Protein AF-A0A7W1J7T0-F1 (afdb_monomer_lite)

Sequence (427 aa):
MSAPQIVGGTITDGASPTPTAADRTLPPPGATGSLSLNKNIAIDTTTTAVGPQVLSVTATTPDGVYGGGTLIPILVTFSKPVFVNLNGGTGPFLSLNATSLGDASATPIGGPVSAADAANRNSYDRPINTDATVIHQVFDSPPSQAQYTGGSGTNTLVFIYGVASETSQSITHTTITDTHITLGHRTPDLNYTSTSALSSNGAVITDASSNVFPFGASLPVTSGPGSLGFNKNLVIKSRPDTTAPLLATINSNKTNGTYGPGAVISLLAIFTEPVTVTGTPTLALNTGAIPTVVSYTSGSGTSTLLFTYTVGRGQNSLDLDYTSVGALSLNGGAIADVSNAANISLPAPGTAGSLAYNKDLQIDDNSVPAVVPPSTTTTTTTTGGTTTGSVKPLPSNGSSGGCGLGSGAAVLIGFAAIGFARRRRSA

Foldseek 3Di:
DDFDFDPDDFDFPPDDPDTDTDDRGQPPQPDPRHCVPPDVDDDDPPPDPDWKFFQFKAWPAFFFEDEAQDKIKIKTFIPAAKAKDQQPFQWKKFAKPWDWQADPDPPPPDPDDPPPVVPPPPDDDDPPPPPPPPPPPVPPQDGSMWGWDDRHRHRMTITMDHWHAWDFDFDDDPPDGDDTRTTGTWDQAMWTPALQRIGGRRMWMGHPVRRTDDRGNRAPGCCDPRTHRVRHRYTYDNHGDDDWKEQQAKEWPDAFDEDAAQDKTKIKGFIPIAKAKDDKKWFWKQFDPHTDIWIWDDRHSHRITITMDGAHAPTWDQAIWTPAQPRIGNRPMFITHSRHGHDSRADGDPDPRTHRVHHRYTYDNVPPPPPPPPPPPPPDDDDDDDDDDDDDDDDDDDDDDDDDDDDDDDDDDDDDDDDDDDDDDDD

Structure (mmCIF, N/CA/C/O backbone):
data_AF-A0A7W1J7T0-F1
#
_entry.id   AF-A0A7W1J7T0-F1
#
loop_
_atom_site.group_PDB
_atom_site.id
_atom_site.type_symbol
_atom_site.label_atom_id
_atom_site.label_alt_id
_atom_site.label_comp_id
_atom_site.label_asym_id
_atom_site.label_entity_id
_atom_site.label_seq_id
_atom_site.pdbx_PDB_ins_code
_atom_site.Cartn_x
_atom_site.Cartn_y
_atom_site.Cartn_z
_atom_site.occupancy
_atom_site.B_iso_or_equiv
_atom_site.auth_seq_id
_atom_site.auth_comp_id
_atom_site.auth_asym_id
_atom_site.auth_atom_id
_atom_site.pdbx_PDB_model_num
ATOM 1 N N . MET A 1 1 ? 20.337 -0.277 53.412 1.00 48.66 1 MET A N 1
ATOM 2 C CA . MET A 1 1 ? 19.144 -0.974 53.935 1.00 48.66 1 MET A CA 1
ATOM 3 C C . MET A 1 1 ? 19.617 -2.279 54.541 1.00 48.66 1 MET A C 1
ATOM 5 O O . MET A 1 1 ? 20.366 -2.986 53.880 1.00 48.66 1 MET A O 1
ATOM 9 N N . SER A 1 2 ? 19.286 -2.544 55.800 1.00 55.19 2 SER A N 1
ATOM 10 C CA . SER A 1 2 ? 19.659 -3.785 56.488 1.00 55.19 2 SER A CA 1
ATOM 11 C C . SER A 1 2 ? 19.051 -4.993 55.765 1.00 55.19 2 SER A C 1
ATOM 13 O O . SER A 1 2 ? 17.950 -4.879 55.226 1.00 55.19 2 SER A O 1
ATOM 15 N N . ALA A 1 3 ? 19.755 -6.128 55.720 1.00 52.81 3 ALA A N 1
ATOM 16 C CA . ALA A 1 3 ? 19.242 -7.327 55.059 1.00 52.81 3 ALA A CA 1
ATOM 17 C C . ALA A 1 3 ? 17.921 -7.777 55.719 1.00 52.81 3 ALA A C 1
ATOM 19 O O . ALA A 1 3 ? 17.870 -7.853 56.951 1.00 52.81 3 ALA A O 1
ATOM 20 N N . PRO A 1 4 ? 16.862 -8.074 54.944 1.00 57.81 4 PRO A N 1
ATOM 21 C CA . PRO A 1 4 ? 15.615 -8.572 55.506 1.00 57.81 4 PRO A CA 1
ATOM 22 C C . PRO A 1 4 ? 15.868 -9.895 56.240 1.00 57.81 4 PRO A C 1
ATOM 24 O O . PRO A 1 4 ? 16.565 -10.774 55.736 1.00 57.81 4 PRO A O 1
ATOM 27 N N . GLN A 1 5 ? 15.326 -10.005 57.451 1.00 61.12 5 GLN A N 1
ATOM 28 C CA . GLN A 1 5 ? 15.414 -11.195 58.296 1.00 61.12 5 GLN A CA 1
ATOM 29 C C . GLN A 1 5 ? 14.028 -11.828 58.394 1.00 61.12 5 GLN A C 1
ATOM 31 O O . GLN A 1 5 ? 13.026 -11.121 58.508 1.00 61.12 5 GLN A O 1
ATOM 36 N N . ILE A 1 6 ? 13.955 -13.157 58.386 1.00 59.62 6 ILE A N 1
ATOM 37 C CA . ILE A 1 6 ? 12.704 -13.860 58.690 1.00 59.62 6 ILE A CA 1
ATOM 38 C C . ILE A 1 6 ? 12.434 -13.700 60.195 1.00 59.62 6 ILE A C 1
ATOM 40 O O . ILE A 1 6 ? 13.224 -14.175 61.010 1.00 59.62 6 ILE A O 1
ATOM 44 N N . VAL A 1 7 ? 11.330 -13.049 60.573 1.00 57.19 7 VAL A N 1
ATOM 45 C CA . VAL A 1 7 ? 10.954 -12.821 61.981 1.00 57.19 7 VAL A CA 1
ATOM 46 C C . VAL A 1 7 ? 9.878 -13.830 62.405 1.00 57.19 7 VAL A C 1
ATOM 48 O O . VAL A 1 7 ? 8.801 -13.863 61.818 1.00 57.19 7 VAL A O 1
ATOM 51 N N . GLY A 1 8 ? 10.168 -14.642 63.431 1.00 55.62 8 GLY A N 1
ATOM 52 C CA . GLY A 1 8 ? 9.254 -15.646 64.011 1.00 55.62 8 GLY A CA 1
ATOM 53 C C . GLY A 1 8 ? 9.469 -17.088 63.511 1.00 55.62 8 GLY A C 1
ATOM 54 O O . GLY A 1 8 ? 9.792 -17.302 62.345 1.00 55.62 8 GLY A O 1
ATOM 55 N N . GLY A 1 9 ? 9.329 -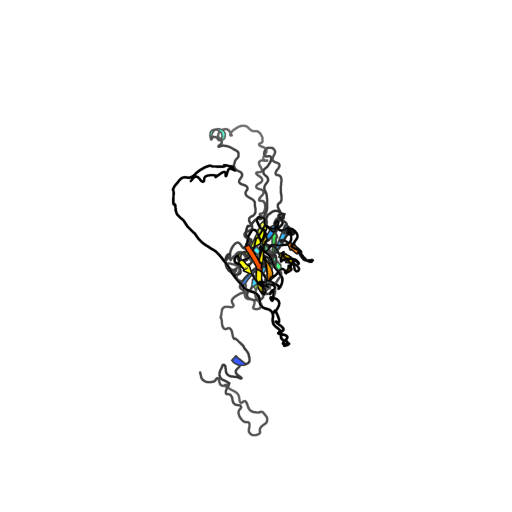18.080 64.406 1.00 60.88 9 GLY A N 1
ATOM 56 C CA . GLY A 1 9 ? 9.499 -19.527 64.145 1.00 60.88 9 GLY A CA 1
ATOM 57 C C . GLY A 1 9 ? 10.955 -20.029 64.158 1.00 60.88 9 GLY A C 1
ATOM 58 O O . GLY A 1 9 ? 11.866 -19.276 63.827 1.00 60.88 9 GLY A O 1
ATOM 59 N N . THR A 1 10 ? 11.197 -21.288 64.545 1.00 62.88 10 THR A N 1
ATOM 60 C CA . THR A 1 10 ? 12.508 -21.967 64.447 1.00 62.88 10 THR A CA 1
ATOM 61 C C . THR A 1 10 ? 12.562 -22.813 63.178 1.00 62.88 10 THR A C 1
ATOM 63 O O . THR A 1 10 ? 11.739 -23.709 63.012 1.00 62.88 10 THR A O 1
ATOM 66 N N . ILE A 1 11 ? 13.524 -22.538 62.294 1.00 65.88 11 ILE A N 1
ATOM 67 C CA . ILE A 1 11 ? 13.814 -23.370 61.118 1.00 65.88 11 ILE A CA 1
ATOM 68 C C . ILE A 1 11 ? 15.107 -24.117 61.422 1.00 65.88 11 ILE A C 1
ATOM 70 O O . ILE A 1 11 ? 16.150 -23.496 61.628 1.00 65.88 11 ILE A O 1
ATOM 74 N N . THR A 1 12 ? 15.023 -25.437 61.489 1.00 67.00 12 THR A N 1
ATOM 75 C CA . THR A 1 12 ? 16.144 -26.325 61.802 1.00 67.00 12 THR A CA 1
ATOM 76 C C . THR A 1 12 ? 16.192 -27.445 60.777 1.00 67.00 12 THR A C 1
ATOM 78 O O . THR A 1 12 ? 15.163 -27.793 60.192 1.00 67.00 12 THR A O 1
ATOM 81 N N . ASP A 1 13 ? 17.362 -28.037 60.564 1.00 62.97 13 ASP A N 1
ATOM 82 C CA . ASP A 1 13 ? 17.462 -29.280 59.810 1.00 62.97 13 ASP A CA 1
ATOM 83 C C . ASP A 1 13 ? 16.750 -30.391 60.600 1.00 62.97 13 ASP A C 1
ATOM 85 O O . ASP A 1 13 ? 17.166 -30.809 61.676 1.00 62.97 13 ASP A O 1
ATOM 89 N N . GLY A 1 14 ? 15.578 -30.807 60.122 1.00 59.88 14 GLY A N 1
ATOM 90 C CA . GLY A 1 14 ? 14.603 -31.602 60.878 1.00 59.88 14 GLY A CA 1
ATOM 91 C C . GLY A 1 14 ? 14.992 -33.049 61.215 1.00 59.88 14 GLY A C 1
ATOM 92 O O . GLY A 1 14 ? 14.104 -33.891 61.281 1.00 59.88 14 GLY A O 1
ATOM 93 N N . ALA A 1 15 ? 16.274 -33.369 61.410 1.00 60.47 15 ALA A N 1
ATOM 94 C CA . ALA A 1 15 ? 16.723 -34.717 61.766 1.00 60.47 15 ALA A CA 1
ATOM 95 C C . ALA A 1 15 ? 18.018 -34.795 62.609 1.00 60.47 15 ALA A C 1
ATOM 97 O O . ALA A 1 15 ? 18.516 -35.899 62.826 1.00 60.47 15 ALA A O 1
ATOM 98 N N . SER A 1 16 ? 18.576 -33.681 63.102 1.00 56.62 16 SER A N 1
ATOM 99 C CA . SER A 1 16 ? 19.787 -33.709 63.945 1.00 56.62 16 SER A CA 1
ATOM 100 C C . SER A 1 16 ? 19.450 -33.714 65.450 1.00 56.62 16 SER A C 1
ATOM 102 O O . SER A 1 16 ? 18.592 -32.937 65.873 1.00 56.62 16 SER A O 1
ATOM 104 N N . PRO A 1 17 ? 20.124 -34.526 66.298 1.00 59.78 17 PRO A N 1
ATOM 105 C CA . PRO A 1 17 ? 19.940 -34.503 67.757 1.00 59.78 17 PRO A CA 1
ATOM 106 C C . PRO A 1 17 ? 20.426 -33.195 68.411 1.00 59.78 17 PRO A C 1
ATOM 108 O O . PRO A 1 17 ? 20.055 -32.898 69.544 1.00 59.78 17 PRO A O 1
ATOM 111 N N . THR A 1 18 ? 21.211 -32.390 67.688 1.00 61.75 18 THR A N 1
ATOM 112 C CA . THR A 1 18 ? 21.502 -30.983 67.996 1.00 61.75 18 THR A CA 1
ATOM 113 C C . THR A 1 18 ? 21.154 -30.151 66.759 1.00 61.75 18 THR A C 1
ATOM 115 O O . THR A 1 18 ? 22.014 -29.969 65.890 1.00 61.75 18 THR A O 1
ATOM 118 N N . PRO A 1 19 ? 19.893 -29.711 66.612 1.00 59.38 19 PRO A N 1
ATOM 119 C CA . PRO A 1 19 ? 19.453 -29.002 65.419 1.00 59.38 19 PRO A CA 1
ATOM 120 C C . PRO A 1 19 ? 20.231 -27.697 65.258 1.00 59.38 19 PRO A C 1
ATOM 122 O O . PRO A 1 19 ? 20.287 -26.878 66.180 1.00 59.38 19 PRO A O 1
ATOM 125 N N . THR A 1 20 ? 20.828 -27.498 64.085 1.00 67.12 20 THR A N 1
ATOM 126 C CA . THR A 1 20 ? 21.511 -26.237 63.778 1.00 67.12 20 THR A CA 1
ATOM 127 C C . THR A 1 20 ? 20.479 -25.275 63.208 1.00 67.12 20 THR A C 1
ATOM 129 O O . THR A 1 20 ? 19.716 -25.626 62.306 1.00 67.12 20 THR A O 1
ATOM 132 N N . ALA A 1 21 ? 20.406 -24.064 63.765 1.00 64.44 21 ALA A N 1
ATOM 133 C CA . ALA A 1 21 ? 19.508 -23.041 63.247 1.00 64.44 21 ALA A CA 1
ATOM 134 C C . ALA A 1 21 ? 19.882 -22.729 61.792 1.00 64.44 21 ALA A C 1
ATOM 136 O O . ALA A 1 21 ? 21.051 -22.484 61.491 1.00 64.44 21 ALA A O 1
ATOM 137 N N . ALA A 1 22 ? 18.894 -22.741 60.897 1.00 63.88 22 ALA A N 1
ATOM 138 C CA . ALA A 1 22 ? 19.110 -22.355 59.512 1.00 63.88 22 ALA A CA 1
ATOM 139 C C . ALA A 1 22 ? 19.580 -20.897 59.445 1.00 63.88 22 ALA A C 1
ATOM 141 O O . ALA A 1 22 ? 19.091 -20.047 60.194 1.00 63.88 22 ALA A O 1
ATOM 142 N N . ASP A 1 23 ? 20.499 -20.604 58.526 1.00 71.81 23 ASP A N 1
ATOM 143 C CA . ASP A 1 23 ? 20.862 -19.227 58.217 1.00 71.81 23 ASP A CA 1
ATOM 144 C C . ASP A 1 23 ? 19.629 -18.501 57.655 1.00 71.81 23 ASP A C 1
ATOM 146 O O . ASP A 1 23 ? 19.047 -18.899 56.644 1.00 71.81 23 ASP A O 1
ATOM 150 N N . ARG A 1 24 ? 19.187 -17.460 58.368 1.00 67.12 24 ARG A N 1
ATOM 151 C CA . ARG A 1 24 ? 17.986 -16.674 58.042 1.00 67.12 24 ARG A CA 1
ATOM 152 C C . ARG A 1 24 ? 18.323 -15.403 57.275 1.00 67.12 24 ARG A C 1
ATOM 154 O O . ARG A 1 24 ? 17.442 -14.558 57.085 1.00 67.12 24 ARG A O 1
ATOM 161 N N . THR A 1 25 ? 19.580 -15.242 56.873 1.00 71.00 25 THR A N 1
ATOM 162 C CA . THR A 1 25 ? 20.008 -14.123 56.050 1.00 71.00 25 THR A CA 1
ATOM 163 C C . THR A 1 25 ? 19.578 -14.364 54.607 1.00 71.00 25 THR A C 1
ATOM 165 O O . THR A 1 25 ? 19.935 -15.346 53.961 1.00 71.00 25 THR A O 1
ATOM 168 N N . LEU A 1 26 ? 18.733 -13.468 54.098 1.00 68.56 26 LEU A N 1
ATOM 169 C CA . LEU A 1 26 ? 18.344 -13.485 52.695 1.00 68.56 26 LEU A CA 1
ATOM 170 C C . LEU A 1 26 ? 19.412 -12.767 51.857 1.00 68.56 26 LEU A C 1
ATOM 172 O O . LEU A 1 26 ? 19.943 -11.744 52.308 1.00 68.56 26 LEU A O 1
ATOM 176 N N . PRO A 1 27 ? 19.697 -13.235 50.625 1.00 77.56 27 PRO A N 1
ATOM 177 C CA . PRO A 1 27 ? 20.561 -12.509 49.707 1.00 77.56 27 PRO A CA 1
ATOM 178 C C . PRO A 1 27 ? 20.055 -11.071 49.503 1.00 77.56 27 PRO A C 1
ATOM 180 O O . PRO A 1 27 ? 18.841 -10.871 49.351 1.00 77.56 27 PRO A O 1
ATOM 183 N N . PRO A 1 28 ? 20.950 -10.066 49.460 1.00 76.12 28 PRO A N 1
ATOM 184 C CA . PRO A 1 28 ? 20.562 -8.691 49.170 1.00 76.12 28 PRO A CA 1
ATOM 185 C C . PRO A 1 28 ? 19.755 -8.599 47.863 1.00 76.12 28 PRO A C 1
ATOM 187 O O . PRO A 1 28 ? 20.012 -9.374 46.934 1.00 76.12 28 PRO A O 1
ATOM 190 N N . PRO A 1 29 ? 18.797 -7.660 47.746 1.00 68.81 29 PRO A N 1
ATOM 191 C CA . PRO A 1 29 ? 18.094 -7.422 46.488 1.00 68.81 29 PRO A CA 1
ATOM 192 C C . PRO A 1 29 ? 19.083 -7.218 45.329 1.00 68.81 29 PRO A C 1
ATOM 194 O O . PRO A 1 29 ? 19.987 -6.392 45.424 1.00 68.81 29 PRO A O 1
ATOM 197 N N . GLY A 1 30 ? 18.925 -7.992 44.253 1.00 68.38 30 GLY A N 1
ATOM 198 C CA . GLY A 1 30 ? 19.778 -7.945 43.057 1.00 68.38 30 GLY A CA 1
ATOM 199 C C . GLY A 1 30 ? 21.019 -8.847 43.080 1.00 68.38 30 GLY A C 1
ATOM 200 O O . GLY A 1 30 ? 21.752 -8.863 42.098 1.00 68.38 30 GLY A O 1
ATOM 201 N N . ALA A 1 31 ? 21.265 -9.611 44.148 1.00 79.44 31 ALA A N 1
ATOM 202 C CA . ALA A 1 31 ? 22.315 -10.633 44.173 1.00 79.44 31 ALA A CA 1
ATOM 203 C C . ALA A 1 31 ? 21.819 -11.983 43.614 1.00 79.44 31 ALA A C 1
ATOM 205 O O . ALA A 1 31 ? 20.626 -12.292 43.672 1.00 79.44 31 ALA A O 1
ATOM 206 N N . THR A 1 32 ? 22.733 -12.816 43.106 1.00 75.00 32 THR A N 1
ATOM 207 C CA . THR A 1 32 ? 22.444 -14.201 42.690 1.00 75.00 32 THR A CA 1
ATOM 208 C C . THR A 1 32 ? 21.750 -14.963 43.822 1.00 75.00 32 THR A C 1
ATOM 210 O O . THR A 1 32 ? 22.234 -14.959 44.951 1.00 75.00 32 THR A O 1
ATOM 213 N N . GLY A 1 33 ? 20.605 -15.595 43.548 1.00 72.44 33 GLY A N 1
ATOM 214 C CA . GLY A 1 33 ? 19.800 -16.258 44.584 1.00 72.44 33 GLY A CA 1
ATOM 215 C C . GLY A 1 33 ? 18.686 -15.392 45.189 1.00 72.44 33 GLY A C 1
ATOM 216 O O . GLY A 1 33 ? 17.788 -15.934 45.830 1.00 72.44 33 GLY A O 1
ATOM 217 N N . SER A 1 34 ? 18.691 -14.072 44.963 1.00 76.56 34 SER A N 1
ATOM 218 C CA . SER A 1 34 ? 17.603 -13.177 45.374 1.00 76.56 34 SER A CA 1
ATOM 219 C C . SER A 1 34 ? 16.371 -13.350 44.483 1.00 76.56 34 SER A C 1
ATOM 221 O O . SER A 1 34 ? 16.487 -13.591 43.277 1.00 76.56 34 SER A O 1
ATOM 223 N N . LEU A 1 35 ? 15.177 -13.165 45.053 1.00 68.94 35 LEU A N 1
ATOM 224 C CA . LEU A 1 35 ? 13.918 -13.191 44.301 1.00 68.94 35 LEU A CA 1
ATOM 225 C C . LEU A 1 35 ? 13.952 -12.235 43.106 1.00 68.94 35 LEU A C 1
ATOM 227 O O . LEU A 1 35 ? 13.562 -12.636 42.017 1.00 68.94 35 LEU A O 1
ATOM 231 N N . SER A 1 36 ? 14.503 -11.030 43.283 1.00 67.06 36 SER A N 1
ATOM 232 C CA . SER A 1 36 ? 14.558 -10.000 42.238 1.00 67.06 36 SER A CA 1
ATOM 233 C C . SER A 1 36 ? 15.450 -10.357 41.043 1.00 67.06 36 SER A C 1
ATOM 235 O O . SER A 1 36 ? 15.375 -9.681 40.023 1.00 67.06 36 SER A O 1
ATOM 237 N N . LEU A 1 37 ? 16.310 -11.376 41.162 1.00 67.75 37 LEU A N 1
ATOM 238 C CA . LEU A 1 37 ? 17.191 -11.839 40.084 1.00 67.75 37 LEU A CA 1
ATOM 239 C C . LEU A 1 37 ? 16.753 -13.206 39.530 1.00 67.75 37 LEU A C 1
ATOM 241 O O . LEU A 1 37 ? 16.910 -13.470 38.342 1.00 67.75 37 LEU A O 1
ATOM 245 N N . ASN A 1 38 ? 16.146 -14.055 40.366 1.00 71.06 38 ASN A N 1
ATOM 246 C CA . ASN A 1 38 ? 15.696 -15.397 39.980 1.00 71.06 38 ASN A CA 1
ATOM 247 C C . ASN A 1 38 ? 14.318 -15.419 39.297 1.00 71.06 38 ASN A C 1
ATOM 249 O O . ASN A 1 38 ? 14.056 -16.296 38.468 1.00 71.06 38 ASN A O 1
ATOM 253 N N . LYS A 1 39 ? 13.414 -14.494 39.646 1.00 62.28 39 LYS A N 1
ATOM 254 C CA . LYS A 1 39 ? 12.105 -14.325 39.000 1.00 62.28 39 LYS A CA 1
ATOM 255 C C . LYS A 1 39 ? 11.734 -12.848 38.960 1.00 62.28 39 LYS A C 1
ATOM 257 O O . LYS A 1 39 ? 11.683 -12.185 39.987 1.00 62.28 39 LYS A O 1
ATOM 262 N N . ASN A 1 40 ? 11.382 -12.350 37.780 1.00 60.31 40 ASN A N 1
ATOM 263 C CA . ASN A 1 40 ? 10.870 -10.992 37.632 1.00 60.31 40 ASN A CA 1
ATOM 264 C C . ASN A 1 40 ? 9.412 -10.904 38.128 1.00 60.31 40 ASN A C 1
ATOM 266 O O . ASN A 1 40 ? 8.481 -10.855 37.328 1.00 60.31 40 ASN A O 1
ATOM 270 N N . ILE A 1 41 ? 9.205 -10.954 39.446 1.00 61.72 41 ILE A N 1
ATOM 271 C CA . ILE A 1 41 ? 7.911 -10.673 40.075 1.00 61.72 41 ILE A CA 1
ATOM 272 C C . ILE A 1 41 ? 7.888 -9.179 40.395 1.00 61.72 41 ILE A C 1
ATOM 274 O O . ILE A 1 41 ? 8.461 -8.736 41.388 1.00 61.72 41 ILE A O 1
ATOM 278 N N . ALA A 1 42 ? 7.247 -8.403 39.527 1.00 60.09 42 ALA A N 1
ATOM 279 C CA . ALA A 1 42 ? 6.920 -7.012 39.798 1.00 60.09 42 ALA A CA 1
ATOM 280 C C . ALA A 1 42 ? 5.581 -6.958 40.548 1.00 60.09 42 ALA A C 1
ATOM 282 O O . ALA A 1 42 ? 4.585 -7.497 40.067 1.00 60.09 42 ALA A O 1
ATOM 283 N N . ILE A 1 43 ? 5.553 -6.324 41.722 1.00 54.06 43 ILE A N 1
ATOM 284 C CA . ILE A 1 43 ? 4.299 -5.937 42.377 1.00 54.06 43 ILE A CA 1
ATOM 285 C C . ILE A 1 43 ? 4.014 -4.507 41.925 1.00 54.06 43 ILE A C 1
ATOM 287 O O . ILE A 1 43 ? 4.640 -3.564 42.405 1.00 54.06 43 ILE A O 1
ATOM 291 N N . ASP A 1 44 ? 3.120 -4.371 40.949 1.00 53.69 44 ASP A N 1
ATOM 292 C CA . ASP A 1 44 ? 2.625 -3.080 40.480 1.00 53.69 44 ASP A CA 1
ATOM 293 C C . ASP A 1 44 ? 1.670 -2.501 41.535 1.00 53.69 44 ASP A C 1
ATOM 295 O O . ASP A 1 44 ? 0.587 -3.034 41.775 1.00 53.69 44 ASP A O 1
ATOM 299 N N . THR A 1 45 ? 2.113 -1.449 42.223 1.00 48.50 45 THR A N 1
ATOM 300 C CA . THR A 1 45 ? 1.347 -0.741 43.260 1.00 48.50 45 THR A CA 1
ATOM 301 C C . THR A 1 45 ? 0.723 0.555 42.745 1.00 48.50 45 THR A C 1
ATOM 303 O O . THR A 1 45 ? 0.350 1.418 43.545 1.00 48.50 45 THR A O 1
ATOM 306 N N . THR A 1 46 ? 0.577 0.723 41.426 1.00 54.94 46 THR A N 1
ATOM 307 C CA . THR A 1 46 ? -0.190 1.847 40.884 1.00 54.94 46 THR A CA 1
ATOM 308 C C . THR A 1 46 ? -1.670 1.699 41.267 1.00 54.94 46 THR A C 1
ATOM 310 O O . THR A 1 46 ? -2.381 0.793 40.848 1.00 54.94 46 THR A O 1
ATOM 313 N N . THR A 1 47 ? -2.161 2.603 42.117 1.00 45.66 47 THR A N 1
ATOM 314 C CA . THR A 1 47 ? -3.535 2.629 42.658 1.00 45.66 47 TH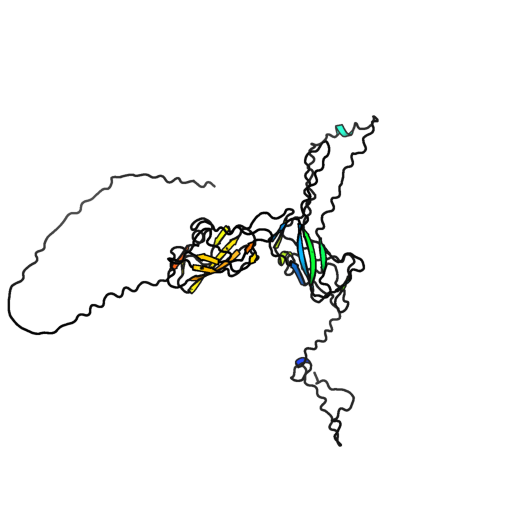R A CA 1
ATOM 315 C C . THR A 1 47 ? -4.586 3.140 41.669 1.00 45.66 47 THR A C 1
ATOM 317 O O . THR A 1 47 ? -5.688 3.520 42.058 1.00 45.66 47 THR A O 1
ATOM 320 N N . THR A 1 48 ? -4.293 3.117 40.374 1.00 49.34 48 THR A N 1
ATOM 321 C CA . THR A 1 48 ? -5.288 3.335 39.329 1.00 49.34 48 THR A CA 1
ATOM 322 C C . THR A 1 48 ? -5.255 2.118 38.444 1.00 49.34 48 THR A C 1
ATOM 324 O O . THR A 1 48 ? -4.316 1.943 37.672 1.00 49.34 48 THR A O 1
ATOM 327 N N . ALA A 1 49 ? -6.274 1.276 38.542 1.00 55.12 49 ALA A N 1
ATOM 328 C CA . ALA A 1 49 ? -6.508 0.272 37.530 1.00 55.12 49 ALA A CA 1
ATOM 329 C C . ALA A 1 49 ? -6.789 1.012 36.210 1.00 55.12 49 ALA A C 1
ATOM 331 O O . ALA A 1 49 ? -7.906 1.452 35.945 1.00 55.12 49 ALA A O 1
ATOM 332 N N . VAL A 1 50 ? -5.737 1.277 35.430 1.00 69.25 50 VAL A N 1
ATOM 333 C CA . VAL A 1 50 ? -5.862 1.994 34.163 1.00 69.25 50 VAL A CA 1
ATOM 334 C C . VAL A 1 50 ? -6.644 1.061 33.259 1.00 69.25 50 VAL A C 1
ATOM 336 O O . VAL A 1 50 ? -6.169 -0.036 32.965 1.00 69.25 50 VAL A O 1
ATOM 339 N N . GLY A 1 51 ? -7.858 1.447 32.867 1.00 78.12 51 GLY A N 1
ATOM 340 C CA . GLY A 1 51 ? -8.648 0.695 31.895 1.00 78.12 51 GLY A CA 1
ATOM 341 C C . GLY A 1 51 ? -7.846 0.419 30.614 1.00 78.12 51 GLY A C 1
ATOM 342 O O . GLY A 1 51 ? -6.777 0.999 30.399 1.00 78.12 51 GLY A O 1
ATOM 343 N N . PRO A 1 52 ? -8.299 -0.502 29.753 1.00 90.50 52 PRO A N 1
ATOM 344 C CA . PRO A 1 52 ? -7.649 -0.695 28.459 1.00 90.50 52 PRO A CA 1
ATOM 345 C C . PRO A 1 52 ? -7.556 0.640 27.696 1.00 90.50 52 PRO A C 1
ATOM 347 O O . PRO A 1 52 ? -8.404 1.513 27.852 1.00 90.50 52 PRO A O 1
ATOM 350 N N . GLN A 1 53 ? -6.507 0.820 26.896 1.00 90.19 53 GLN A N 1
ATOM 351 C CA . GLN A 1 53 ? -6.307 2.014 26.065 1.00 90.19 53 GLN A CA 1
ATOM 352 C C . GLN A 1 53 ? -6.138 1.596 24.612 1.00 90.19 53 GLN A C 1
ATOM 354 O O . GLN A 1 53 ? -5.556 0.541 24.361 1.00 90.19 53 GLN A O 1
ATOM 359 N N . VAL A 1 54 ? -6.611 2.407 23.665 1.00 92.00 54 VAL A N 1
ATOM 360 C CA . VAL A 1 54 ? -6.381 2.148 22.239 1.00 92.00 54 VAL A CA 1
ATOM 361 C C . VAL A 1 54 ? -4.983 2.627 21.869 1.00 92.00 54 VAL A C 1
ATOM 363 O O . VAL A 1 54 ? -4.644 3.790 22.057 1.00 92.00 54 VAL A O 1
ATOM 366 N N . LEU A 1 55 ? -4.175 1.716 21.336 1.00 89.31 55 LEU A N 1
ATOM 367 C CA . LEU A 1 55 ? -2.817 1.991 20.873 1.00 89.31 55 LEU A CA 1
ATOM 368 C C . LEU A 1 55 ? -2.781 2.310 19.381 1.00 89.31 55 LEU A C 1
ATOM 370 O O . LEU A 1 55 ? -2.014 3.168 18.951 1.00 89.31 55 LEU A O 1
ATOM 374 N N . SER A 1 56 ? -3.592 1.613 18.583 1.00 92.81 56 SER A N 1
ATOM 375 C CA . SER A 1 56 ? -3.635 1.835 17.142 1.00 92.81 56 SER A CA 1
ATOM 376 C C . SER A 1 56 ? -4.978 1.476 16.523 1.00 92.81 56 SER A C 1
ATOM 378 O O . SER A 1 56 ? -5.678 0.567 16.969 1.00 92.81 56 SER A O 1
ATOM 380 N N . VAL A 1 57 ? -5.311 2.185 15.453 1.00 95.62 57 VAL A N 1
ATOM 381 C CA . VAL A 1 57 ? -6.396 1.887 14.527 1.00 95.62 57 VAL A CA 1
ATOM 382 C C . VAL A 1 57 ? -5.776 1.707 13.145 1.00 95.62 57 VAL A C 1
ATOM 384 O O . VAL A 1 57 ? -4.990 2.539 12.699 1.00 95.62 57 VAL A O 1
ATOM 387 N N . THR A 1 58 ? -6.080 0.607 12.472 1.00 95.75 58 THR A N 1
ATOM 388 C CA . THR A 1 58 ? -5.567 0.295 11.127 1.00 95.75 58 THR A CA 1
ATOM 389 C C . THR A 1 58 ? -6.636 -0.438 10.320 1.00 95.75 58 THR A C 1
ATOM 391 O O . THR A 1 58 ? -7.703 -0.736 10.847 1.00 95.75 58 THR A O 1
ATOM 394 N N . ALA A 1 59 ? -6.367 -0.756 9.060 1.00 93.75 59 ALA A N 1
ATOM 395 C CA . ALA A 1 59 ? -7.183 -1.662 8.258 1.00 93.75 59 ALA A CA 1
ATOM 396 C C . ALA A 1 59 ? -6.360 -2.879 7.825 1.00 93.75 59 ALA A C 1
ATOM 398 O O . ALA A 1 59 ? -5.134 -2.811 7.711 1.00 93.75 59 ALA A O 1
ATOM 399 N N . THR A 1 60 ? -7.040 -4.002 7.596 1.00 91.12 60 THR A N 1
ATOM 400 C CA . THR A 1 60 ? -6.418 -5.187 6.969 1.00 91.12 60 THR A CA 1
ATOM 401 C C . THR A 1 60 ? -6.258 -5.024 5.464 1.00 91.12 60 THR A C 1
ATOM 403 O O . THR A 1 60 ? -5.415 -5.683 4.859 1.00 91.12 60 THR A O 1
ATOM 406 N N . THR A 1 61 ? -7.069 -4.155 4.866 1.00 88.88 61 THR A N 1
ATOM 407 C CA . THR A 1 61 ? -7.035 -3.889 3.437 1.00 88.88 61 THR A CA 1
ATOM 408 C C . THR A 1 61 ? -5.802 -3.043 3.076 1.00 88.88 61 THR A C 1
ATOM 410 O O . THR A 1 61 ? -5.366 -2.227 3.897 1.00 88.88 61 THR A O 1
ATOM 413 N N . PRO A 1 62 ? -5.217 -3.226 1.877 1.00 88.75 62 PRO A N 1
ATOM 414 C CA . PRO A 1 62 ? -4.099 -2.406 1.407 1.00 88.75 62 PRO A CA 1
ATOM 415 C C . PRO A 1 62 ? -4.443 -0.915 1.287 1.00 88.75 62 PRO A C 1
ATOM 417 O O . PRO A 1 62 ? -5.609 -0.527 1.278 1.00 88.75 62 PRO A O 1
ATOM 420 N N . ASP A 1 63 ? -3.433 -0.067 1.132 1.00 86.94 63 ASP A N 1
ATOM 421 C CA . ASP A 1 63 ? -3.668 1.316 0.710 1.00 86.94 63 ASP A CA 1
ATOM 422 C C . ASP A 1 63 ? -4.245 1.339 -0.710 1.00 86.94 63 ASP A C 1
ATOM 424 O O . ASP A 1 63 ? -3.888 0.501 -1.543 1.00 86.94 63 ASP A O 1
ATOM 428 N N . GLY A 1 64 ? -5.136 2.287 -0.995 1.00 85.56 64 GLY A N 1
ATOM 429 C CA . GLY A 1 64 ? -5.730 2.412 -2.323 1.00 85.56 64 GLY A CA 1
ATOM 430 C C . GLY A 1 64 ? -7.141 2.978 -2.331 1.00 85.56 64 GLY A C 1
ATOM 431 O O . GLY A 1 64 ? -7.627 3.539 -1.346 1.00 85.56 64 GLY A O 1
ATOM 432 N N . VAL A 1 65 ? -7.784 2.835 -3.485 1.00 84.94 65 VAL A N 1
ATOM 433 C CA . VAL A 1 65 ? -9.123 3.346 -3.758 1.00 84.94 65 VAL A CA 1
ATOM 434 C C . VAL A 1 65 ? -10.166 2.246 -3.566 1.00 84.94 65 VAL A C 1
ATOM 436 O O . VAL A 1 65 ? -10.065 1.159 -4.127 1.00 84.94 65 VAL A O 1
ATOM 439 N N . TYR A 1 66 ? -11.208 2.559 -2.800 1.00 84.56 66 TYR A N 1
ATOM 440 C CA . TYR A 1 66 ? -12.320 1.669 -2.493 1.00 84.56 66 TYR A CA 1
ATOM 441 C C . TYR A 1 66 ? -13.623 2.275 -2.995 1.00 84.56 66 TYR A C 1
ATOM 443 O O . TYR A 1 66 ? -13.999 3.387 -2.616 1.00 84.56 66 TYR A O 1
ATOM 451 N N . GLY A 1 67 ? -14.308 1.531 -3.859 1.00 79.75 67 GLY A N 1
ATOM 452 C CA . GLY A 1 67 ? -15.580 1.935 -4.440 1.00 79.75 67 GLY A CA 1
ATOM 453 C C . GLY A 1 67 ? -16.802 1.415 -3.682 1.00 79.75 67 GLY A C 1
ATOM 454 O O . GLY A 1 67 ? -16.697 0.556 -2.800 1.00 79.75 67 GLY A O 1
ATOM 455 N N . GLY A 1 68 ? -17.977 1.906 -4.080 1.00 77.44 68 GLY A N 1
ATOM 456 C CA . GLY A 1 68 ? -19.284 1.449 -3.600 1.00 77.44 68 GLY A CA 1
ATOM 457 C C . GLY A 1 68 ? -19.436 -0.076 -3.576 1.00 77.44 68 GLY A C 1
ATOM 458 O O . GLY A 1 68 ? -19.105 -0.754 -4.546 1.00 77.44 68 GLY A O 1
ATOM 459 N N . GLY A 1 69 ? -19.949 -0.612 -2.465 1.00 75.19 69 GLY A N 1
ATOM 460 C CA . GLY A 1 69 ? -20.149 -2.048 -2.238 1.00 75.19 69 GLY A CA 1
ATOM 461 C C . GLY A 1 69 ? -18.962 -2.777 -1.598 1.00 75.19 69 GLY A C 1
ATOM 462 O O . GLY A 1 69 ? -19.100 -3.942 -1.228 1.00 75.19 69 GLY A O 1
ATOM 463 N N . THR A 1 70 ? -17.815 -2.114 -1.424 1.00 82.69 70 THR A N 1
ATOM 464 C CA . THR A 1 70 ? -16.631 -2.732 -0.808 1.00 82.69 70 THR A CA 1
ATOM 465 C C . THR A 1 70 ? -16.732 -2.753 0.719 1.00 82.69 70 THR A C 1
ATOM 467 O O . THR A 1 70 ? -17.228 -1.806 1.331 1.00 82.69 70 THR A O 1
ATOM 470 N N . LEU A 1 71 ? -16.233 -3.821 1.350 1.00 87.56 71 LEU A N 1
ATOM 471 C CA . LEU A 1 71 ? -16.109 -3.936 2.806 1.00 87.56 71 LEU A CA 1
ATOM 472 C C . LEU A 1 71 ? -14.656 -3.712 3.235 1.00 87.56 71 LEU A C 1
ATOM 474 O O . LEU A 1 71 ? -13.750 -4.367 2.725 1.00 87.56 71 LEU A O 1
ATOM 478 N N . ILE A 1 72 ? -14.445 -2.829 4.208 1.00 90.00 72 ILE A N 1
ATOM 479 C CA . ILE A 1 72 ? -13.134 -2.491 4.770 1.00 90.00 72 ILE A CA 1
ATOM 480 C C . ILE A 1 72 ? -13.106 -2.928 6.242 1.00 90.00 72 ILE A C 1
ATOM 482 O O . ILE A 1 72 ? -13.752 -2.287 7.079 1.00 90.00 72 ILE A O 1
ATOM 486 N N . PRO A 1 73 ? -12.378 -4.006 6.598 1.00 94.06 73 PRO A N 1
ATOM 487 C CA . PRO A 1 73 ? -12.188 -4.389 7.991 1.00 94.06 73 PRO A CA 1
ATOM 488 C C . PRO A 1 73 ? -11.145 -3.491 8.667 1.00 94.06 73 PRO A C 1
ATOM 490 O O . PRO A 1 73 ? -9.953 -3.529 8.337 1.00 94.06 73 PRO A O 1
ATOM 493 N N . ILE A 1 74 ? -11.611 -2.715 9.639 1.00 95.44 74 ILE A N 1
ATOM 494 C CA . ILE A 1 74 ? -10.846 -1.829 10.512 1.00 95.44 74 ILE A CA 1
ATOM 495 C C . ILE A 1 74 ? -10.536 -2.567 11.819 1.00 95.44 74 ILE A C 1
ATOM 497 O O . ILE A 1 74 ? -11.407 -3.168 12.445 1.00 95.44 74 ILE A O 1
ATOM 501 N N . LEU A 1 75 ? -9.281 -2.510 12.244 1.00 96.88 75 LEU A N 1
ATOM 502 C CA . LEU A 1 75 ? -8.768 -3.124 13.460 1.00 96.88 75 LEU A CA 1
ATOM 503 C C . LEU A 1 75 ? -8.469 -2.046 14.498 1.00 96.88 75 LEU A C 1
ATOM 505 O O . LEU A 1 75 ? -7.704 -1.123 14.220 1.00 96.88 75 LEU A O 1
ATOM 509 N N . VAL A 1 76 ? -9.014 -2.196 15.702 1.00 96.56 76 VAL A N 1
ATOM 510 C CA . VAL A 1 76 ? -8.718 -1.339 16.859 1.00 96.56 76 VAL A CA 1
ATOM 511 C C . VAL A 1 76 ? -7.929 -2.159 17.871 1.00 96.56 76 VAL A C 1
ATOM 513 O O . VAL A 1 76 ? -8.465 -3.094 18.465 1.00 96.56 76 VAL A O 1
ATOM 516 N N . THR A 1 77 ? -6.654 -1.824 18.057 1.00 96.19 77 THR A N 1
ATOM 517 C CA . THR A 1 77 ? -5.728 -2.543 18.942 1.00 96.19 77 THR A CA 1
ATOM 518 C C . THR A 1 77 ? -5.611 -1.843 20.289 1.00 96.19 77 THR A C 1
ATOM 520 O O . THR A 1 77 ? -5.325 -0.648 20.363 1.00 96.19 77 THR A O 1
ATOM 523 N N . PHE A 1 78 ? -5.790 -2.609 21.357 1.00 94.69 78 PHE A N 1
ATOM 524 C CA . PHE A 1 78 ? -5.766 -2.182 22.745 1.00 94.69 78 PHE A CA 1
ATOM 525 C C . PHE A 1 78 ? -4.473 -2.609 23.451 1.00 94.69 78 PHE A C 1
ATOM 527 O O . PHE A 1 78 ? -3.822 -3.591 23.085 1.00 94.69 78 PHE A O 1
ATOM 534 N N . SER A 1 79 ? -4.137 -1.905 24.532 1.00 91.31 79 SER A N 1
ATOM 535 C CA . SER A 1 79 ? -2.971 -2.183 25.383 1.00 91.31 79 SER A CA 1
ATOM 536 C C . SER A 1 79 ? -3.005 -3.544 26.088 1.00 91.31 79 SER A C 1
ATOM 538 O O . SER A 1 79 ? -1.975 -4.017 26.561 1.00 91.31 79 SER A O 1
ATOM 540 N N . LYS A 1 80 ? -4.173 -4.188 26.150 1.00 89.94 80 LYS A N 1
ATOM 541 C CA . LYS A 1 80 ? -4.413 -5.497 26.769 1.00 89.94 80 LYS A CA 1
ATOM 542 C C . LYS A 1 80 ? -5.641 -6.168 26.144 1.00 89.94 80 LYS A C 1
ATOM 544 O O . LYS A 1 80 ? -6.411 -5.468 25.483 1.00 89.94 80 LYS A O 1
ATOM 549 N N . PRO A 1 81 ? -5.840 -7.485 26.338 1.00 93.00 81 PRO A N 1
ATOM 550 C CA . PRO A 1 81 ? -7.052 -8.153 25.890 1.00 93.00 81 PRO A CA 1
ATOM 551 C C . PRO A 1 81 ? -8.307 -7.499 26.464 1.00 93.00 81 PRO A C 1
ATOM 553 O O . PRO A 1 81 ? -8.352 -7.180 27.656 1.00 93.00 81 PRO A O 1
ATOM 556 N N . VAL A 1 82 ? -9.319 -7.320 25.617 1.00 95.50 82 VAL A N 1
ATOM 557 C CA . VAL A 1 82 ? -10.588 -6.694 25.991 1.00 95.50 82 VAL A CA 1
ATOM 558 C C . VAL A 1 82 ? -11.778 -7.588 25.675 1.00 95.50 82 VAL A C 1
ATOM 560 O O . VAL A 1 82 ? -11.808 -8.278 24.660 1.00 95.50 82 VAL A O 1
ATOM 563 N N . PHE A 1 83 ? -12.789 -7.546 26.531 1.00 94.31 83 PHE A N 1
ATOM 564 C CA . PHE A 1 83 ? -14.033 -8.292 26.427 1.00 94.31 83 PHE A CA 1
ATOM 565 C C . PHE A 1 83 ? -15.183 -7.322 26.196 1.00 94.31 83 PHE A C 1
ATOM 567 O O . PHE A 1 83 ? -15.363 -6.363 26.949 1.00 94.31 83 PHE A O 1
ATOM 574 N N . VAL A 1 84 ? -15.962 -7.580 25.150 1.00 95.00 84 VAL A N 1
ATOM 575 C CA . VAL A 1 84 ? -17.138 -6.789 24.787 1.00 95.00 84 VAL A CA 1
ATOM 576 C C . VAL A 1 84 ? -18.385 -7.473 25.336 1.00 95.00 84 VAL A C 1
ATOM 578 O O . VAL A 1 84 ? -18.686 -8.606 24.962 1.00 95.00 84 VAL A O 1
ATOM 581 N N . ASN A 1 85 ? -19.128 -6.779 26.193 1.00 93.50 85 ASN A N 1
ATOM 582 C CA . ASN A 1 85 ? -20.479 -7.153 26.597 1.00 93.50 85 ASN A CA 1
ATOM 583 C C . ASN A 1 85 ? -21.476 -6.207 25.919 1.00 93.50 85 ASN A C 1
ATOM 585 O O . ASN A 1 85 ? -21.438 -5.001 26.148 1.00 93.50 85 ASN A O 1
ATOM 589 N N . LEU A 1 86 ? -22.368 -6.750 25.091 1.00 89.75 86 LEU A N 1
ATOM 590 C CA . LEU A 1 86 ? -23.314 -5.960 24.301 1.00 89.75 86 LEU A CA 1
ATOM 591 C C . LEU A 1 86 ? -24.494 -5.412 25.119 1.00 89.75 86 LEU A C 1
ATOM 593 O O . LEU A 1 86 ? -25.131 -4.468 24.668 1.00 89.75 86 LEU A O 1
ATOM 597 N N . ASN A 1 87 ? -24.812 -5.993 26.285 1.00 86.50 87 ASN A N 1
ATOM 598 C CA . ASN A 1 87 ? -25.967 -5.627 27.126 1.00 86.50 87 ASN A CA 1
ATOM 599 C C . ASN A 1 87 ? -27.299 -5.449 26.357 1.00 86.50 87 ASN A C 1
ATOM 601 O O . ASN A 1 87 ? -28.116 -4.601 26.705 1.00 86.50 87 ASN A O 1
ATOM 605 N N . GLY A 1 88 ? -27.520 -6.232 25.295 1.00 77.81 88 GLY A N 1
ATOM 606 C CA . GLY A 1 88 ? -28.716 -6.136 24.447 1.00 77.81 88 GLY A CA 1
ATOM 607 C C . GLY A 1 88 ? -28.686 -5.042 23.367 1.00 77.81 88 GLY A C 1
ATOM 608 O O . GLY A 1 88 ? -29.661 -4.917 22.632 1.00 77.81 88 GLY A O 1
ATOM 609 N N . GLY A 1 89 ? -27.597 -4.274 23.240 1.00 77.44 89 GLY A N 1
ATOM 610 C CA . GLY A 1 89 ? -27.351 -3.339 22.132 1.00 77.44 89 GLY A CA 1
ATOM 611 C C . GLY A 1 89 ? -26.715 -4.000 20.899 1.00 77.44 89 GLY A C 1
ATOM 612 O O . GLY A 1 89 ? -26.411 -5.193 20.905 1.00 77.44 89 GLY A O 1
ATOM 613 N N . THR A 1 90 ? -26.471 -3.218 19.837 1.00 77.81 90 THR A N 1
ATOM 614 C CA . THR A 1 90 ? -25.851 -3.714 18.586 1.00 77.81 90 THR A CA 1
ATOM 615 C C . THR A 1 90 ? -24.317 -3.722 18.613 1.00 77.81 90 THR A C 1
ATOM 617 O O . THR A 1 90 ? -23.689 -4.156 17.652 1.00 77.81 90 THR A O 1
ATOM 620 N N . GLY A 1 91 ? -23.708 -3.307 19.729 1.00 84.88 91 GLY A N 1
ATOM 621 C CA . GLY A 1 91 ? -22.257 -3.266 19.901 1.00 84.88 91 GLY A CA 1
ATOM 622 C C . GLY A 1 91 ? -21.642 -1.914 19.558 1.00 84.88 91 GLY A C 1
ATOM 623 O O . GLY A 1 91 ? -22.324 -1.059 18.990 1.00 84.88 91 GLY A O 1
ATOM 624 N N . PRO A 1 92 ? -20.362 -1.705 19.917 1.00 91.88 92 PRO A N 1
ATOM 625 C CA . PRO A 1 92 ? -19.695 -0.433 19.691 1.00 91.88 92 PRO A CA 1
ATOM 626 C C . PRO A 1 92 ? -19.566 -0.136 18.192 1.00 91.88 92 PRO A C 1
ATOM 628 O O . PRO A 1 92 ? -19.501 -1.044 17.366 1.00 91.88 92 PRO A O 1
ATOM 631 N N . PHE A 1 93 ? -19.474 1.140 17.834 1.00 90.50 93 PHE A N 1
ATOM 632 C CA . PHE A 1 93 ? -19.221 1.565 16.455 1.00 90.50 93 PHE A CA 1
ATOM 633 C C . PHE A 1 93 ? -18.146 2.646 16.408 1.00 90.50 93 PHE A C 1
ATOM 635 O O . PHE A 1 93 ? -17.919 3.360 17.387 1.00 90.50 93 PHE A O 1
ATOM 642 N N . LEU A 1 94 ? -17.496 2.776 15.256 1.00 91.06 94 LEU A N 1
ATOM 643 C CA . LEU A 1 94 ? -16.478 3.790 15.004 1.00 91.06 94 LEU A CA 1
ATOM 644 C C . LEU A 1 94 ? -16.976 4.778 13.949 1.00 91.06 94 LEU A C 1
ATOM 646 O O . LEU A 1 94 ? -17.151 4.394 12.797 1.00 91.06 94 LEU A O 1
ATOM 650 N N . SER A 1 95 ? -17.169 6.042 14.319 1.00 89.19 95 SER A N 1
ATOM 651 C CA . SER A 1 95 ? -17.549 7.106 13.378 1.00 89.19 95 SER A CA 1
ATOM 652 C C . SER A 1 95 ? -16.378 7.530 12.488 1.00 89.19 95 SER A C 1
ATOM 654 O O . SER A 1 95 ? -15.298 7.859 12.977 1.00 89.19 95 SER A O 1
ATOM 656 N N . LEU A 1 96 ? -16.611 7.589 11.182 1.00 88.69 96 LEU A N 1
ATOM 657 C CA . LEU A 1 96 ? -15.636 7.863 10.129 1.00 88.69 96 LEU A CA 1
ATOM 658 C C . LEU A 1 96 ? -15.953 9.162 9.379 1.00 88.69 96 LEU A C 1
ATOM 660 O O . LEU A 1 96 ? -17.097 9.606 9.323 1.00 88.69 96 LEU A O 1
ATOM 664 N N . ASN A 1 97 ? -14.935 9.767 8.775 1.00 84.81 97 ASN A N 1
ATOM 665 C CA . ASN A 1 97 ? -15.008 11.021 8.016 1.00 84.81 97 ASN A CA 1
ATOM 666 C C . ASN A 1 97 ? -15.494 10.846 6.561 1.00 84.81 97 ASN A C 1
ATOM 668 O O . ASN A 1 97 ? -15.211 11.689 5.712 1.00 84.81 97 ASN A O 1
ATOM 672 N N . ALA A 1 98 ? -16.208 9.762 6.254 1.00 78.62 98 ALA A N 1
ATOM 673 C CA . ALA A 1 98 ? -16.784 9.557 4.932 1.00 78.62 98 ALA A CA 1
ATOM 674 C C . ALA A 1 98 ? -17.995 10.480 4.739 1.00 78.62 98 ALA A C 1
ATOM 676 O O . ALA A 1 98 ? -19.010 10.347 5.430 1.00 78.62 98 ALA A O 1
ATOM 677 N N . THR A 1 99 ? -17.896 11.420 3.801 1.00 67.12 99 THR A N 1
ATOM 678 C CA . THR A 1 99 ? -18.967 12.381 3.525 1.00 67.12 99 THR A CA 1
ATOM 679 C C . THR A 1 99 ? -20.065 11.709 2.712 1.00 67.12 99 THR A C 1
ATOM 681 O O . THR A 1 99 ? -19.785 11.164 1.645 1.00 67.12 99 THR A O 1
ATOM 684 N N . SER A 1 100 ? -21.309 11.772 3.191 1.00 60.84 100 SER A N 1
ATOM 685 C CA . SER A 1 100 ? -22.489 11.448 2.387 1.00 60.84 100 SER A CA 1
ATOM 686 C C . SER A 1 100 ? -22.778 12.601 1.432 1.00 60.84 100 SER A C 1
ATOM 688 O O . SER A 1 100 ? -22.984 13.733 1.868 1.00 60.84 100 SER A O 1
ATOM 690 N N . LEU A 1 101 ? -22.819 12.334 0.132 1.00 51.72 101 LEU A N 1
ATOM 691 C CA . LEU A 1 101 ? -23.377 13.274 -0.834 1.00 51.72 101 LEU A CA 1
ATOM 692 C C . LEU A 1 101 ? -24.897 13.336 -0.604 1.00 51.72 101 LEU A C 1
ATOM 694 O O . LEU A 1 101 ? -25.596 12.359 -0.835 1.00 51.72 101 LEU A O 1
ATOM 698 N N . GLY A 1 102 ? -25.391 14.448 -0.056 1.00 47.28 102 GLY A N 1
ATOM 699 C CA . GLY A 1 102 ? -26.820 14.678 0.212 1.00 47.28 102 GLY A CA 1
ATOM 700 C C . GLY A 1 102 ? -27.264 16.139 0.063 1.00 47.28 102 GLY A C 1
ATOM 701 O O . GLY A 1 102 ? -28.436 16.441 0.238 1.00 47.28 102 GLY A O 1
ATOM 702 N N . ASP A 1 103 ? -26.350 17.039 -0.297 1.00 37.81 103 ASP A N 1
ATOM 703 C CA . ASP A 1 103 ? -26.632 18.451 -0.555 1.00 37.81 103 ASP A CA 1
ATOM 704 C C . ASP A 1 103 ? -26.011 18.817 -1.905 1.00 37.81 103 ASP A C 1
ATOM 706 O O . ASP A 1 103 ? -24.863 19.253 -2.002 1.00 37.81 103 ASP A O 1
ATOM 710 N N . ALA A 1 104 ? -26.761 18.570 -2.978 1.00 35.59 104 ALA A N 1
ATOM 711 C CA . ALA A 1 104 ? -26.633 19.417 -4.146 1.00 35.59 104 ALA A CA 1
ATOM 712 C C . ALA A 1 104 ? -27.590 20.585 -3.921 1.00 35.59 104 ALA A C 1
ATOM 714 O O . ALA A 1 104 ? -28.794 20.454 -4.134 1.00 35.59 104 ALA A O 1
ATOM 715 N N . SER A 1 105 ? -27.026 21.696 -3.452 1.00 34.00 105 SER A N 1
ATOM 716 C CA . SER A 1 105 ? -27.605 23.031 -3.453 1.00 34.00 105 SER A CA 1
ATOM 717 C C . SER A 1 105 ? -28.589 23.187 -4.611 1.00 34.00 105 SER A C 1
ATOM 719 O O . SER A 1 105 ? -28.198 23.308 -5.776 1.00 34.00 105 SER A O 1
ATOM 721 N N . ALA A 1 106 ? -29.884 23.187 -4.294 1.00 34.94 106 ALA A N 1
ATOM 722 C CA . ALA A 1 106 ? -30.876 23.724 -5.201 1.00 34.94 106 ALA A CA 1
ATOM 723 C C . ALA A 1 106 ? -30.584 25.224 -5.293 1.00 34.94 106 ALA A C 1
ATOM 725 O O . ALA A 1 106 ? -31.031 26.008 -4.457 1.00 34.94 106 ALA A O 1
ATOM 726 N N . THR A 1 107 ? -29.785 25.634 -6.278 1.00 30.44 107 THR A N 1
ATOM 727 C CA . THR A 1 107 ? -29.802 27.034 -6.701 1.00 30.44 107 THR A CA 1
ATOM 728 C C . THR A 1 107 ? -31.252 27.337 -7.082 1.00 30.44 107 THR A C 1
ATOM 730 O O . THR A 1 107 ? -31.807 26.630 -7.928 1.00 30.44 107 THR A O 1
ATOM 733 N N . PRO A 1 108 ? -31.931 28.302 -6.434 1.00 36.62 108 PRO A N 1
ATOM 734 C CA . PRO A 1 108 ? -33.292 28.631 -6.814 1.00 36.62 108 PRO A CA 1
ATOM 735 C C . PRO A 1 108 ? -33.251 29.149 -8.249 1.00 36.62 108 PRO A C 1
ATOM 737 O O . PRO A 1 108 ? -32.775 30.254 -8.507 1.00 36.62 108 PRO A O 1
ATOM 740 N N . ILE A 1 109 ? -33.730 28.349 -9.202 1.00 37.06 109 ILE A N 1
ATOM 741 C CA . ILE A 1 109 ? -33.962 28.799 -10.575 1.00 37.06 109 ILE A CA 1
ATOM 742 C C . ILE A 1 109 ? -35.281 29.572 -10.567 1.00 37.06 109 ILE A C 1
ATOM 744 O O . ILE A 1 109 ? -36.320 29.133 -11.043 1.00 37.06 109 ILE A O 1
ATOM 748 N N . GLY A 1 110 ? -35.245 30.721 -9.915 1.00 38.22 110 GLY A N 1
ATOM 749 C CA . GLY A 1 110 ? -36.335 31.665 -9.821 1.00 38.22 110 GLY A CA 1
ATOM 750 C C . GLY A 1 110 ? -35.711 32.980 -9.416 1.00 38.22 110 GLY A C 1
ATOM 751 O O . GLY A 1 110 ? -35.299 33.138 -8.269 1.00 38.22 110 GLY A O 1
ATOM 752 N N . GLY A 1 111 ? -35.578 33.901 -10.375 1.00 32.25 111 GLY A N 1
ATOM 753 C CA . GLY A 1 111 ? -35.185 35.275 -10.072 1.00 32.25 111 GLY A CA 1
ATOM 754 C C . GLY A 1 111 ? -36.074 35.867 -8.967 1.00 32.25 111 GLY A C 1
ATOM 755 O O . GLY A 1 111 ? -37.151 35.329 -8.697 1.00 32.25 111 GLY A O 1
ATOM 756 N N . PRO A 1 112 ? -35.646 36.957 -8.307 1.00 40.78 112 PRO A N 1
ATOM 757 C CA . PRO A 1 112 ? -36.374 37.517 -7.175 1.00 40.78 112 PRO A CA 1
ATOM 758 C C . PRO A 1 112 ? -37.824 37.804 -7.577 1.00 40.78 112 PRO A C 1
ATOM 760 O O . PRO A 1 112 ? -38.083 38.670 -8.413 1.00 40.78 112 PRO A O 1
ATOM 763 N N . VAL A 1 113 ? -38.775 37.068 -6.996 1.00 41.38 113 VAL A N 1
ATOM 764 C CA . VAL A 1 113 ? -40.195 37.386 -7.154 1.00 41.38 113 VAL A CA 1
ATOM 765 C C . VAL A 1 113 ? -40.437 38.729 -6.479 1.00 41.38 113 VAL A C 1
ATOM 767 O O . VAL A 1 113 ? -40.152 38.914 -5.294 1.00 41.38 11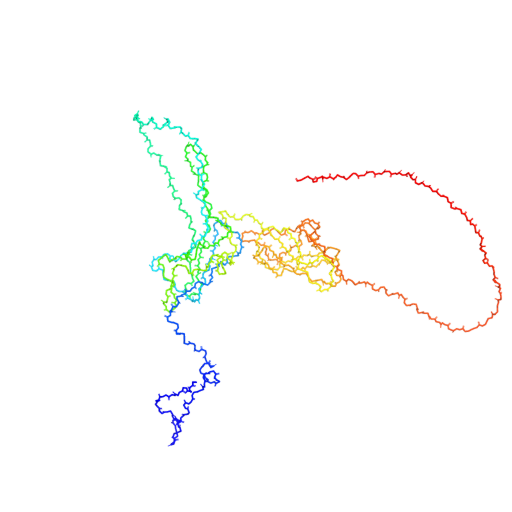3 VAL A O 1
ATOM 770 N N . SER A 1 114 ? -40.876 39.712 -7.262 1.00 41.12 114 SER A N 1
ATOM 771 C CA . SER A 1 114 ? -41.131 41.052 -6.745 1.00 41.12 114 SER A CA 1
ATOM 772 C C . SER A 1 114 ? -42.235 40.997 -5.685 1.00 41.12 114 SER A C 1
ATOM 774 O O . SER A 1 114 ? -43.215 40.266 -5.834 1.00 41.12 114 SER A O 1
ATOM 776 N N . ALA A 1 115 ? -42.095 41.788 -4.620 1.00 38.88 115 ALA A N 1
ATOM 777 C CA . ALA A 1 115 ? -43.011 41.809 -3.475 1.00 38.88 115 ALA A CA 1
ATOM 778 C C . ALA A 1 115 ? -44.485 42.129 -3.827 1.00 38.88 115 ALA A C 1
ATOM 780 O O . ALA A 1 115 ? -45.357 42.008 -2.969 1.00 38.88 115 ALA A O 1
ATOM 781 N N . ALA A 1 116 ? -44.777 42.508 -5.077 1.00 38.16 116 ALA A N 1
ATOM 782 C CA . ALA A 1 116 ? -46.123 42.775 -5.572 1.00 38.16 116 ALA A CA 1
ATOM 783 C C . ALA A 1 116 ? -46.982 41.504 -5.751 1.00 38.16 116 ALA A C 1
ATOM 785 O O . ALA A 1 116 ? -48.193 41.573 -5.549 1.00 38.16 116 ALA A O 1
ATOM 786 N N . ASP A 1 117 ? -46.387 40.338 -6.034 1.00 39.66 117 ASP A N 1
ATOM 787 C CA . ASP A 1 117 ? -47.142 39.083 -6.235 1.00 39.66 117 ASP A CA 1
ATOM 788 C C . ASP A 1 117 ? -47.534 38.376 -4.924 1.00 39.66 117 ASP A C 1
ATOM 790 O O . ASP A 1 117 ? -48.359 37.462 -4.913 1.00 39.66 117 ASP A O 1
ATOM 794 N N . ALA A 1 118 ? -46.992 38.811 -3.782 1.00 38.09 118 ALA A N 1
ATOM 795 C CA . ALA A 1 118 ? -47.331 38.243 -2.477 1.00 38.09 118 ALA A CA 1
ATOM 796 C C . ALA A 1 118 ? -48.692 38.729 -1.933 1.00 38.09 118 ALA A C 1
ATOM 798 O O . ALA A 1 118 ? -49.241 38.107 -1.023 1.00 38.09 118 ALA A O 1
ATOM 799 N N . ALA A 1 119 ? -49.247 39.819 -2.480 1.00 35.59 119 ALA A N 1
ATOM 800 C CA . ALA A 1 119 ? -50.420 40.497 -1.922 1.00 35.59 119 ALA A CA 1
ATOM 801 C C . ALA A 1 119 ? -51.779 40.031 -2.488 1.00 35.59 119 ALA A C 1
ATOM 803 O O . ALA A 1 119 ? -52.812 40.412 -1.944 1.00 35.59 119 ALA A O 1
ATOM 804 N N . ASN A 1 120 ? -51.817 39.189 -3.528 1.00 35.12 120 ASN A N 1
ATOM 805 C CA . ASN A 1 120 ? -53.068 38.745 -4.163 1.00 35.12 120 ASN A CA 1
ATOM 806 C C . ASN A 1 120 ? -53.394 37.261 -3.898 1.00 35.12 120 ASN A C 1
ATOM 808 O O . ASN A 1 120 ? -53.656 36.492 -4.820 1.00 35.12 120 ASN A O 1
ATOM 812 N N . ARG A 1 121 ? -53.334 36.826 -2.631 1.00 42.94 121 ARG A N 1
ATOM 813 C CA . ARG A 1 121 ? -53.743 35.466 -2.212 1.00 42.94 121 ARG A CA 1
ATOM 814 C C . ARG A 1 121 ? -54.928 35.415 -1.245 1.00 42.94 121 ARG A C 1
ATOM 816 O O . ARG A 1 121 ? -55.214 34.354 -0.702 1.00 42.94 121 ARG A O 1
ATOM 823 N N . ASN A 1 122 ? -55.665 36.513 -1.085 1.00 35.66 122 ASN A N 1
ATOM 824 C CA . ASN A 1 122 ? -56.944 36.486 -0.380 1.00 35.66 122 ASN A CA 1
ATOM 825 C C . ASN A 1 122 ? -58.102 36.586 -1.378 1.00 35.66 122 ASN A C 1
ATOM 827 O O . ASN A 1 122 ? -58.325 37.642 -1.960 1.00 35.66 122 ASN A O 1
ATOM 831 N N . SER A 1 123 ? -58.878 35.499 -1.461 1.00 39.34 123 SER A N 1
ATOM 832 C CA . SER A 1 123 ? -60.213 35.396 -2.071 1.00 39.34 123 SER A CA 1
ATOM 833 C C . SER A 1 123 ? -60.279 34.918 -3.532 1.00 39.34 123 SER A C 1
ATOM 835 O O . SER A 1 123 ? -60.454 35.708 -4.451 1.00 39.34 123 SER A O 1
ATOM 837 N N . TYR A 1 124 ? -60.221 33.599 -3.746 1.00 28.64 124 TYR A N 1
ATOM 838 C CA . TYR A 1 124 ? -61.396 32.841 -4.202 1.00 28.64 124 TYR A CA 1
ATOM 839 C C . TYR A 1 124 ? -61.148 31.335 -4.055 1.00 28.64 124 TYR A C 1
ATOM 841 O O . TYR A 1 124 ? -60.086 30.814 -4.386 1.00 28.64 124 TYR A O 1
ATOM 849 N N . ASP A 1 125 ? -62.160 30.666 -3.529 1.00 37.03 125 ASP A N 1
ATOM 850 C CA . ASP A 1 125 ? -62.231 29.249 -3.221 1.00 37.03 125 ASP A CA 1
ATOM 851 C C . ASP A 1 125 ? -62.077 28.381 -4.485 1.00 37.03 125 ASP A C 1
ATOM 853 O O . ASP A 1 125 ? -62.907 28.389 -5.398 1.00 37.03 125 ASP A O 1
ATOM 857 N N . ARG A 1 126 ? -60.984 27.626 -4.548 1.00 29.16 126 ARG A N 1
ATOM 858 C CA . ARG A 1 126 ? -60.852 26.400 -5.338 1.00 29.16 126 ARG A CA 1
ATOM 859 C C . ARG A 1 126 ? -59.953 25.485 -4.515 1.00 29.16 126 ARG A C 1
ATOM 861 O O . ARG A 1 126 ? -58.945 25.985 -4.013 1.00 29.16 126 ARG A O 1
ATOM 868 N N . PRO A 1 127 ? -60.283 24.192 -4.348 1.00 28.66 127 PRO A N 1
ATOM 869 C CA . PRO A 1 127 ? -59.510 23.320 -3.482 1.00 28.66 127 PRO A CA 1
ATOM 870 C C . PRO A 1 127 ? -58.087 23.279 -4.029 1.00 28.66 127 PRO A C 1
ATOM 872 O O . PRO A 1 127 ? -57.834 22.733 -5.103 1.00 28.66 127 PRO A O 1
ATOM 875 N N . ILE A 1 128 ? -57.166 23.927 -3.317 1.00 34.75 128 ILE A N 1
ATOM 876 C CA . ILE A 1 128 ? -55.745 23.728 -3.537 1.00 34.75 128 ILE A CA 1
ATOM 877 C C . ILE A 1 128 ? -55.545 22.264 -3.194 1.00 34.75 128 ILE A C 1
ATOM 879 O O . ILE A 1 128 ? -55.756 21.861 -2.050 1.00 34.75 128 ILE A O 1
ATOM 883 N N . ASN A 1 129 ? -55.220 21.470 -4.212 1.00 27.89 129 ASN A N 1
ATOM 884 C CA . ASN A 1 129 ? -54.716 20.134 -3.997 1.00 27.89 129 ASN A CA 1
ATOM 885 C C . ASN A 1 129 ? -53.594 20.239 -2.950 1.00 27.89 129 ASN A C 1
ATOM 887 O O . ASN A 1 129 ? -52.579 20.897 -3.176 1.00 27.89 129 ASN A O 1
ATOM 891 N N . THR A 1 130 ? -53.818 19.613 -1.801 1.00 34.62 130 THR A N 1
ATOM 892 C CA . THR A 1 130 ? -52.897 19.473 -0.673 1.00 34.62 130 THR A CA 1
ATOM 893 C C . THR A 1 130 ? -51.636 18.659 -1.001 1.00 34.62 130 THR A C 1
ATOM 895 O O . THR A 1 130 ? -50.839 18.402 -0.107 1.00 34.62 130 THR A O 1
ATOM 898 N N . ASP A 1 131 ? -51.389 18.314 -2.265 1.00 34.34 131 ASP A N 1
ATOM 899 C CA . ASP A 1 131 ? -50.206 17.576 -2.719 1.00 34.34 131 ASP A CA 1
ATOM 900 C C . ASP A 1 131 ? -48.983 18.458 -3.026 1.00 34.34 131 ASP A C 1
ATOM 902 O O . ASP A 1 131 ? -48.109 18.077 -3.801 1.00 34.34 131 ASP A O 1
ATOM 906 N N . ALA A 1 132 ? -48.839 19.614 -2.376 1.00 35.72 132 ALA A N 1
ATOM 907 C CA . ALA A 1 132 ? -47.506 20.179 -2.160 1.00 35.72 132 ALA A CA 1
ATOM 908 C C . ALA A 1 132 ? -46.874 19.513 -0.927 1.00 35.72 132 ALA A C 1
ATOM 910 O O . ALA A 1 132 ? -46.434 20.178 0.012 1.00 35.72 132 ALA A O 1
ATOM 911 N N . THR A 1 133 ? -46.841 18.178 -0.916 1.00 33.38 133 THR A N 1
ATOM 912 C CA . THR A 1 133 ? -45.889 17.447 -0.089 1.00 33.38 133 THR A CA 1
ATOM 913 C C . THR A 1 133 ? -44.517 17.764 -0.665 1.00 33.38 133 THR A C 1
ATOM 915 O O . THR A 1 133 ? -44.033 17.117 -1.590 1.00 33.38 133 THR A O 1
ATOM 918 N N . VAL A 1 134 ? -43.886 18.818 -0.142 1.00 35.66 134 VAL A N 1
ATOM 919 C CA . VAL A 1 134 ? -42.430 18.930 -0.189 1.00 35.66 134 VAL A CA 1
ATOM 920 C C . VAL A 1 134 ? -41.943 17.655 0.471 1.00 35.66 134 VAL A C 1
ATOM 922 O O . VAL A 1 134 ? -42.006 17.514 1.693 1.00 35.66 134 VAL A O 1
ATOM 925 N N . ILE A 1 135 ? -41.560 16.680 -0.344 1.00 34.12 135 ILE A N 1
ATOM 926 C CA . ILE A 1 135 ? -40.950 15.465 0.149 1.00 34.12 135 ILE A CA 1
ATOM 927 C C . ILE A 1 135 ? -39.570 15.907 0.643 1.00 34.12 135 ILE A C 1
ATOM 929 O O . ILE A 1 135 ? -38.583 15.842 -0.081 1.00 34.12 135 ILE A O 1
ATOM 933 N N . HIS A 1 136 ? -39.486 16.383 1.889 1.00 37.38 136 HIS A N 1
ATOM 934 C CA . HIS A 1 136 ? -38.287 16.192 2.692 1.00 37.38 136 HIS A CA 1
ATOM 935 C C . HIS A 1 136 ? -38.194 14.684 2.922 1.00 37.38 136 HIS A C 1
ATOM 937 O O . HIS A 1 136 ? -38.513 14.170 3.993 1.00 37.38 136 HIS A O 1
ATOM 943 N N . GLN A 1 137 ? -37.820 13.947 1.877 1.00 35.53 137 GLN A N 1
ATOM 944 C CA . GLN A 1 137 ? -37.238 12.642 2.076 1.00 35.53 137 GLN A CA 1
ATOM 945 C C . GLN A 1 137 ? -35.916 12.933 2.769 1.00 35.53 137 GLN A C 1
ATOM 947 O O . GLN A 1 137 ? -34.940 13.358 2.157 1.00 35.53 137 GLN A O 1
ATOM 952 N N . VAL A 1 138 ? -35.945 12.809 4.094 1.00 34.41 138 VAL A N 1
ATOM 953 C CA . VAL A 1 138 ? -34.754 12.614 4.904 1.00 34.41 138 VAL A CA 1
ATOM 954 C C . VAL A 1 138 ? -34.156 11.322 4.372 1.00 34.41 138 VAL A C 1
ATOM 956 O O . VAL A 1 138 ? -34.562 10.230 4.759 1.00 34.41 138 VAL A O 1
ATOM 959 N N . PHE A 1 139 ? -33.290 11.437 3.370 1.00 38.72 139 PHE A N 1
ATOM 960 C CA . PHE A 1 139 ? -32.468 10.320 2.960 1.00 38.72 139 PHE A CA 1
ATOM 961 C C . PHE A 1 139 ? -31.558 10.052 4.150 1.00 38.72 139 PHE A C 1
ATOM 963 O O . PHE A 1 139 ? -30.746 10.909 4.505 1.00 38.72 139 PHE A O 1
ATOM 970 N N . ASP A 1 140 ? -31.769 8.914 4.812 1.00 36.09 140 ASP A N 1
ATOM 971 C CA . ASP A 1 140 ? -30.884 8.451 5.873 1.00 36.09 140 ASP A CA 1
ATOM 972 C C . ASP A 1 140 ? -29.465 8.508 5.313 1.00 36.09 140 ASP A C 1
ATOM 974 O O . ASP A 1 140 ? -29.149 7.830 4.330 1.00 36.09 140 ASP A O 1
ATOM 978 N N . SER A 1 141 ? -28.623 9.377 5.877 1.00 44.03 141 SER A N 1
ATOM 979 C CA . SER A 1 141 ? -27.217 9.416 5.500 1.00 44.03 141 SER A CA 1
ATOM 980 C C . SER A 1 141 ? -26.677 8.004 5.733 1.00 44.03 141 SER A C 1
ATOM 982 O O . SER A 1 141 ? -26.744 7.550 6.883 1.00 44.03 141 SER A O 1
ATOM 984 N N . PRO A 1 142 ? -26.184 7.277 4.709 1.00 48.47 142 PRO A N 1
ATOM 985 C CA . PRO A 1 142 ? -25.616 5.960 4.936 1.00 48.47 142 PRO A CA 1
ATOM 986 C C . PRO A 1 142 ? -24.567 6.086 6.043 1.00 48.47 142 PRO A C 1
ATOM 988 O O . PRO A 1 142 ? -23.835 7.083 6.064 1.00 48.47 142 PRO A O 1
ATOM 991 N N . PRO A 1 143 ? -24.518 5.147 6.999 1.00 53.94 143 PRO A N 1
ATOM 992 C CA . PRO A 1 143 ? -23.767 5.354 8.220 1.00 53.94 143 PRO A CA 1
ATOM 993 C C . PRO A 1 143 ? -22.300 5.562 7.865 1.00 53.94 143 PRO A C 1
ATOM 995 O O . PRO A 1 143 ? -21.631 4.654 7.375 1.00 53.94 143 PRO A O 1
ATOM 998 N N . SER A 1 144 ? -21.771 6.750 8.146 1.00 74.94 144 SER A N 1
ATOM 999 C CA . SER A 1 144 ? -20.331 7.002 8.190 1.00 74.94 144 SER A CA 1
ATOM 1000 C C . SER A 1 144 ? -19.748 6.315 9.433 1.00 74.94 144 SER A C 1
ATOM 1002 O O . SER A 1 144 ? -19.096 6.952 10.249 1.00 74.94 144 SER A O 1
ATOM 1004 N N . GLN A 1 145 ? -20.075 5.038 9.661 1.00 84.44 145 GLN A N 1
ATOM 1005 C CA . GLN A 1 145 ? -19.734 4.279 10.859 1.00 84.44 145 GLN A CA 1
ATOM 1006 C C . GLN A 1 145 ? -19.300 2.862 10.484 1.00 84.44 145 GLN A C 1
ATOM 1008 O O . GLN A 1 145 ? -20.004 2.159 9.758 1.00 84.44 145 GLN A O 1
ATOM 1013 N N . ALA A 1 146 ? -18.174 2.418 11.034 1.00 88.56 146 ALA A N 1
ATOM 1014 C CA . ALA A 1 146 ? -17.787 1.014 11.025 1.00 88.56 146 ALA A CA 1
ATOM 1015 C C . ALA A 1 146 ? -18.455 0.285 12.196 1.00 88.56 146 ALA A C 1
ATOM 1017 O O . ALA A 1 146 ? -18.406 0.762 13.333 1.00 88.56 146 ALA A O 1
ATOM 1018 N N . GLN A 1 147 ? -19.051 -0.872 11.927 1.00 90.25 147 GLN A N 1
ATOM 1019 C CA . GLN A 1 147 ? -19.789 -1.655 12.920 1.00 90.25 147 GLN A CA 1
ATOM 1020 C C . GLN A 1 147 ? -18.903 -2.734 13.524 1.00 90.25 147 GLN A C 1
ATOM 1022 O O . GLN A 1 147 ? -18.151 -3.381 12.800 1.00 90.25 147 GLN A O 1
ATOM 1027 N N . TYR A 1 148 ? -18.995 -2.947 14.834 1.00 92.38 148 TYR A N 1
ATOM 1028 C CA . TYR A 1 148 ? -18.292 -4.034 15.508 1.00 92.38 148 TYR A CA 1
ATOM 1029 C C . TYR A 1 148 ? -18.724 -5.408 14.982 1.00 92.38 148 TYR A C 1
ATOM 1031 O O . TYR A 1 148 ? -19.915 -5.697 14.890 1.00 92.38 148 TYR A O 1
ATOM 1039 N N . THR A 1 149 ? -17.756 -6.278 14.688 1.00 91.38 149 THR A N 1
ATOM 1040 C CA . THR A 1 149 ? -18.021 -7.637 14.188 1.00 91.38 149 THR A CA 1
ATOM 1041 C C . THR A 1 149 ? -17.291 -8.742 14.945 1.00 91.38 149 THR A C 1
ATOM 1043 O O . THR A 1 149 ? -17.632 -9.910 14.766 1.00 91.38 149 THR A O 1
ATOM 1046 N N . GLY A 1 150 ? -16.307 -8.429 15.798 1.00 90.88 150 GLY A N 1
ATOM 1047 C CA . GLY A 1 150 ? -15.627 -9.460 16.587 1.00 90.88 150 GLY A CA 1
ATOM 1048 C C . GLY A 1 150 ? -14.320 -9.037 17.255 1.00 90.88 150 GLY A C 1
ATOM 1049 O O . GLY A 1 150 ? -13.999 -7.857 17.361 1.00 90.88 150 GLY A O 1
ATOM 1050 N N . GLY A 1 151 ? -13.560 -10.024 17.738 1.00 92.31 151 GLY A N 1
ATOM 1051 C CA . GLY A 1 151 ? -12.267 -9.814 18.409 1.00 92.31 151 GLY A CA 1
ATOM 1052 C C . GLY A 1 151 ? -12.329 -9.703 19.939 1.00 92.31 151 GLY A C 1
ATOM 1053 O O . GLY A 1 151 ? -11.305 -9.460 20.577 1.00 92.31 151 GLY A O 1
ATOM 1054 N N . SER A 1 152 ? -13.507 -9.911 20.543 1.00 93.88 152 SER A N 1
ATOM 1055 C CA . SER A 1 152 ? -13.655 -10.002 22.006 1.00 93.88 152 SER A CA 1
ATOM 1056 C C . SER A 1 152 ? -12.760 -11.109 22.582 1.00 93.88 152 SER A C 1
ATOM 1058 O O . SER A 1 152 ? -12.650 -12.187 22.002 1.00 93.88 152 SER A O 1
ATOM 1060 N N . GLY A 1 153 ? -12.118 -10.841 23.717 1.00 90.94 153 GLY A N 1
ATOM 1061 C CA . GLY A 1 153 ? -11.132 -11.712 24.361 1.00 90.94 153 GLY A CA 1
ATOM 1062 C C . GLY A 1 153 ? -9.712 -11.586 23.804 1.00 90.94 153 GLY A C 1
ATOM 1063 O O . GLY A 1 153 ? -8.816 -12.288 24.266 1.00 90.94 153 GLY A O 1
ATOM 1064 N N . THR A 1 154 ? -9.480 -10.690 22.842 1.00 94.81 154 THR A N 1
ATOM 1065 C CA . THR A 1 154 ? -8.157 -10.429 22.259 1.00 94.81 154 THR A CA 1
ATOM 1066 C C . THR A 1 154 ? -7.755 -8.968 22.444 1.00 94.81 154 THR A C 1
ATOM 1068 O O . THR A 1 154 ? -8.548 -8.140 22.892 1.00 94.81 154 THR A O 1
ATOM 1071 N N . ASN A 1 155 ? -6.512 -8.631 22.098 1.00 93.38 155 ASN A N 1
ATOM 1072 C CA . ASN A 1 155 ? -6.046 -7.246 22.067 1.00 93.38 155 ASN A CA 1
ATOM 1073 C C . ASN A 1 155 ? -6.633 -6.433 20.907 1.00 93.38 155 ASN A C 1
ATOM 1075 O O . ASN A 1 155 ? -6.402 -5.232 20.865 1.00 93.38 155 ASN A O 1
ATOM 1079 N N . THR A 1 156 ? -7.348 -7.040 19.959 1.00 96.25 156 THR A N 1
ATOM 1080 C CA . THR A 1 156 ? -7.785 -6.352 18.742 1.00 96.25 156 THR A CA 1
ATOM 1081 C C . THR A 1 156 ? -9.263 -6.594 18.490 1.00 96.25 156 THR A C 1
ATOM 1083 O O . THR A 1 156 ? -9.695 -7.721 18.270 1.00 96.25 156 THR A O 1
ATOM 1086 N N . LEU A 1 157 ? -10.042 -5.517 18.468 1.00 95.81 157 LEU A N 1
ATOM 1087 C CA . LEU A 1 157 ? -11.429 -5.561 18.021 1.00 95.81 157 LEU A CA 1
ATOM 1088 C C . LEU A 1 157 ? -11.506 -5.303 16.516 1.00 95.81 157 LEU A C 1
ATOM 1090 O O . LEU A 1 157 ? -10.749 -4.494 15.976 1.00 95.81 157 LEU A O 1
ATOM 1094 N N . VAL A 1 158 ? -12.435 -5.984 15.853 1.00 94.88 158 VAL A N 1
ATOM 1095 C CA . VAL A 1 158 ? -12.675 -5.879 14.413 1.00 94.88 158 VAL A CA 1
ATOM 1096 C C . VAL A 1 158 ? -13.971 -5.117 14.180 1.00 94.88 158 VAL A C 1
ATOM 1098 O O . VAL A 1 158 ? -15.006 -5.438 14.769 1.00 94.88 158 VAL A O 1
ATOM 1101 N N . PHE A 1 159 ? -13.897 -4.119 13.310 1.00 93.25 159 PHE A N 1
ATOM 1102 C CA . PHE A 1 159 ? -15.020 -3.335 12.825 1.00 93.25 159 PHE A CA 1
ATOM 1103 C C . PHE A 1 159 ? -15.078 -3.448 11.305 1.00 93.25 159 PHE A C 1
ATOM 1105 O O . PHE A 1 159 ? -14.040 -3.444 10.652 1.00 93.25 159 PHE A O 1
ATOM 1112 N N . ILE A 1 160 ? -16.265 -3.521 10.717 1.00 89.00 160 ILE A N 1
ATOM 1113 C CA . ILE A 1 160 ? -16.433 -3.515 9.262 1.00 89.00 160 ILE A CA 1
ATOM 1114 C C . ILE A 1 160 ? -17.106 -2.213 8.851 1.00 89.00 160 ILE A C 1
ATOM 1116 O O . ILE A 1 160 ? -18.199 -1.890 9.317 1.00 89.00 160 ILE A O 1
ATOM 1120 N N . TYR A 1 161 ? -16.446 -1.473 7.964 1.00 88.88 161 TYR A N 1
ATOM 1121 C CA . TYR A 1 161 ? -17.034 -0.345 7.256 1.00 88.88 161 TYR A CA 1
ATOM 1122 C C . TYR A 1 161 ? -17.455 -0.788 5.854 1.00 88.88 161 TYR A C 1
ATOM 1124 O O . TYR A 1 161 ? -16.631 -1.274 5.080 1.00 88.88 161 TYR A O 1
ATOM 1132 N N . GLY A 1 162 ? -18.742 -0.648 5.536 1.00 82.62 162 GLY A N 1
ATOM 1133 C CA . GLY A 1 162 ? -19.261 -0.875 4.191 1.00 82.62 162 GLY A CA 1
ATOM 1134 C C . GLY A 1 162 ? -19.337 0.435 3.419 1.00 82.62 162 GLY A C 1
ATOM 1135 O O . GLY A 1 162 ? -20.014 1.364 3.857 1.00 82.62 162 GLY A O 1
ATOM 1136 N N . VAL A 1 163 ? -18.667 0.510 2.270 1.00 79.62 163 VAL A N 1
ATOM 1137 C CA . VAL A 1 163 ? -18.726 1.687 1.399 1.00 79.62 163 VAL A CA 1
ATOM 1138 C C . VAL A 1 163 ? -20.092 1.731 0.723 1.00 79.62 163 VAL A C 1
ATOM 1140 O O . VAL A 1 163 ? -20.433 0.846 -0.067 1.00 79.62 163 VAL A O 1
ATOM 1143 N N . ALA A 1 164 ? -20.883 2.763 1.015 1.00 69.25 164 ALA A N 1
ATOM 1144 C CA . ALA A 1 164 ? -22.184 2.936 0.382 1.00 69.25 164 ALA A CA 1
ATOM 1145 C C . ALA A 1 164 ? -22.030 3.150 -1.134 1.00 69.25 164 ALA A C 1
ATOM 1147 O O . ALA A 1 164 ? -21.265 4.013 -1.572 1.00 69.25 164 ALA A O 1
ATOM 1148 N N . SER A 1 165 ? -22.762 2.358 -1.922 1.00 61.59 165 SER A N 1
ATOM 1149 C CA . SER A 1 165 ? -22.841 2.522 -3.377 1.00 61.59 165 SER A CA 1
ATOM 1150 C C . SER A 1 165 ? -23.787 3.659 -3.748 1.00 61.59 165 SER A C 1
ATOM 1152 O O . SER A 1 165 ? -24.749 3.930 -3.024 1.00 61.59 165 SER A O 1
ATOM 1154 N N . GLU A 1 166 ? -23.536 4.285 -4.898 1.00 61.03 166 GLU A N 1
ATOM 1155 C CA . GLU A 1 166 ? -24.485 5.217 -5.495 1.00 61.03 166 GLU A CA 1
ATOM 1156 C C . GLU A 1 166 ? -25.848 4.547 -5.702 1.00 61.03 166 GLU A C 1
ATOM 1158 O O . GLU A 1 166 ? -25.975 3.566 -6.436 1.00 61.03 166 GLU A O 1
ATOM 1163 N N . THR A 1 167 ? -26.885 5.100 -5.075 1.00 51.84 167 THR A N 1
ATOM 1164 C CA . THR A 1 167 ? -28.273 4.832 -5.461 1.00 51.84 167 THR A CA 1
ATOM 1165 C C . THR A 1 167 ? -28.794 6.041 -6.222 1.00 51.84 167 THR A C 1
ATOM 1167 O O . THR A 1 167 ? -29.047 7.096 -5.648 1.00 51.84 167 THR A O 1
ATOM 1170 N N . SER A 1 168 ? -28.933 5.898 -7.540 1.00 45.53 168 SER A N 1
ATOM 1171 C CA . SER A 1 168 ? -29.653 6.866 -8.365 1.00 45.53 168 SER A CA 1
ATOM 1172 C C . SER A 1 168 ? -31.152 6.668 -8.156 1.00 45.53 168 SER A C 1
ATOM 1174 O O . SER A 1 168 ? -31.695 5.633 -8.541 1.00 45.53 168 SER A O 1
ATOM 1176 N N . GLN A 1 169 ? -31.836 7.647 -7.567 1.00 43.78 169 GLN A N 1
ATOM 1177 C CA . GLN A 1 169 ? -33.299 7.708 -7.586 1.00 43.78 169 GLN A CA 1
ATOM 1178 C C . GLN A 1 169 ? -33.737 8.869 -8.481 1.00 43.78 169 GLN A C 1
ATOM 1180 O O . GLN A 1 169 ? -33.299 10.004 -8.303 1.00 43.78 169 GLN A O 1
ATOM 1185 N N . SER A 1 170 ? -34.584 8.580 -9.470 1.00 39.69 170 SER A N 1
ATOM 1186 C CA . SER A 1 170 ? -35.207 9.606 -10.307 1.00 39.69 170 SER A CA 1
ATOM 1187 C C . SER A 1 170 ? -36.430 10.158 -9.580 1.00 39.69 170 SER A C 1
ATOM 1189 O O . SER A 1 170 ? -37.392 9.431 -9.339 1.00 39.69 170 SER A O 1
ATOM 1191 N N . ILE A 1 171 ? -36.407 11.443 -9.227 1.00 39.62 171 ILE A N 1
ATOM 1192 C CA . ILE A 1 171 ? -37.602 12.145 -8.759 1.00 39.62 171 ILE A CA 1
ATOM 1193 C C . ILE A 1 171 ? -38.350 12.614 -10.006 1.00 39.62 171 ILE A C 1
ATOM 1195 O O . ILE A 1 171 ? -37.896 13.513 -10.708 1.00 39.62 171 ILE A O 1
ATOM 1199 N N . THR A 1 172 ? -39.495 12.001 -10.305 1.00 33.41 172 THR A N 1
ATOM 1200 C CA . THR A 1 172 ? -40.399 12.515 -11.341 1.00 33.41 172 THR A CA 1
ATOM 1201 C C . THR A 1 172 ? -41.397 13.459 -10.674 1.00 33.41 172 THR A C 1
ATOM 1203 O O . THR A 1 172 ? -42.380 13.006 -10.094 1.00 33.41 172 THR A O 1
ATOM 1206 N N . HIS A 1 173 ? -41.151 14.769 -10.723 1.00 38.06 173 HIS A N 1
ATOM 1207 C CA . HIS A 1 173 ? -42.175 15.777 -10.431 1.00 38.06 173 HIS A CA 1
ATOM 1208 C C . HIS A 1 173 ? -42.570 16.445 -11.751 1.00 38.06 173 HIS A C 1
ATOM 1210 O O . HIS A 1 173 ? -41.695 16.844 -12.515 1.00 38.06 173 HIS A O 1
ATOM 1216 N N . THR A 1 174 ? -43.873 16.562 -12.025 1.00 38.75 174 THR A N 1
ATOM 1217 C CA . THR A 1 174 ? -44.487 16.931 -13.325 1.00 38.75 174 THR A CA 1
ATOM 1218 C C . THR A 1 174 ? -44.041 18.279 -13.933 1.00 38.75 174 THR A C 1
ATOM 1220 O O . THR A 1 174 ? -44.465 18.630 -15.030 1.00 38.75 174 THR A O 1
ATOM 1223 N N . THR A 1 175 ? -43.138 19.026 -13.301 1.00 39.81 175 THR A N 1
ATOM 1224 C CA . THR A 1 175 ? -42.558 20.271 -13.837 1.00 39.81 175 THR A CA 1
ATOM 1225 C C . THR A 1 175 ? -41.052 20.437 -13.609 1.00 39.81 175 THR A C 1
ATOM 1227 O O . THR A 1 175 ? -40.502 21.464 -13.999 1.00 39.81 175 THR A O 1
ATOM 1230 N N . ILE A 1 176 ? -40.355 19.447 -13.041 1.00 41.66 176 ILE A N 1
ATOM 1231 C CA . ILE A 1 176 ? -38.893 19.475 -12.884 1.00 41.66 176 ILE A CA 1
ATOM 1232 C C . ILE A 1 176 ? -38.341 18.140 -13.374 1.00 41.66 176 ILE A C 1
ATOM 1234 O O . ILE A 1 176 ? -38.269 17.160 -12.637 1.00 41.66 176 ILE A O 1
ATOM 1238 N N . THR A 1 177 ? -37.966 18.093 -14.646 1.00 37.16 177 THR A N 1
ATOM 1239 C CA . THR A 1 177 ? -37.077 17.046 -15.142 1.00 37.16 177 THR A CA 1
ATOM 1240 C C . THR A 1 177 ? -35.646 17.408 -14.769 1.00 37.16 177 THR A C 1
ATOM 1242 O O . THR A 1 177 ? -35.135 18.430 -15.218 1.00 37.16 177 THR A O 1
ATOM 1245 N N . ASP A 1 178 ? -35.029 16.510 -14.000 1.00 37.56 178 ASP A N 1
ATOM 1246 C CA . ASP A 1 178 ? -33.585 16.350 -13.800 1.00 37.56 178 ASP A CA 1
ATOM 1247 C C . ASP A 1 178 ? -32.945 17.041 -12.580 1.00 37.56 178 ASP A C 1
ATOM 1249 O O . ASP A 1 178 ? -31.980 17.796 -12.676 1.00 37.56 178 ASP A O 1
ATOM 1253 N N . THR A 1 179 ? -33.433 16.710 -11.380 1.00 40.56 179 THR A N 1
ATOM 1254 C CA . THR A 1 179 ? -32.591 16.740 -10.171 1.00 40.56 179 THR A CA 1
ATOM 1255 C C . THR A 1 179 ? -32.131 15.320 -9.844 1.00 40.56 179 THR A C 1
ATOM 1257 O O . THR A 1 179 ? -32.830 14.574 -9.157 1.00 40.56 179 THR A O 1
ATOM 1260 N N . HIS A 1 180 ? -30.963 14.927 -10.356 1.00 40.12 180 HIS A N 1
ATOM 1261 C CA . HIS A 1 180 ? -30.299 13.678 -9.981 1.00 40.12 180 HIS A CA 1
ATOM 1262 C C . HIS A 1 180 ? -29.578 13.870 -8.637 1.00 40.12 180 HIS A C 1
ATOM 1264 O O . HIS A 1 180 ? -28.488 14.441 -8.586 1.00 40.12 180 HIS A O 1
ATOM 1270 N N . ILE A 1 181 ? -30.175 13.410 -7.533 1.00 47.31 181 ILE A N 1
ATOM 1271 C CA . ILE A 1 181 ? -29.497 13.381 -6.229 1.00 47.31 181 ILE A CA 1
ATOM 1272 C C . ILE A 1 181 ? -28.613 12.132 -6.198 1.00 47.31 181 ILE A C 1
ATOM 1274 O O . ILE A 1 181 ? -29.106 11.007 -6.220 1.00 47.31 181 ILE A O 1
ATOM 1278 N N . THR A 1 182 ? -27.297 12.328 -6.172 1.00 45.03 182 THR A N 1
ATOM 1279 C CA . THR A 1 182 ? -26.332 11.235 -6.024 1.00 45.03 182 THR A CA 1
ATOM 1280 C C . THR A 1 182 ? -26.090 10.991 -4.539 1.00 45.03 182 THR A C 1
ATOM 1282 O O . THR A 1 182 ? -25.433 11.803 -3.897 1.00 45.03 182 THR A O 1
ATOM 1285 N N . LEU A 1 183 ? -26.602 9.884 -3.999 1.00 52.31 183 LEU A N 1
ATOM 1286 C CA . LEU A 1 183 ? -26.349 9.453 -2.620 1.00 52.31 183 LEU A CA 1
ATOM 1287 C C . LEU A 1 183 ? -25.139 8.513 -2.595 1.00 52.31 183 LEU A C 1
ATOM 1289 O O . LEU A 1 183 ? -25.201 7.450 -3.198 1.00 52.31 183 LEU A O 1
ATOM 1293 N N . GLY A 1 184 ? -24.045 8.871 -1.918 1.00 58.03 184 GLY A N 1
ATOM 1294 C CA . GLY A 1 184 ? -22.858 8.010 -1.816 1.00 58.03 184 GLY A CA 1
ATOM 1295 C C . GLY A 1 184 ? -21.767 8.561 -0.894 1.00 58.03 184 GLY A C 1
ATOM 1296 O O . GLY A 1 184 ? -21.776 9.747 -0.565 1.00 58.03 184 GLY A O 1
ATOM 1297 N N . HIS A 1 185 ? -20.830 7.705 -0.464 1.00 66.06 185 HIS A N 1
ATOM 1298 C CA . HIS A 1 185 ? -19.710 8.087 0.413 1.00 66.06 185 HIS A CA 1
ATOM 1299 C C . HIS A 1 185 ? -18.460 8.480 -0.378 1.00 66.06 185 HIS A C 1
ATOM 1301 O O . HIS A 1 185 ? -18.122 7.817 -1.361 1.00 66.06 185 HIS A O 1
ATOM 1307 N N . ARG A 1 186 ? -17.752 9.538 0.043 1.00 72.88 186 ARG A N 1
ATOM 1308 C CA . ARG A 1 186 ? -16.421 9.902 -0.483 1.00 72.88 186 ARG A CA 1
ATOM 1309 C C . ARG A 1 186 ? -15.508 10.428 0.616 1.00 72.88 186 ARG A C 1
ATOM 1311 O O . ARG A 1 186 ? -15.954 11.179 1.479 1.00 72.88 186 ARG A O 1
ATOM 1318 N N . THR A 1 187 ? -14.224 10.101 0.535 1.00 78.50 187 THR A N 1
ATOM 1319 C CA . THR A 1 187 ? -13.169 10.800 1.280 1.00 78.50 187 THR A CA 1
ATOM 1320 C C . THR A 1 187 ? -11.817 10.597 0.588 1.00 78.50 187 THR A C 1
ATOM 1322 O O . THR A 1 187 ? -11.559 9.498 0.095 1.00 78.50 187 THR A O 1
ATOM 1325 N N . PRO A 1 188 ? -10.964 11.635 0.501 1.00 76.50 188 PRO A N 1
ATOM 1326 C CA . PRO A 1 188 ? -9.596 11.484 0.013 1.00 76.50 188 PRO A CA 1
ATOM 1327 C C . PRO A 1 188 ? -8.698 10.703 0.982 1.00 76.50 188 PRO A C 1
ATOM 1329 O O . PRO A 1 188 ? -7.652 10.240 0.555 1.00 76.50 188 PRO A O 1
ATOM 1332 N N . ASP A 1 189 ? -9.090 10.573 2.252 1.00 83.50 189 ASP A N 1
ATOM 1333 C CA . ASP A 1 189 ? -8.407 9.744 3.248 1.00 83.50 189 ASP A CA 1
ATOM 1334 C C . ASP A 1 189 ? -9.393 9.343 4.358 1.00 83.50 189 ASP A C 1
ATOM 1336 O O . ASP A 1 189 ? -9.955 10.197 5.059 1.00 83.50 189 ASP A O 1
ATOM 1340 N N . LEU A 1 190 ? -9.675 8.046 4.481 1.00 89.00 190 LEU A N 1
ATOM 1341 C CA . LEU A 1 190 ? -10.597 7.512 5.475 1.00 89.00 190 LEU A CA 1
ATOM 1342 C C . LEU A 1 190 ? -9.949 7.502 6.854 1.00 89.00 190 LEU A C 1
ATOM 1344 O O . LEU A 1 190 ? -8.979 6.799 7.124 1.00 89.00 190 LEU A O 1
ATOM 1348 N N . ASN A 1 191 ? -10.575 8.217 7.774 1.00 89.62 191 ASN A N 1
ATOM 1349 C CA . ASN A 1 191 ? -10.156 8.302 9.157 1.00 89.62 191 ASN A CA 1
ATOM 1350 C C . ASN A 1 191 ? -11.377 8.382 10.075 1.00 89.62 191 ASN A C 1
ATOM 1352 O O . ASN A 1 191 ? -12.500 8.613 9.625 1.00 89.62 191 ASN A O 1
ATOM 1356 N N . TYR A 1 192 ? -11.174 8.209 11.377 1.00 89.38 192 TYR A N 1
ATOM 1357 C CA . TYR A 1 192 ? -12.225 8.476 12.350 1.00 89.38 192 TYR A CA 1
ATOM 1358 C C . TYR A 1 192 ? -12.388 9.981 12.598 1.00 89.38 192 TYR A C 1
ATOM 1360 O O . TYR A 1 192 ? -11.442 10.758 12.477 1.00 89.38 192 TYR A O 1
ATOM 1368 N N . THR A 1 193 ? -13.604 10.415 12.935 1.00 87.88 193 THR A N 1
ATOM 1369 C CA . THR A 1 193 ? -13.951 11.851 12.980 1.00 87.88 193 THR A CA 1
ATOM 1370 C C . THR A 1 193 ? -13.291 12.620 14.125 1.00 87.88 193 THR A C 1
ATOM 1372 O O . THR A 1 193 ? -13.113 13.832 14.031 1.00 87.88 193 THR A O 1
ATOM 1375 N N . SER A 1 194 ? -12.948 11.943 15.225 1.00 85.75 194 SER A N 1
ATOM 1376 C CA . SER A 1 194 ? -12.299 12.537 16.400 1.00 85.75 194 SER A CA 1
ATOM 1377 C C . SER A 1 194 ? -11.744 11.465 17.341 1.00 85.75 194 SER A C 1
ATOM 1379 O O . SER A 1 194 ? -12.072 10.287 17.213 1.00 85.75 194 SER A O 1
ATOM 1381 N N . THR A 1 195 ? -10.983 11.869 18.361 1.00 84.44 195 THR A N 1
ATOM 1382 C CA . THR A 1 195 ? -10.513 10.956 19.420 1.00 84.44 195 THR A CA 1
ATOM 1383 C C . THR A 1 195 ? -11.651 10.275 20.196 1.00 84.44 195 THR A C 1
ATOM 1385 O O . THR A 1 195 ? -11.409 9.265 20.852 1.00 84.44 195 THR A O 1
ATOM 1388 N N . SER A 1 196 ? -12.881 10.796 20.088 1.00 86.25 196 SER A N 1
ATOM 1389 C CA . SER A 1 196 ? -14.108 10.270 20.704 1.00 86.25 196 SER A CA 1
ATOM 1390 C C . SER A 1 196 ? -15.004 9.486 19.747 1.00 86.25 196 SER A C 1
ATOM 1392 O O . SER A 1 196 ? -16.146 9.180 20.079 1.00 86.25 196 SER A O 1
ATOM 1394 N N . ALA A 1 197 ? -14.521 9.171 18.545 1.00 88.38 197 ALA A N 1
ATOM 1395 C CA . ALA A 1 197 ? -15.327 8.538 17.506 1.00 88.38 197 ALA A CA 1
ATOM 1396 C C . ALA A 1 197 ? -15.726 7.083 17.801 1.00 88.38 197 ALA A C 1
ATOM 1398 O O . ALA A 1 197 ? -16.645 6.578 17.158 1.00 88.38 197 ALA A O 1
ATOM 1399 N N . LEU A 1 198 ? -15.050 6.405 18.736 1.00 91.19 198 LEU A N 1
ATOM 1400 C CA . LEU A 1 198 ? -15.448 5.077 19.201 1.00 91.19 198 LEU A CA 1
ATOM 1401 C C . LEU A 1 198 ? -16.560 5.224 20.242 1.00 91.19 198 LEU A C 1
ATOM 1403 O O . LEU A 1 198 ? -16.320 5.663 21.367 1.00 91.19 198 LEU A O 1
ATOM 1407 N N . SER A 1 199 ? -17.770 4.838 19.855 1.00 90.56 199 SER A N 1
ATOM 1408 C CA . SER A 1 199 ? -18.967 4.901 20.688 1.00 90.56 199 SER A CA 1
ATOM 1409 C C . SER A 1 199 ? -19.338 3.523 21.221 1.00 90.56 199 SER A C 1
ATOM 1411 O O . SER A 1 199 ? -19.145 2.511 20.548 1.00 90.56 199 SER A O 1
ATOM 1413 N N . SER A 1 200 ? -19.894 3.488 22.431 1.00 87.88 200 SER A N 1
ATOM 1414 C CA . SER A 1 200 ? -20.318 2.256 23.099 1.00 87.88 200 SER A CA 1
ATOM 1415 C C . SER A 1 200 ? -21.551 1.634 22.473 1.00 87.88 200 SER A C 1
ATOM 1417 O O . SER A 1 200 ? -21.622 0.414 22.346 1.00 87.88 200 SER A O 1
ATOM 1419 N N . ASN A 1 201 ? -22.528 2.472 22.119 1.00 84.50 201 ASN A N 1
ATOM 1420 C CA . ASN A 1 201 ? -23.822 2.050 21.599 1.00 84.50 201 ASN A CA 1
ATOM 1421 C C . ASN A 1 201 ? -24.458 0.912 22.433 1.00 84.50 201 ASN A C 1
ATOM 1423 O O . ASN A 1 201 ? -24.873 -0.134 21.933 1.00 84.50 201 ASN A O 1
ATOM 1427 N N . GLY A 1 202 ? -24.452 1.108 23.756 1.00 83.81 202 GLY A N 1
ATOM 1428 C CA . GLY A 1 202 ? -24.964 0.156 24.748 1.00 83.81 202 GLY A CA 1
ATOM 1429 C C . GLY A 1 202 ? -23.960 -0.908 25.208 1.00 83.81 202 GLY A C 1
ATOM 1430 O O . GLY A 1 202 ? -24.171 -1.528 26.252 1.00 83.81 202 GLY A O 1
ATOM 1431 N N . ALA A 1 203 ? -22.841 -1.090 24.504 1.00 89.25 203 ALA A N 1
ATOM 1432 C CA . ALA A 1 203 ? -21.822 -2.049 24.902 1.00 89.25 203 ALA A CA 1
ATOM 1433 C C . ALA A 1 203 ? -20.924 -1.535 26.035 1.00 89.25 203 ALA A C 1
ATOM 1435 O O . ALA A 1 203 ? -20.637 -0.347 26.164 1.00 89.25 203 ALA A O 1
ATOM 1436 N N . VAL A 1 204 ? -20.407 -2.465 26.827 1.00 92.19 204 VAL A N 1
ATOM 1437 C CA . VAL A 1 204 ? -19.356 -2.220 27.814 1.00 92.19 204 VAL A CA 1
ATOM 1438 C C . VAL A 1 204 ? -18.133 -3.028 27.400 1.00 92.19 204 VAL A C 1
ATOM 1440 O O . VAL A 1 204 ? -18.236 -4.225 27.134 1.00 92.19 204 VAL A O 1
ATOM 1443 N N . ILE A 1 205 ? -16.974 -2.374 27.338 1.00 93.56 205 ILE A N 1
ATOM 1444 C CA . ILE A 1 205 ? -15.690 -3.025 27.067 1.00 93.56 205 ILE A CA 1
ATOM 1445 C C . ILE A 1 205 ? -14.920 -3.091 28.384 1.00 93.56 205 ILE A C 1
ATOM 1447 O O . ILE A 1 205 ? -14.792 -2.079 29.070 1.00 93.56 205 ILE A O 1
ATOM 1451 N N . THR A 1 206 ? -14.420 -4.268 28.745 1.00 93.56 206 THR A N 1
ATOM 1452 C CA . THR A 1 206 ? -13.650 -4.499 29.981 1.00 93.56 206 THR A CA 1
ATOM 1453 C C . THR A 1 206 ? -12.363 -5.256 29.698 1.00 93.56 206 THR A C 1
ATOM 1455 O O . THR A 1 206 ? -12.257 -5.920 28.674 1.00 93.56 206 THR A O 1
ATOM 1458 N N . ASP A 1 207 ? -11.374 -5.173 30.582 1.00 91.38 207 ASP A N 1
ATOM 1459 C CA . ASP A 1 207 ? -10.248 -6.112 30.580 1.00 91.38 207 ASP A CA 1
ATOM 1460 C C . ASP A 1 207 ? -10.537 -7.362 31.436 1.00 91.38 207 ASP A C 1
ATOM 1462 O O . ASP A 1 207 ? -11.589 -7.481 32.065 1.00 91.38 207 ASP A O 1
ATOM 1466 N N . ALA A 1 208 ? -9.586 -8.301 31.484 1.00 88.31 208 ALA A N 1
ATOM 1467 C CA . ALA A 1 208 ? -9.695 -9.512 32.309 1.00 88.31 208 ALA A CA 1
ATOM 1468 C C . ALA A 1 208 ? -9.833 -9.226 33.820 1.00 88.31 208 ALA A C 1
ATOM 1470 O O . ALA A 1 208 ? -10.332 -10.067 34.565 1.00 88.31 208 ALA A O 1
ATOM 1471 N N . SER A 1 209 ? -9.415 -8.041 34.268 1.00 89.62 209 SER A N 1
ATOM 1472 C CA . SER A 1 209 ? -9.523 -7.573 35.651 1.00 89.62 209 SER A CA 1
ATOM 1473 C C . SER A 1 209 ? -10.807 -6.769 35.899 1.00 89.62 209 SER A C 1
ATOM 1475 O O . SER A 1 209 ? -10.944 -6.157 36.954 1.00 89.62 209 SER A O 1
ATOM 1477 N N . SER A 1 210 ? -11.760 -6.777 34.956 1.00 88.19 210 SER A N 1
ATOM 1478 C CA . SER A 1 210 ? -13.027 -6.030 34.999 1.00 88.19 210 SER A CA 1
ATOM 1479 C C . SER A 1 210 ? -12.891 -4.501 34.989 1.00 88.19 210 SER A C 1
ATOM 1481 O O . SER A 1 210 ? -13.855 -3.795 35.289 1.00 88.19 210 SER A O 1
ATOM 1483 N N . ASN A 1 211 ? -11.738 -3.955 34.596 1.00 88.44 211 ASN A N 1
ATOM 1484 C CA . ASN A 1 211 ? -11.596 -2.512 34.411 1.00 88.44 211 ASN A CA 1
ATOM 1485 C C . ASN A 1 211 ? -12.292 -2.088 33.123 1.00 88.44 211 ASN A C 1
ATOM 1487 O O . ASN A 1 211 ? -12.023 -2.640 32.055 1.00 88.44 211 ASN A O 1
ATOM 1491 N N . VAL A 1 212 ? -13.158 -1.084 33.219 1.00 90.19 212 VAL A N 1
ATOM 1492 C CA . VAL A 1 212 ? -13.960 -0.601 32.092 1.00 90.19 212 VAL A CA 1
ATOM 1493 C C . VAL A 1 212 ? -13.124 0.304 31.185 1.00 90.19 212 VAL A C 1
ATOM 1495 O O . VAL A 1 212 ? -12.390 1.175 31.652 1.00 90.19 212 VAL A O 1
ATOM 1498 N N . PHE A 1 213 ? -13.246 0.109 29.873 1.00 90.50 213 PHE A N 1
ATOM 1499 C CA . PHE A 1 213 ? -12.736 1.030 28.864 1.00 90.50 213 PHE A CA 1
ATOM 1500 C C . PHE A 1 213 ? -13.496 2.362 28.945 1.00 90.50 213 PHE A C 1
ATOM 1502 O O . PHE A 1 213 ? -14.724 2.367 28.798 1.00 90.50 213 PHE A O 1
ATOM 1509 N N . PRO A 1 214 ? -12.811 3.499 29.131 1.00 86.44 214 PRO A N 1
ATOM 1510 C CA . PRO A 1 214 ? -13.475 4.789 29.098 1.00 86.44 214 PRO A CA 1
ATOM 1511 C C . PRO A 1 214 ? -13.811 5.147 27.645 1.00 86.44 214 PRO A C 1
ATOM 1513 O O . PRO A 1 214 ? -12.934 5.536 26.878 1.00 86.44 214 PRO A O 1
ATOM 1516 N N . PHE A 1 215 ? -15.077 5.027 27.242 1.00 81.50 215 PHE A N 1
ATOM 1517 C CA . PHE A 1 215 ? -15.535 5.625 25.983 1.00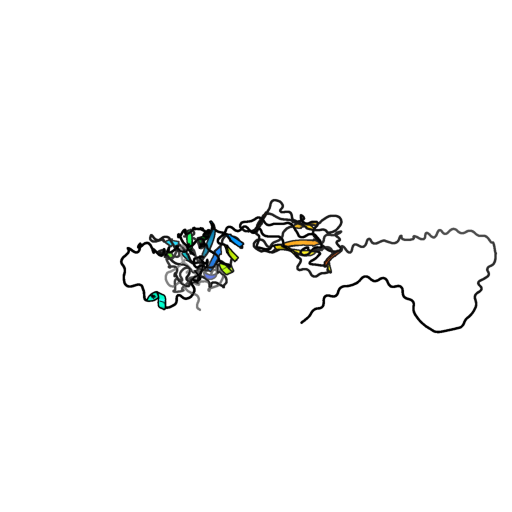 81.50 215 PHE A CA 1
ATOM 1518 C C . PHE A 1 215 ? -15.396 7.160 26.045 1.00 81.50 215 PHE A C 1
ATOM 1520 O O . PHE A 1 215 ? -15.602 7.757 27.102 1.00 81.50 215 PHE A O 1
ATOM 1527 N N . GLY A 1 216 ? -15.022 7.801 24.931 1.00 74.62 216 GLY A N 1
ATOM 1528 C CA . GLY A 1 216 ? -14.622 9.216 24.882 1.00 74.62 216 GLY A CA 1
ATOM 1529 C C . GLY A 1 216 ? -13.288 9.397 24.154 1.00 74.62 216 GLY A C 1
ATOM 1530 O O . GLY A 1 216 ? -12.978 8.573 23.298 1.00 74.62 216 GLY A O 1
ATOM 1531 N N . ALA A 1 217 ? -12.520 10.446 24.498 1.00 67.81 217 ALA A N 1
ATOM 1532 C CA . ALA A 1 217 ? -11.237 10.832 23.884 1.00 67.81 217 ALA A CA 1
ATOM 1533 C C . ALA A 1 217 ? -10.103 9.817 24.146 1.00 67.81 217 ALA A C 1
ATOM 1535 O O . ALA A 1 217 ? -9.082 10.129 24.757 1.00 67.81 217 ALA A O 1
ATOM 1536 N N . SER A 1 218 ? -10.314 8.590 23.692 1.00 77.25 218 SER A N 1
ATOM 1537 C CA . SER A 1 218 ? -9.550 7.393 24.034 1.00 77.25 218 SER A CA 1
ATOM 1538 C C . SER A 1 218 ? -8.906 6.753 22.807 1.00 77.25 218 SER A C 1
ATOM 1540 O O . SER A 1 218 ? -8.160 5.786 22.950 1.00 77.25 218 SER A O 1
ATOM 1542 N N . LEU A 1 219 ? -9.190 7.276 21.607 1.00 86.56 219 LEU A N 1
ATOM 1543 C CA . LEU A 1 219 ? -8.457 6.963 20.382 1.00 86.56 219 LEU A CA 1
ATOM 1544 C C . LEU A 1 219 ? -7.226 7.876 20.236 1.00 86.56 219 LEU A C 1
ATOM 1546 O O . LEU A 1 219 ? -7.243 9.006 20.738 1.00 86.56 219 LEU A O 1
ATOM 1550 N N . PRO A 1 220 ? -6.192 7.445 19.488 1.00 85.81 220 PRO A N 1
ATOM 1551 C CA . PRO A 1 220 ? -5.077 8.309 19.107 1.00 85.81 220 PRO A CA 1
ATOM 1552 C C . PRO A 1 220 ? -5.545 9.603 18.422 1.00 85.81 220 PRO A C 1
ATOM 1554 O O . PRO A 1 220 ? -6.629 9.665 17.836 1.00 85.81 220 PRO A O 1
ATOM 1557 N N . VAL A 1 221 ? -4.731 10.658 18.452 1.00 82.81 221 VAL A N 1
ATOM 1558 C CA . VAL A 1 221 ? -5.035 11.886 17.694 1.00 82.81 221 VAL A CA 1
ATOM 1559 C C . VAL A 1 221 ? -5.077 11.579 16.194 1.00 82.81 221 VAL A C 1
ATOM 1561 O O . VAL A 1 221 ? -4.245 10.825 15.701 1.00 82.81 221 VAL A O 1
ATOM 1564 N N . THR A 1 222 ? -6.040 12.148 15.466 1.00 77.38 222 THR A N 1
ATOM 1565 C CA . THR A 1 222 ? -6.381 11.759 14.081 1.00 77.38 222 THR A CA 1
ATOM 1566 C C . THR A 1 222 ? -5.244 11.918 13.067 1.00 77.38 222 THR A C 1
ATOM 1568 O O . THR A 1 222 ? -5.287 11.280 12.025 1.00 77.38 222 THR A O 1
ATOM 1571 N N . SER A 1 223 ? -4.228 12.733 13.349 1.00 77.38 223 SER A N 1
ATOM 1572 C CA . SER A 1 223 ? -3.041 12.918 12.499 1.00 77.38 223 SER A CA 1
ATOM 1573 C C . SER A 1 223 ? -1.762 12.296 13.071 1.00 77.38 223 SER A C 1
ATOM 1575 O O . SER A 1 223 ? -0.690 12.431 12.483 1.00 77.38 223 SER A O 1
ATOM 1577 N N . GLY A 1 224 ? -1.841 11.661 14.242 1.00 77.31 224 GLY A N 1
ATOM 1578 C CA . GLY A 1 224 ? -0.684 11.121 14.949 1.00 77.31 224 GLY A CA 1
ATOM 1579 C C . GLY A 1 224 ? -0.437 9.641 14.657 1.00 77.31 224 GLY A C 1
ATOM 1580 O O . GLY A 1 224 ? -1.332 8.949 14.155 1.00 77.31 224 GLY A O 1
ATOM 1581 N N . PRO A 1 225 ? 0.753 9.131 15.028 1.00 79.62 225 PRO A N 1
ATOM 1582 C CA . PRO A 1 225 ? 1.050 7.706 14.974 1.00 79.62 225 PRO A CA 1
ATOM 1583 C C . PRO A 1 225 ? -0.038 6.884 15.667 1.00 79.62 225 PRO A C 1
ATOM 1585 O O . PRO A 1 225 ? -0.499 7.240 16.752 1.00 79.62 225 PRO A O 1
ATOM 1588 N N . GLY A 1 226 ? -0.457 5.788 15.036 1.00 81.06 226 GLY A N 1
ATOM 1589 C CA . GLY A 1 226 ? -1.522 4.934 15.560 1.00 81.06 226 GLY A CA 1
ATOM 1590 C C . GLY A 1 226 ? -2.931 5.308 15.090 1.00 81.06 226 GLY A C 1
ATOM 1591 O O . GLY A 1 226 ? -3.833 4.502 15.284 1.00 81.06 226 GLY A O 1
ATOM 1592 N N . SER A 1 227 ? -3.151 6.452 14.441 1.00 88.94 227 SER A N 1
ATOM 1593 C CA . SER A 1 227 ? -4.446 6.761 13.811 1.00 88.94 227 SER A CA 1
ATOM 1594 C C . SER A 1 227 ? -4.639 6.037 12.474 1.00 88.94 227 SER A C 1
ATOM 1596 O O . SER A 1 227 ? -3.668 5.612 11.847 1.00 88.94 227 SER A O 1
ATOM 1598 N N . LEU A 1 228 ? -5.893 5.909 12.018 1.00 90.44 228 LEU A N 1
ATOM 1599 C CA . LEU A 1 228 ? -6.204 5.191 10.778 1.00 90.44 228 LEU A CA 1
ATOM 1600 C C . LEU A 1 228 ? -5.568 5.873 9.558 1.00 90.44 228 LEU A C 1
ATOM 1602 O O . LEU A 1 228 ? -4.826 5.207 8.846 1.00 90.44 228 LEU A O 1
ATOM 1606 N N . GLY A 1 229 ? -5.777 7.185 9.391 1.00 84.56 229 GLY A N 1
ATOM 1607 C CA . GLY A 1 229 ? -5.212 7.960 8.271 1.00 84.56 229 GLY A CA 1
ATOM 1608 C C . GLY A 1 229 ? -3.687 8.138 8.325 1.00 84.56 229 GLY A C 1
ATOM 1609 O O . GLY A 1 229 ? -3.053 8.479 7.334 1.00 84.56 229 GLY A O 1
ATOM 1610 N N . PHE A 1 230 ? -3.051 7.880 9.477 1.00 84.50 230 PHE A N 1
ATOM 1611 C CA . PHE A 1 230 ? -1.588 7.783 9.547 1.00 84.50 230 PHE A CA 1
ATOM 1612 C C . PHE A 1 230 ? -1.087 6.395 9.122 1.00 84.50 230 PHE A C 1
ATOM 1614 O O . PHE A 1 230 ? -0.042 6.267 8.489 1.00 84.50 230 PHE A O 1
ATOM 1621 N N . ASN A 1 231 ? -1.806 5.339 9.508 1.00 86.38 231 ASN A N 1
ATOM 1622 C CA . ASN A 1 231 ? -1.391 3.952 9.290 1.00 86.38 231 ASN A CA 1
ATOM 1623 C C . ASN A 1 231 ? -1.778 3.398 7.913 1.00 86.38 231 ASN A C 1
ATOM 1625 O O . ASN A 1 231 ? -1.263 2.342 7.521 1.00 86.38 231 ASN A O 1
ATOM 1629 N N . LYS A 1 232 ? -2.742 4.030 7.244 1.00 88.69 232 LYS A N 1
ATOM 1630 C CA . LYS A 1 232 ? -3.295 3.634 5.952 1.00 88.69 232 LYS A CA 1
ATOM 1631 C C . LYS A 1 232 ? -3.669 4.870 5.145 1.00 88.69 232 LYS A C 1
ATOM 1633 O O . LYS A 1 232 ? -4.070 5.874 5.716 1.00 88.69 232 LYS A O 1
ATOM 1638 N N . ASN A 1 233 ? -3.601 4.744 3.828 1.00 87.00 233 ASN A N 1
ATOM 1639 C CA . ASN A 1 233 ? -4.122 5.712 2.872 1.00 87.00 233 ASN A CA 1
ATOM 1640 C C . ASN A 1 233 ? -5.300 5.075 2.124 1.00 87.00 233 ASN A C 1
ATOM 1642 O O . ASN A 1 233 ? -5.113 4.379 1.121 1.00 87.00 233 ASN A O 1
ATOM 1646 N N . LEU A 1 234 ? -6.510 5.256 2.655 1.00 88.06 234 LEU A N 1
ATOM 1647 C CA . LEU A 1 234 ? -7.730 4.646 2.119 1.00 88.06 234 LEU A CA 1
ATOM 1648 C C . LEU A 1 234 ? -8.606 5.724 1.487 1.00 88.06 234 LEU A C 1
ATOM 1650 O O . LEU A 1 234 ? -9.247 6.512 2.180 1.00 88.06 234 LEU A O 1
ATOM 1654 N N . VAL A 1 235 ? -8.677 5.737 0.164 1.00 86.06 235 VAL A N 1
ATOM 1655 C CA . VAL A 1 235 ? -9.504 6.682 -0.589 1.00 86.06 235 VAL A CA 1
ATOM 1656 C C . VAL A 1 235 ? -10.869 6.050 -0.835 1.00 86.06 235 VAL A C 1
ATOM 1658 O O . VAL A 1 235 ? -10.950 4.962 -1.397 1.00 86.06 235 VAL A O 1
ATOM 1661 N N . ILE A 1 236 ? -11.956 6.732 -0.477 1.00 84.81 236 ILE A N 1
ATOM 1662 C CA . ILE A 1 236 ? -13.319 6.237 -0.714 1.00 84.81 236 ILE A CA 1
ATOM 1663 C C . ILE A 1 236 ? -13.955 6.972 -1.892 1.00 84.81 236 ILE A C 1
ATOM 1665 O O . ILE A 1 236 ? -14.022 8.207 -1.912 1.00 84.81 236 ILE A O 1
ATOM 1669 N N . LYS A 1 237 ? -14.467 6.206 -2.857 1.00 78.75 237 LYS A N 1
ATOM 1670 C CA . LYS A 1 237 ? -15.285 6.676 -3.981 1.00 78.75 237 LYS A CA 1
ATOM 1671 C C . LYS A 1 237 ? -16.687 6.062 -3.881 1.00 78.75 237 LYS A C 1
ATOM 1673 O O . LYS A 1 237 ? -16.857 4.915 -3.488 1.00 78.75 237 LYS A O 1
ATOM 1678 N N . SER A 1 238 ? -17.701 6.818 -4.298 1.00 71.31 238 SER A N 1
ATOM 1679 C CA . SER A 1 238 ? -19.099 6.354 -4.275 1.00 71.31 238 SER A CA 1
ATOM 1680 C C . SER A 1 238 ? -19.401 5.311 -5.357 1.00 71.31 238 SER A C 1
ATOM 1682 O O . SER A 1 238 ? -20.323 4.511 -5.216 1.00 71.31 238 SER A O 1
ATOM 1684 N N . ARG A 1 239 ? -18.600 5.295 -6.429 1.00 73.31 239 ARG A N 1
ATOM 1685 C CA . ARG A 1 239 ? -18.672 4.317 -7.522 1.00 73.31 239 ARG A CA 1
ATOM 1686 C C . ARG A 1 239 ? -17.592 3.254 -7.375 1.00 73.31 239 ARG A C 1
ATOM 1688 O O . ARG A 1 239 ? -16.549 3.568 -6.799 1.00 73.31 239 ARG A O 1
ATOM 1695 N N . PRO A 1 240 ? -17.806 2.048 -7.932 1.00 70.50 240 PRO A N 1
ATOM 1696 C CA . PRO A 1 240 ? -16.732 1.091 -8.161 1.00 70.50 240 PRO A CA 1
ATOM 1697 C C . PRO A 1 240 ? -15.550 1.769 -8.850 1.00 70.50 240 PRO A C 1
ATOM 1699 O O . PRO A 1 240 ? -15.738 2.615 -9.729 1.00 70.50 240 PRO A O 1
ATOM 1702 N N . ASP A 1 241 ? -14.343 1.420 -8.428 1.00 78.94 241 ASP A N 1
ATOM 1703 C CA . ASP A 1 241 ? -13.144 1.985 -9.019 1.00 78.94 241 ASP A CA 1
ATOM 1704 C C . ASP A 1 241 ? -12.845 1.307 -10.358 1.00 78.94 241 ASP A C 1
ATOM 1706 O O . ASP A 1 241 ? -12.651 0.097 -10.408 1.00 78.94 241 ASP A O 1
ATOM 1710 N N . THR A 1 242 ? -12.835 2.079 -11.445 1.00 81.19 242 THR A N 1
ATOM 1711 C CA . THR A 1 242 ? -12.646 1.565 -12.815 1.00 81.19 242 THR A CA 1
ATOM 1712 C C . THR A 1 242 ? -11.354 2.058 -13.465 1.00 81.19 242 THR A C 1
ATOM 1714 O O . THR A 1 242 ? -11.157 1.873 -14.667 1.00 81.19 242 THR A O 1
ATOM 1717 N N . THR A 1 243 ? -10.507 2.770 -12.723 1.00 85.50 243 THR A N 1
ATOM 1718 C CA . THR A 1 243 ? -9.251 3.326 -13.229 1.00 85.50 243 THR A CA 1
ATOM 1719 C C . THR A 1 243 ? -8.100 2.400 -12.875 1.00 85.50 243 THR A C 1
ATOM 1721 O O . THR A 1 243 ? -7.627 2.413 -11.753 1.00 85.50 243 THR A O 1
ATOM 1724 N N . ALA A 1 244 ? -7.642 1.605 -13.844 1.00 90.38 244 ALA A N 1
ATOM 1725 C CA . ALA A 1 244 ? -6.497 0.723 -13.642 1.00 90.38 244 ALA A CA 1
ATOM 1726 C C . ALA A 1 244 ? -5.185 1.513 -13.426 1.00 90.38 244 ALA A C 1
ATOM 1728 O O . ALA A 1 244 ? -4.959 2.506 -14.131 1.00 90.38 244 ALA A O 1
ATOM 1729 N N . PRO A 1 245 ? -4.268 1.047 -12.554 1.00 94.56 245 PRO A N 1
ATOM 1730 C CA . PRO A 1 245 ? -2.974 1.687 -12.354 1.00 94.56 245 PRO A CA 1
ATOM 1731 C C . PRO A 1 245 ? -2.142 1.598 -13.627 1.00 94.56 245 PRO A C 1
ATOM 1733 O O . PRO A 1 245 ? -2.012 0.527 -14.219 1.00 94.56 245 PRO A O 1
ATOM 1736 N N . LEU A 1 246 ? -1.541 2.706 -14.045 1.00 96.25 246 LEU A N 1
ATOM 1737 C CA . LEU A 1 246 ? -0.692 2.759 -15.230 1.00 96.25 246 LEU A CA 1
ATOM 1738 C C . LEU A 1 246 ? 0.776 2.843 -14.823 1.00 96.25 246 LEU A C 1
ATOM 1740 O O . LEU A 1 246 ? 1.138 3.711 -14.028 1.00 96.25 246 LEU A O 1
ATOM 1744 N N . LEU A 1 247 ? 1.625 1.995 -15.408 1.00 97.69 247 LEU A N 1
ATOM 1745 C CA . LEU A 1 247 ? 3.076 2.129 -15.309 1.00 97.69 247 LEU A CA 1
ATOM 1746 C C . LEU A 1 247 ? 3.544 3.354 -16.106 1.00 97.69 247 LEU A C 1
ATOM 1748 O O . LEU A 1 247 ? 3.701 3.305 -17.323 1.00 97.69 247 LEU A O 1
ATOM 1752 N N . ALA A 1 248 ? 3.736 4.473 -15.414 1.00 96.25 248 ALA A N 1
ATOM 1753 C CA . ALA A 1 248 ? 3.959 5.768 -16.045 1.00 96.25 248 ALA A CA 1
ATOM 1754 C C . ALA A 1 248 ? 5.427 6.004 -16.419 1.00 96.25 248 ALA A C 1
ATOM 1756 O O . ALA A 1 248 ? 5.715 6.615 -17.447 1.00 96.25 248 ALA A O 1
ATOM 1757 N N . THR A 1 249 ? 6.364 5.577 -15.569 1.00 97.81 249 THR A N 1
ATOM 1758 C CA . THR A 1 249 ? 7.784 5.889 -15.768 1.00 97.81 249 THR A CA 1
ATOM 1759 C C . THR A 1 249 ? 8.711 4.912 -15.049 1.00 97.81 249 THR A C 1
ATOM 1761 O O . THR A 1 249 ? 8.381 4.401 -13.977 1.00 97.81 249 THR A O 1
ATOM 1764 N N . ILE A 1 250 ? 9.891 4.679 -15.629 1.00 98.31 250 ILE A N 1
ATOM 1765 C CA . ILE A 1 250 ? 11.010 3.979 -14.990 1.00 98.31 250 ILE A CA 1
ATOM 1766 C C . ILE A 1 250 ? 12.133 4.979 -14.718 1.00 98.31 250 ILE A C 1
ATOM 1768 O O . ILE A 1 250 ? 12.577 5.691 -15.616 1.00 98.31 250 ILE A O 1
ATOM 1772 N N . ASN A 1 251 ? 12.624 5.022 -13.483 1.00 97.94 251 ASN A N 1
ATOM 1773 C CA . ASN A 1 251 ? 13.687 5.935 -13.066 1.00 97.94 251 ASN A CA 1
ATOM 1774 C C . ASN A 1 251 ? 14.765 5.210 -12.240 1.00 97.94 251 ASN A C 1
ATOM 1776 O O . ASN A 1 251 ? 14.654 4.024 -11.946 1.00 97.94 251 ASN A O 1
ATOM 1780 N N . SER A 1 252 ? 15.812 5.921 -11.831 1.00 97.69 252 SER A N 1
ATOM 1781 C CA . SER A 1 252 ? 16.816 5.450 -10.881 1.00 97.69 252 SER A CA 1
ATOM 1782 C C . SER A 1 252 ? 17.227 6.566 -9.925 1.00 97.69 252 SER A C 1
ATOM 1784 O O . SER A 1 252 ? 17.324 7.733 -10.310 1.00 97.69 252 SER A O 1
ATOM 1786 N N . ASN A 1 253 ? 17.539 6.212 -8.678 1.00 95.62 253 ASN A N 1
ATOM 1787 C CA . ASN A 1 253 ? 18.148 7.139 -7.719 1.00 95.62 253 ASN A CA 1
ATOM 1788 C C . ASN A 1 253 ? 19.660 7.335 -7.944 1.00 95.62 253 ASN A C 1
ATOM 1790 O O . ASN A 1 253 ? 20.262 8.203 -7.315 1.00 95.62 253 ASN A O 1
ATOM 1794 N N . LYS A 1 254 ? 20.287 6.549 -8.830 1.00 96.69 254 LYS A N 1
ATOM 1795 C CA . LYS A 1 254 ? 21.709 6.679 -9.156 1.00 96.69 254 LYS A CA 1
ATOM 1796 C C . LYS A 1 254 ? 21.985 7.929 -9.973 1.00 96.69 254 LYS A C 1
ATOM 1798 O O . LYS A 1 254 ? 21.166 8.320 -10.793 1.00 96.69 254 LYS A O 1
ATOM 1803 N N . THR A 1 255 ? 23.121 8.579 -9.756 1.00 97.62 255 THR A N 1
ATOM 1804 C CA . THR A 1 255 ? 23.547 9.716 -10.583 1.00 97.62 255 THR A CA 1
ATOM 1805 C C . THR A 1 255 ? 23.839 9.259 -12.012 1.00 97.62 255 THR A C 1
ATOM 1807 O O . THR A 1 255 ? 24.161 8.094 -12.230 1.00 97.62 255 THR A O 1
ATOM 1810 N N . ASN A 1 256 ? 23.748 10.161 -12.986 1.00 97.56 256 ASN A N 1
ATOM 1811 C CA . ASN A 1 256 ? 24.185 9.841 -14.346 1.00 97.56 256 ASN A CA 1
ATOM 1812 C C . ASN A 1 256 ? 25.688 9.518 -14.356 1.00 97.56 256 ASN A C 1
ATOM 1814 O O . ASN A 1 256 ? 26.441 10.066 -13.542 1.00 97.56 256 ASN A O 1
ATOM 1818 N N . GLY A 1 257 ? 26.108 8.630 -15.252 1.00 96.62 257 GLY A N 1
ATOM 1819 C CA . GLY A 1 257 ? 27.504 8.224 -15.401 1.00 96.62 257 GLY A CA 1
ATOM 1820 C C . GLY A 1 257 ? 27.689 6.741 -15.704 1.00 96.62 257 GLY A C 1
ATOM 1821 O O . GLY A 1 257 ? 26.729 6.006 -15.933 1.00 96.62 257 GLY A O 1
ATOM 1822 N N . THR A 1 258 ? 28.952 6.320 -15.693 1.00 96.50 258 THR A N 1
ATOM 1823 C CA . THR A 1 258 ? 29.379 4.965 -16.052 1.00 96.50 258 THR A CA 1
ATOM 1824 C C . THR A 1 258 ? 29.485 4.059 -14.828 1.00 96.50 258 THR A C 1
ATOM 1826 O O . THR A 1 258 ? 30.055 4.435 -13.801 1.00 96.50 258 THR A O 1
ATOM 1829 N N . TYR A 1 259 ? 28.964 2.842 -14.949 1.00 96.69 259 TYR A N 1
ATOM 1830 C CA . TYR A 1 259 ? 28.932 1.831 -13.901 1.00 96.69 259 TYR A CA 1
ATOM 1831 C C . TYR A 1 259 ? 29.560 0.527 -14.390 1.00 96.69 259 TYR A C 1
ATOM 1833 O O . TYR A 1 259 ? 29.111 -0.053 -15.377 1.00 96.69 259 TYR A O 1
ATOM 1841 N N . GLY A 1 260 ? 30.571 0.062 -13.654 1.00 95.44 260 GLY A N 1
ATOM 1842 C CA . GLY A 1 260 ? 31.254 -1.201 -13.922 1.00 95.44 260 GLY A CA 1
ATOM 1843 C C . GLY A 1 260 ? 30.755 -2.381 -13.082 1.00 95.44 260 GLY A C 1
ATOM 1844 O O . GLY A 1 260 ? 29.855 -2.223 -12.248 1.00 95.44 260 GLY A O 1
ATOM 1845 N N . PRO A 1 261 ? 31.346 -3.575 -13.266 1.00 94.94 261 PRO A N 1
ATOM 1846 C CA . PRO A 1 261 ? 30.911 -4.807 -12.618 1.00 94.94 261 PRO A CA 1
ATOM 1847 C C . PRO A 1 261 ? 30.857 -4.704 -11.094 1.00 94.94 261 PRO A C 1
ATOM 1849 O O . PRO A 1 261 ? 31.751 -4.156 -10.452 1.00 94.94 261 PRO A O 1
ATOM 1852 N N . GLY A 1 262 ? 29.806 -5.269 -10.505 1.00 94.75 262 GLY A N 1
ATOM 1853 C CA . GLY A 1 262 ? 29.530 -5.207 -9.069 1.00 94.75 262 GLY A CA 1
ATOM 1854 C C . GLY A 1 262 ? 28.813 -3.931 -8.622 1.00 94.75 262 GLY A C 1
ATOM 1855 O O . GLY A 1 262 ? 28.322 -3.882 -7.493 1.00 94.75 262 GLY A O 1
ATOM 1856 N N . ALA A 1 263 ? 28.679 -2.917 -9.483 1.00 96.12 263 ALA A N 1
ATOM 1857 C CA . ALA A 1 263 ? 27.847 -1.762 -9.180 1.00 96.12 263 ALA A CA 1
ATOM 1858 C C . ALA A 1 263 ? 26.371 -2.172 -9.072 1.00 96.12 263 ALA A C 1
ATOM 1860 O O . ALA A 1 263 ? 25.835 -2.868 -9.932 1.00 96.12 263 ALA A O 1
ATOM 1861 N N . VAL A 1 264 ? 25.703 -1.705 -8.017 1.00 96.94 264 VAL A N 1
ATOM 1862 C CA . VAL A 1 264 ? 24.267 -1.921 -7.802 1.00 96.94 264 VAL A CA 1
ATOM 1863 C C . VAL A 1 264 ? 23.501 -0.678 -8.231 1.00 96.94 264 VAL A C 1
ATOM 1865 O O . VAL A 1 264 ? 23.790 0.410 -7.736 1.00 96.94 264 VAL A O 1
ATOM 1868 N N . ILE A 1 265 ? 22.528 -0.821 -9.121 1.00 97.62 265 ILE A N 1
ATOM 1869 C CA . ILE A 1 265 ? 21.658 0.235 -9.638 1.00 97.62 265 ILE A CA 1
ATOM 1870 C C . ILE A 1 265 ? 20.220 -0.087 -9.225 1.00 97.62 265 ILE A C 1
ATOM 1872 O O . ILE A 1 265 ? 19.686 -1.150 -9.537 1.00 97.62 265 ILE A O 1
ATOM 1876 N N . SER A 1 266 ? 19.592 0.839 -8.505 1.00 97.50 266 SER A N 1
ATOM 1877 C CA . SER A 1 266 ? 18.183 0.744 -8.123 1.00 97.50 266 SER A CA 1
ATOM 1878 C C . SER A 1 266 ? 17.311 1.297 -9.241 1.00 97.50 266 SER A C 1
ATOM 1880 O O . SER A 1 266 ? 17.501 2.443 -9.652 1.00 97.50 266 SER A O 1
ATOM 1882 N N . LEU A 1 267 ? 16.352 0.508 -9.707 1.00 98.50 267 LEU A N 1
ATOM 1883 C CA . LEU A 1 267 ? 15.391 0.878 -10.738 1.00 98.50 267 LEU A CA 1
ATOM 1884 C C . LEU A 1 267 ? 14.011 1.039 -10.098 1.00 98.50 267 LEU A C 1
ATOM 1886 O O . LEU A 1 267 ? 13.538 0.151 -9.392 1.00 98.50 267 LEU A O 1
ATOM 1890 N N . LEU A 1 268 ? 13.388 2.188 -10.321 1.00 98.44 268 LEU A N 1
ATOM 1891 C CA . LEU A 1 268 ? 12.132 2.613 -9.717 1.00 98.44 268 LEU A CA 1
ATOM 1892 C C . LEU A 1 268 ? 11.044 2.592 -10.789 1.00 98.44 268 LEU A C 1
ATOM 1894 O O . LEU A 1 268 ? 11.043 3.448 -11.671 1.00 98.44 268 LEU A O 1
ATOM 1898 N N . ALA A 1 269 ? 10.136 1.627 -10.714 1.00 98.38 269 ALA A N 1
ATOM 1899 C CA . ALA A 1 269 ? 8.950 1.555 -11.555 1.00 98.38 269 ALA A CA 1
ATOM 1900 C C . ALA A 1 269 ? 7.794 2.294 -10.877 1.00 98.38 269 ALA A C 1
ATOM 1902 O O . ALA A 1 269 ? 7.325 1.866 -9.824 1.00 98.38 269 ALA A O 1
ATOM 1903 N N . ILE A 1 270 ? 7.362 3.414 -11.457 1.00 97.94 270 ILE A N 1
ATOM 1904 C CA . ILE A 1 270 ? 6.400 4.333 -10.842 1.00 97.94 270 ILE A CA 1
ATOM 1905 C C . ILE A 1 270 ? 5.047 4.218 -11.549 1.00 97.94 270 ILE A C 1
ATOM 1907 O O . ILE A 1 270 ? 4.935 4.462 -12.754 1.00 97.94 270 ILE A O 1
ATOM 1911 N N . PHE A 1 271 ? 4.025 3.876 -10.773 1.00 97.00 271 PHE A N 1
ATOM 1912 C CA . PHE A 1 271 ? 2.629 3.767 -11.171 1.00 97.00 271 PHE A CA 1
ATOM 1913 C C . PHE A 1 271 ? 1.842 5.034 -10.818 1.00 97.00 271 PHE A C 1
ATOM 1915 O O . PHE A 1 271 ? 2.246 5.826 -9.965 1.00 97.00 271 PHE A O 1
ATOM 1922 N N . THR A 1 272 ? 0.694 5.226 -11.467 1.00 93.25 272 THR A N 1
ATOM 1923 C CA . THR A 1 272 ? -0.221 6.346 -11.184 1.00 93.25 272 THR A CA 1
ATOM 1924 C C . THR A 1 272 ? -0.918 6.239 -9.830 1.00 93.25 272 THR A C 1
ATOM 1926 O O . THR A 1 272 ? -1.302 7.260 -9.268 1.00 93.25 272 THR A O 1
ATOM 1929 N N . GLU A 1 273 ? -1.065 5.023 -9.305 1.00 88.25 273 GLU A N 1
ATOM 1930 C CA . GLU A 1 273 ? -1.720 4.719 -8.031 1.00 88.25 273 GLU A CA 1
ATOM 1931 C C . GLU A 1 273 ? -0.920 3.642 -7.273 1.00 88.25 273 GLU A C 1
ATOM 1933 O O . GLU A 1 273 ? -0.075 2.973 -7.880 1.00 88.25 273 GLU A O 1
ATOM 1938 N N . PRO A 1 274 ? -1.113 3.484 -5.949 1.00 88.56 274 PRO A N 1
ATOM 1939 C CA . PRO A 1 274 ? -0.499 2.398 -5.196 1.00 88.56 274 PRO A CA 1
ATOM 1940 C C . PRO A 1 274 ? -0.866 1.020 -5.752 1.00 88.56 274 PRO A C 1
ATOM 1942 O O . PRO A 1 274 ? -2.023 0.761 -6.071 1.00 88.56 274 PRO A O 1
ATOM 1945 N N . VAL A 1 275 ? 0.117 0.121 -5.832 1.00 94.81 275 VAL A N 1
ATOM 1946 C CA . VAL A 1 275 ? -0.079 -1.243 -6.340 1.00 94.81 275 VAL A CA 1
ATOM 1947 C C . VAL A 1 275 ? 0.418 -2.287 -5.348 1.00 94.81 275 VAL A C 1
ATOM 1949 O O . VAL A 1 275 ? 1.437 -2.117 -4.676 1.00 94.81 275 VAL A O 1
ATOM 1952 N N . THR A 1 276 ? -0.286 -3.408 -5.278 1.00 94.31 276 THR A N 1
ATOM 1953 C CA . THR A 1 276 ? 0.129 -4.615 -4.566 1.00 94.31 276 THR A CA 1
ATOM 1954 C C . THR A 1 276 ? 0.756 -5.596 -5.545 1.00 94.31 276 THR A C 1
ATOM 1956 O O . THR A 1 276 ? 0.251 -5.809 -6.648 1.00 94.31 276 THR A O 1
ATOM 1959 N N . VAL A 1 277 ? 1.865 -6.203 -5.127 1.00 96.25 277 VAL A N 1
ATOM 1960 C CA . VAL A 1 277 ? 2.601 -7.189 -5.917 1.00 96.25 277 VAL A CA 1
ATOM 1961 C C . VAL A 1 277 ? 2.435 -8.568 -5.297 1.00 96.25 277 VAL A C 1
ATOM 1963 O O . VAL A 1 277 ? 2.689 -8.759 -4.109 1.00 96.25 277 VAL A O 1
ATOM 1966 N N . THR A 1 278 ? 2.068 -9.545 -6.117 1.00 95.75 278 THR A N 1
ATOM 1967 C CA . THR A 1 278 ? 2.178 -10.971 -5.786 1.00 95.75 278 THR A CA 1
ATOM 1968 C C . THR A 1 278 ? 3.196 -11.636 -6.708 1.00 95.75 278 THR A C 1
ATOM 1970 O O . THR A 1 278 ? 3.447 -11.154 -7.813 1.00 95.75 278 THR A O 1
ATOM 1973 N N . GLY A 1 279 ? 3.802 -12.737 -6.259 1.00 94.69 279 GLY A N 1
ATOM 1974 C CA . GLY A 1 279 ? 4.879 -13.405 -6.992 1.00 94.69 279 GLY A CA 1
ATOM 1975 C C . GLY A 1 279 ? 6.159 -12.565 -7.078 1.00 94.69 279 GLY A C 1
ATOM 1976 O O . GLY A 1 279 ? 6.403 -11.683 -6.255 1.00 94.69 279 GLY A O 1
ATOM 1977 N N . THR A 1 280 ? 6.991 -12.858 -8.078 1.00 95.50 280 THR A N 1
ATOM 1978 C CA . THR A 1 280 ? 8.263 -12.158 -8.320 1.00 95.50 280 THR A CA 1
ATOM 1979 C C . THR A 1 280 ? 8.326 -11.651 -9.761 1.00 95.50 280 THR A C 1
ATOM 1981 O O . THR A 1 280 ? 8.923 -12.316 -10.620 1.00 95.50 280 THR A O 1
ATOM 1984 N N . PRO A 1 281 ? 7.709 -10.492 -10.059 1.00 98.00 281 PRO A N 1
ATOM 1985 C CA . PRO A 1 281 ? 7.844 -9.866 -11.364 1.00 98.00 281 PRO A CA 1
ATOM 1986 C C . PRO A 1 281 ? 9.311 -9.617 -11.719 1.00 98.00 281 PRO A C 1
ATOM 1988 O O . PRO A 1 281 ? 10.148 -9.391 -10.842 1.00 98.00 281 PRO A O 1
ATOM 1991 N N . THR A 1 282 ? 9.627 -9.633 -13.007 1.00 98.31 282 THR A N 1
ATOM 1992 C CA . THR A 1 282 ? 10.978 -9.389 -13.517 1.00 98.31 282 THR A CA 1
ATOM 1993 C C . THR A 1 282 ? 10.977 -8.375 -14.644 1.00 98.31 282 THR A C 1
ATOM 1995 O O . THR A 1 282 ? 10.057 -8.359 -15.457 1.00 98.31 282 THR A O 1
ATOM 1998 N N . LEU A 1 283 ? 12.048 -7.596 -14.743 1.00 98.50 283 LEU A N 1
ATOM 1999 C CA . LEU A 1 283 ? 12.281 -6.614 -15.793 1.00 98.50 283 LEU A CA 1
ATOM 2000 C C . LEU A 1 283 ? 13.499 -7.027 -16.631 1.00 98.50 283 LEU A C 1
ATOM 2002 O O . LEU A 1 283 ? 14.575 -7.267 -16.085 1.00 98.50 283 LEU A O 1
ATOM 2006 N N . ALA A 1 284 ? 13.344 -7.114 -17.951 1.00 98.44 284 ALA A N 1
ATOM 2007 C CA . ALA A 1 284 ? 14.440 -7.426 -18.870 1.00 98.44 284 ALA A CA 1
ATOM 2008 C C . ALA A 1 284 ? 15.157 -6.152 -19.348 1.00 98.44 284 ALA A C 1
ATOM 2010 O O . ALA A 1 284 ? 14.588 -5.351 -20.096 1.00 98.44 284 ALA A O 1
ATOM 2011 N N . LEU A 1 285 ? 16.416 -5.991 -18.946 1.00 98.38 285 LEU A N 1
ATOM 2012 C CA . LEU A 1 285 ? 17.287 -4.863 -19.273 1.00 98.38 285 LEU A CA 1
ATOM 2013 C C . LEU A 1 285 ? 18.133 -5.134 -20.514 1.00 98.38 285 LEU A C 1
ATOM 2015 O O . LEU A 1 285 ? 18.623 -6.245 -20.714 1.00 98.38 285 LEU A O 1
ATOM 2019 N N . ASN A 1 286 ? 18.343 -4.098 -21.318 1.00 96.69 286 ASN A N 1
ATOM 2020 C CA . ASN A 1 286 ? 19.266 -4.117 -22.439 1.00 96.69 286 ASN A CA 1
ATOM 2021 C C . ASN A 1 286 ? 20.686 -3.792 -21.948 1.00 96.69 286 ASN A C 1
ATOM 2023 O O . ASN A 1 286 ? 21.047 -2.636 -21.743 1.00 96.69 286 ASN A O 1
ATOM 2027 N N . THR A 1 287 ? 21.473 -4.838 -21.715 1.00 95.31 287 THR A N 1
ATOM 2028 C CA . THR A 1 287 ? 22.821 -4.788 -21.121 1.00 9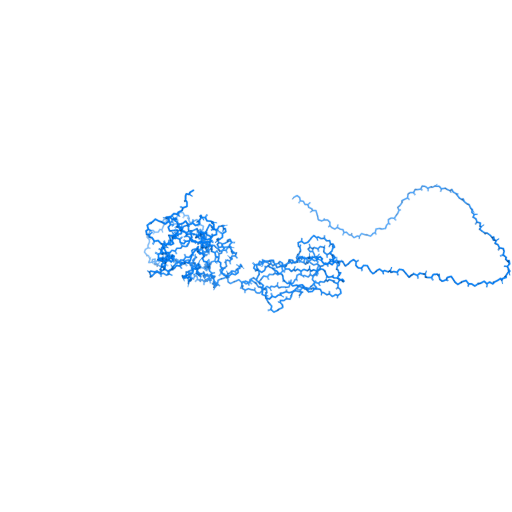5.31 287 THR A CA 1
ATOM 2029 C C . THR A 1 287 ? 23.895 -5.300 -22.086 1.00 95.31 287 THR A C 1
ATOM 2031 O O . THR A 1 287 ? 24.974 -5.718 -21.661 1.00 95.31 287 THR A O 1
ATOM 2034 N N . GLY A 1 288 ? 23.601 -5.286 -23.389 1.00 89.94 288 GLY A N 1
ATOM 2035 C CA . GLY A 1 288 ? 24.503 -5.712 -24.456 1.00 89.94 288 GLY A CA 1
ATOM 2036 C C . GLY A 1 288 ? 23.919 -6.860 -25.275 1.00 89.94 288 GLY A C 1
ATOM 2037 O O . GLY A 1 288 ? 22.732 -6.877 -25.584 1.00 89.94 288 GLY A O 1
ATOM 2038 N N . ALA A 1 289 ? 24.759 -7.832 -25.643 1.00 85.62 289 ALA A N 1
ATOM 2039 C CA . ALA A 1 289 ? 24.357 -8.937 -26.521 1.00 85.62 289 ALA A CA 1
ATOM 2040 C C . ALA A 1 289 ? 23.289 -9.860 -25.906 1.00 85.62 289 ALA A C 1
ATOM 2042 O O . ALA A 1 289 ? 22.486 -10.442 -26.633 1.00 85.62 289 ALA A O 1
ATOM 2043 N N . ILE A 1 290 ? 23.289 -10.008 -24.579 1.00 89.88 290 ILE A N 1
ATOM 2044 C CA . ILE A 1 290 ? 22.334 -10.838 -23.844 1.00 89.88 290 ILE A CA 1
ATOM 2045 C C . ILE A 1 290 ? 21.627 -9.942 -22.825 1.00 89.88 290 ILE A C 1
ATOM 2047 O O . ILE A 1 290 ? 22.306 -9.397 -21.954 1.00 89.88 290 ILE A O 1
ATOM 2051 N N . PRO A 1 291 ? 20.292 -9.801 -22.899 1.00 95.12 291 PRO A N 1
ATOM 2052 C CA . PRO A 1 291 ? 19.535 -9.062 -21.902 1.00 95.12 291 PRO A CA 1
ATOM 2053 C C . PRO A 1 291 ? 19.698 -9.635 -20.496 1.00 95.12 291 PRO A C 1
ATOM 2055 O O . PRO A 1 291 ? 19.655 -10.851 -20.293 1.00 95.12 291 PRO A O 1
ATOM 2058 N N . THR A 1 292 ? 19.799 -8.753 -19.508 1.00 97.75 292 THR A N 1
ATOM 2059 C CA . THR A 1 292 ? 19.807 -9.140 -18.094 1.00 97.75 292 THR A CA 1
ATOM 2060 C C . THR A 1 292 ? 18.397 -9.055 -17.533 1.00 97.75 292 THR A C 1
ATOM 2062 O O . THR A 1 292 ? 17.775 -7.997 -17.567 1.00 97.75 292 THR A O 1
ATOM 2065 N N . VAL A 1 293 ? 17.897 -10.147 -16.962 1.00 97.88 293 VAL A N 1
ATOM 2066 C CA . VAL A 1 293 ? 16.612 -10.160 -16.254 1.00 97.88 293 VAL A CA 1
ATOM 2067 C C . VAL A 1 293 ? 16.851 -9.851 -14.779 1.00 97.88 293 VAL A C 1
ATOM 2069 O O . VAL A 1 293 ? 17.624 -10.544 -14.120 1.00 97.88 293 VAL A O 1
ATOM 2072 N N . VAL A 1 294 ? 16.193 -8.815 -14.262 1.00 97.81 294 VAL A N 1
ATOM 2073 C CA . VAL A 1 294 ? 16.273 -8.411 -12.851 1.00 97.81 294 VAL A CA 1
ATOM 2074 C C . VAL A 1 294 ? 14.932 -8.606 -12.159 1.00 97.81 294 VAL A C 1
ATOM 2076 O O . VAL A 1 294 ? 13.882 -8.403 -12.765 1.00 97.81 294 VAL A O 1
ATOM 2079 N N . SER A 1 295 ? 14.959 -8.996 -10.889 1.00 96.12 295 SER A N 1
ATOM 2080 C CA . SER A 1 295 ? 13.748 -9.294 -10.121 1.00 96.12 295 SER A CA 1
ATOM 2081 C C . SER A 1 295 ? 13.269 -8.095 -9.310 1.00 96.12 295 SER A C 1
ATOM 2083 O O . SER A 1 295 ? 14.057 -7.242 -8.894 1.00 96.12 295 SER A O 1
ATOM 2085 N N . TYR A 1 296 ? 11.961 -8.058 -9.073 1.00 97.75 296 TYR A N 1
ATOM 2086 C CA . TYR A 1 296 ? 11.324 -7.182 -8.099 1.00 97.75 296 TYR A CA 1
ATOM 2087 C C . TYR A 1 296 ? 11.927 -7.397 -6.701 1.00 97.75 296 TYR A C 1
ATOM 2089 O O . TYR A 1 296 ? 12.096 -8.533 -6.256 1.00 97.75 296 TYR A O 1
ATOM 2097 N N . THR A 1 297 ? 12.230 -6.296 -6.017 1.00 96.75 297 THR A N 1
ATOM 2098 C CA . THR A 1 297 ? 12.891 -6.276 -4.706 1.00 96.75 297 THR A CA 1
ATOM 2099 C C . THR A 1 297 ? 11.923 -5.877 -3.591 1.00 96.75 297 THR A C 1
ATOM 2101 O O . THR A 1 297 ? 11.852 -6.555 -2.569 1.00 96.75 297 THR A O 1
ATOM 2104 N N . SER A 1 298 ? 11.199 -4.761 -3.747 1.00 96.75 298 SER A N 1
ATOM 2105 C CA . SER A 1 298 ? 10.312 -4.200 -2.710 1.00 96.75 298 SER A CA 1
ATOM 2106 C C . SER A 1 298 ? 9.414 -3.083 -3.257 1.00 96.75 29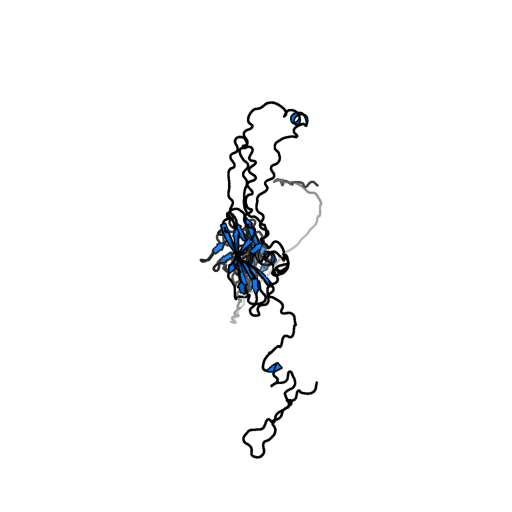8 SER A C 1
ATOM 2108 O O . SER A 1 298 ? 9.632 -2.617 -4.367 1.00 96.75 298 SER A O 1
ATOM 2110 N N . GLY A 1 299 ? 8.461 -2.583 -2.463 1.00 94.62 299 GLY A N 1
ATOM 2111 C CA . GLY A 1 299 ? 7.621 -1.425 -2.823 1.00 94.62 299 GLY A CA 1
ATOM 2112 C C . GLY A 1 299 ? 6.125 -1.719 -2.977 1.00 94.62 299 GLY A C 1
ATOM 2113 O O . GLY A 1 299 ? 5.350 -0.801 -3.228 1.00 94.62 299 GLY A O 1
ATOM 2114 N N . SER A 1 300 ? 5.705 -2.973 -2.796 1.00 93.56 300 SER A N 1
ATOM 2115 C CA . SER A 1 300 ? 4.292 -3.367 -2.738 1.00 93.56 300 SER A CA 1
ATOM 2116 C C . SER A 1 300 ? 3.532 -2.556 -1.686 1.00 93.56 300 SER A C 1
ATOM 2118 O O . SER A 1 300 ? 4.037 -2.335 -0.586 1.00 93.56 300 SER A O 1
ATOM 2120 N N . GLY A 1 301 ? 2.312 -2.146 -2.022 1.00 86.19 301 GLY A N 1
ATOM 2121 C CA . GLY A 1 301 ? 1.493 -1.223 -1.236 1.00 86.19 301 GLY A CA 1
ATOM 2122 C C . GLY A 1 301 ? 1.802 0.253 -1.504 1.00 86.19 301 GLY A C 1
ATOM 2123 O O . GLY A 1 301 ? 1.155 1.117 -0.930 1.00 86.19 301 GLY A O 1
ATOM 2124 N N . THR A 1 302 ? 2.764 0.563 -2.379 1.00 90.50 302 THR A N 1
ATOM 2125 C CA . THR A 1 302 ? 3.094 1.937 -2.785 1.00 90.50 302 THR A CA 1
ATOM 2126 C C . THR A 1 302 ? 2.952 2.099 -4.296 1.00 90.50 302 THR A C 1
ATOM 2128 O O . THR A 1 302 ? 2.802 1.121 -5.026 1.00 90.50 302 THR A O 1
ATOM 2131 N N . SER A 1 303 ? 3.015 3.336 -4.793 1.00 93.25 303 SER A N 1
ATOM 2132 C CA . SER A 1 303 ? 3.034 3.604 -6.236 1.00 93.25 303 SER A CA 1
ATOM 2133 C C . SER A 1 303 ? 4.405 3.366 -6.874 1.00 93.25 303 SER A C 1
ATOM 2135 O O . SER A 1 303 ? 4.543 3.515 -8.081 1.00 93.25 303 SER A O 1
ATOM 2137 N N . THR A 1 304 ? 5.445 3.026 -6.103 1.00 96.88 304 THR A N 1
ATOM 2138 C CA . THR A 1 304 ? 6.806 2.837 -6.622 1.00 96.88 304 THR A CA 1
ATOM 2139 C C . THR A 1 304 ? 7.339 1.456 -6.270 1.00 96.88 304 THR A C 1
ATOM 2141 O O . THR A 1 304 ? 7.604 1.149 -5.110 1.00 96.88 304 THR A O 1
ATOM 2144 N N . LEU A 1 305 ? 7.567 0.634 -7.290 1.00 98.12 305 LEU A N 1
ATOM 2145 C CA . LEU A 1 305 ? 8.206 -0.669 -7.148 1.00 98.12 305 LEU A CA 1
ATOM 2146 C C . LEU A 1 305 ? 9.708 -0.554 -7.411 1.00 98.12 305 LEU A C 1
ATOM 2148 O O . LEU A 1 305 ? 10.145 0.083 -8.367 1.00 98.12 305 LEU A O 1
ATOM 2152 N N . LEU A 1 306 ? 10.503 -1.195 -6.566 1.00 98.19 306 LEU A N 1
ATOM 2153 C CA . LEU A 1 306 ? 11.952 -1.255 -6.665 1.00 98.19 306 LEU A CA 1
ATOM 2154 C C . LEU A 1 306 ? 12.377 -2.568 -7.320 1.00 98.19 306 LEU A C 1
ATOM 2156 O O . LEU A 1 306 ? 12.004 -3.646 -6.859 1.00 98.19 306 LEU A O 1
ATOM 2160 N N . PHE A 1 307 ? 13.233 -2.462 -8.326 1.00 98.50 307 PHE A N 1
ATOM 2161 C CA . PHE A 1 307 ? 14.006 -3.554 -8.906 1.00 98.50 307 PHE A CA 1
ATOM 2162 C C . PHE A 1 307 ? 15.490 -3.266 -8.683 1.00 98.50 307 PHE A C 1
ATOM 2164 O O . PHE A 1 307 ? 15.930 -2.115 -8.756 1.00 98.50 307 PHE A O 1
ATOM 2171 N N . THR A 1 308 ? 16.278 -4.304 -8.415 1.00 96.94 308 THR A N 1
ATOM 2172 C CA . THR A 1 308 ? 17.717 -4.153 -8.170 1.00 96.94 308 THR A CA 1
ATOM 2173 C C . THR A 1 308 ? 18.510 -4.805 -9.290 1.00 96.94 308 THR A C 1
ATOM 2175 O O . THR A 1 308 ? 18.422 -6.011 -9.505 1.00 96.94 308 THR A O 1
ATOM 2178 N N . TYR A 1 309 ? 19.321 -4.008 -9.977 1.00 97.94 309 TYR A N 1
ATOM 2179 C CA . TYR A 1 309 ? 20.246 -4.469 -11.001 1.00 97.94 309 TYR A CA 1
ATOM 2180 C C . TYR A 1 309 ? 21.677 -4.438 -10.464 1.00 97.94 309 TYR A C 1
ATOM 2182 O O . TYR A 1 309 ? 22.136 -3.408 -9.978 1.00 97.94 309 TYR A O 1
ATOM 2190 N N . THR A 1 310 ? 22.398 -5.553 -10.555 1.00 96.94 310 THR A N 1
ATOM 2191 C CA . THR A 1 310 ? 23.843 -5.594 -10.308 1.00 96.94 310 THR A CA 1
ATOM 2192 C C . THR A 1 310 ? 24.553 -5.817 -11.629 1.00 96.94 310 THR A C 1
ATOM 2194 O O . THR A 1 310 ? 24.276 -6.801 -12.315 1.00 96.94 310 THR A O 1
ATOM 2197 N N . VAL A 1 311 ? 25.471 -4.917 -11.971 1.00 96.00 311 VAL A N 1
ATOM 2198 C CA . VAL A 1 311 ? 26.247 -5.007 -13.208 1.00 96.00 311 VAL A CA 1
ATOM 2199 C C . VAL A 1 311 ? 27.106 -6.269 -13.174 1.00 96.00 311 VAL A C 1
ATOM 2201 O O . VAL A 1 311 ? 27.934 -6.458 -12.278 1.00 96.00 311 VAL A O 1
ATOM 2204 N N . GLY A 1 312 ? 26.886 -7.149 -14.142 1.00 92.81 312 GLY A N 1
ATOM 2205 C CA . GLY A 1 312 ? 27.684 -8.344 -14.377 1.00 92.81 312 GLY A CA 1
ATOM 2206 C C . GLY A 1 312 ? 28.883 -8.059 -15.279 1.00 92.81 312 GLY A C 1
ATOM 2207 O O . GLY A 1 312 ? 28.935 -7.054 -15.981 1.00 92.81 312 GLY A O 1
ATOM 2208 N N . ARG A 1 313 ? 29.853 -8.975 -15.285 1.00 91.44 313 ARG A N 1
ATOM 2209 C CA . ARG A 1 313 ? 30.974 -8.928 -16.238 1.00 91.44 313 ARG A CA 1
ATOM 2210 C C . ARG A 1 313 ? 30.486 -9.154 -17.670 1.00 91.44 313 ARG A C 1
ATOM 2212 O O . ARG A 1 313 ? 29.547 -9.922 -17.880 1.00 91.44 313 ARG A O 1
ATOM 2219 N N . GLY A 1 314 ? 31.139 -8.524 -18.643 1.00 89.31 314 GLY A N 1
ATOM 2220 C CA . GLY A 1 314 ? 30.807 -8.606 -20.068 1.00 89.31 314 GLY A CA 1
ATOM 2221 C C . GLY A 1 314 ? 29.548 -7.841 -20.496 1.00 89.31 314 GLY A C 1
ATOM 2222 O O . GLY A 1 314 ? 29.201 -7.868 -21.677 1.00 89.31 314 GLY A O 1
ATOM 2223 N N . GLN A 1 315 ? 28.862 -7.165 -19.571 1.00 93.88 315 GLN A N 1
ATOM 2224 C CA . GLN A 1 315 ? 27.689 -6.344 -19.870 1.00 93.88 315 GLN A CA 1
ATOM 2225 C C . GLN A 1 315 ? 28.122 -4.948 -20.296 1.00 93.88 315 GLN A C 1
ATOM 2227 O O . GLN A 1 315 ? 29.000 -4.356 -19.677 1.00 93.88 315 GLN A O 1
ATOM 2232 N N . ASN A 1 316 ? 27.500 -4.431 -21.352 1.00 93.50 316 ASN A N 1
ATOM 2233 C CA . ASN A 1 316 ? 27.815 -3.128 -21.920 1.00 93.50 316 ASN A CA 1
ATOM 2234 C C . ASN A 1 316 ? 26.539 -2.473 -22.455 1.00 93.50 316 ASN A C 1
ATOM 2236 O O . ASN A 1 316 ? 25.801 -3.088 -23.224 1.00 93.50 316 ASN A O 1
ATOM 2240 N N . SER A 1 317 ? 26.290 -1.223 -22.079 1.00 95.44 317 SER A N 1
ATOM 2241 C CA . SER A 1 317 ? 25.230 -0.396 -22.654 1.00 95.44 317 SER A CA 1
ATOM 2242 C C . SER A 1 317 ? 25.661 1.062 -22.664 1.00 95.44 317 SER A C 1
ATOM 2244 O O . SER A 1 317 ? 26.089 1.586 -21.638 1.00 95.44 317 SER A O 1
ATOM 2246 N N . LEU A 1 318 ? 25.523 1.722 -23.814 1.00 93.88 318 LEU A N 1
ATOM 2247 C CA . LEU A 1 318 ? 25.799 3.156 -23.934 1.00 93.88 318 LEU A CA 1
ATOM 2248 C C . LEU A 1 318 ? 24.774 4.004 -23.184 1.00 93.88 318 LEU A C 1
ATOM 2250 O O . LEU A 1 318 ? 25.094 5.118 -22.796 1.00 93.88 318 LEU A O 1
ATOM 2254 N N . ASP A 1 319 ? 23.568 3.472 -23.002 1.00 95.88 319 ASP A N 1
ATOM 2255 C CA . ASP A 1 319 ? 22.528 4.051 -22.167 1.00 95.88 319 ASP A CA 1
ATOM 2256 C C . ASP A 1 319 ? 21.579 2.926 -21.734 1.00 95.88 319 ASP A C 1
ATOM 2258 O O . ASP A 1 319 ? 21.013 2.205 -22.564 1.00 95.88 319 ASP A O 1
ATOM 2262 N N . LEU A 1 320 ? 21.504 2.657 -20.436 1.00 98.00 320 LEU A N 1
ATOM 2263 C CA . LEU A 1 320 ? 20.757 1.532 -19.892 1.00 98.00 320 LEU A CA 1
ATOM 2264 C C . LEU A 1 320 ? 19.253 1.782 -20.035 1.00 98.00 320 LEU A C 1
ATOM 2266 O O . LEU A 1 320 ? 18.697 2.681 -19.412 1.00 98.00 320 LEU A O 1
ATOM 2270 N N . ASP A 1 321 ? 18.576 0.901 -20.765 1.00 98.19 321 ASP A N 1
ATOM 2271 C CA . ASP A 1 321 ? 17.114 0.850 -20.817 1.00 98.19 321 ASP A CA 1
ATOM 2272 C C . ASP A 1 321 ? 16.625 -0.601 -20.709 1.00 98.19 321 ASP A C 1
ATOM 2274 O O . ASP A 1 321 ? 17.408 -1.551 -20.615 1.00 98.19 321 ASP A O 1
ATOM 2278 N N . TYR A 1 322 ? 15.313 -0.791 -20.714 1.00 98.31 322 TYR A N 1
ATOM 2279 C CA . TYR A 1 322 ? 14.693 -2.101 -20.878 1.00 98.31 322 TYR A CA 1
ATOM 2280 C C . TYR A 1 322 ? 14.564 -2.497 -22.355 1.00 98.31 322 TYR A C 1
ATOM 2282 O O . TYR A 1 322 ? 14.647 -1.682 -23.270 1.00 98.31 322 TYR A O 1
ATOM 2290 N N . THR A 1 323 ? 14.372 -3.793 -22.597 1.00 97.69 323 THR A N 1
ATOM 2291 C CA . THR A 1 323 ? 14.400 -4.369 -23.955 1.00 97.69 323 THR A CA 1
ATOM 2292 C C . THR A 1 323 ? 13.227 -3.955 -24.848 1.00 97.69 323 THR A C 1
ATOM 2294 O O . THR A 1 323 ? 13.383 -3.904 -26.065 1.00 97.69 323 THR A O 1
ATOM 2297 N N . SER A 1 324 ? 12.042 -3.699 -24.283 1.00 97.81 324 SER A N 1
ATOM 2298 C CA . SER A 1 324 ? 10.834 -3.315 -25.028 1.00 97.81 324 SER A CA 1
ATOM 2299 C C . SER A 1 324 ? 9.710 -2.833 -24.102 1.00 97.81 324 SER A C 1
ATOM 2301 O O . SER A 1 324 ? 9.794 -2.988 -22.884 1.00 97.81 324 SER A O 1
ATOM 2303 N N . VAL A 1 325 ? 8.604 -2.356 -24.686 1.00 97.75 325 VAL A N 1
ATOM 2304 C CA . VAL A 1 325 ? 7.361 -2.020 -23.959 1.00 97.75 325 VAL A CA 1
ATOM 2305 C C . VAL A 1 325 ? 6.785 -3.194 -23.144 1.00 97.75 325 VAL A C 1
ATOM 2307 O O . VAL A 1 325 ? 6.050 -2.978 -22.187 1.00 97.75 325 VAL A O 1
ATOM 2310 N N . GLY A 1 326 ? 7.128 -4.439 -23.496 1.00 97.50 326 GLY A N 1
ATOM 2311 C CA . GLY A 1 326 ? 6.688 -5.664 -22.816 1.00 97.50 326 GLY A CA 1
ATOM 2312 C C . GLY A 1 326 ? 7.756 -6.308 -21.928 1.00 97.50 326 GLY A C 1
ATOM 2313 O O . GLY A 1 326 ? 7.641 -7.483 -21.597 1.00 97.50 326 GLY A O 1
ATOM 2314 N N . ALA A 1 327 ? 8.824 -5.587 -21.574 1.00 97.81 327 ALA A N 1
ATOM 2315 C CA . ALA A 1 327 ? 9.952 -6.147 -20.825 1.00 97.81 327 ALA A CA 1
ATOM 2316 C C . ALA A 1 327 ? 9.645 -6.491 -19.354 1.00 97.81 327 ALA A C 1
ATOM 2318 O O . ALA A 1 327 ? 10.463 -7.155 -18.712 1.00 97.81 327 ALA A O 1
ATOM 2319 N N . LEU A 1 328 ? 8.509 -6.037 -18.814 1.00 98.12 328 LEU A N 1
ATOM 2320 C CA . LEU A 1 328 ? 8.039 -6.383 -17.475 1.00 98.12 328 LEU A CA 1
ATOM 2321 C C . LEU A 1 328 ? 7.168 -7.648 -17.535 1.00 98.12 328 LEU A C 1
ATOM 2323 O O . LEU A 1 328 ? 6.083 -7.643 -18.111 1.00 98.12 328 LEU A O 1
ATOM 2327 N N . SER A 1 329 ? 7.638 -8.727 -16.910 1.00 97.75 329 SER A N 1
ATOM 2328 C CA . SER A 1 329 ? 6.926 -10.004 -16.778 1.00 97.75 329 SER A CA 1
ATOM 2329 C C . SER A 1 329 ? 6.449 -10.207 -15.345 1.00 97.75 329 SER A C 1
ATOM 2331 O O . SER A 1 329 ? 7.192 -9.945 -14.403 1.00 97.75 329 SER A O 1
ATOM 2333 N N . LEU A 1 330 ? 5.232 -10.727 -15.168 1.00 96.94 330 LEU A N 1
ATOM 2334 C CA . LEU A 1 330 ? 4.651 -11.005 -13.850 1.00 96.94 330 LEU A CA 1
ATOM 2335 C C . LEU A 1 330 ? 5.097 -12.349 -13.246 1.00 96.94 330 LEU A C 1
ATOM 2337 O O . LEU A 1 330 ? 4.976 -12.535 -12.039 1.00 96.94 330 LEU A O 1
ATOM 2341 N N . ASN A 1 331 ? 5.595 -13.288 -14.062 1.00 94.12 331 ASN A N 1
ATOM 2342 C CA . ASN A 1 331 ? 6.038 -14.631 -13.643 1.00 94.12 331 ASN A CA 1
ATOM 2343 C C . ASN A 1 331 ? 5.032 -15.387 -12.751 1.00 94.12 331 ASN A C 1
ATOM 2345 O O . ASN A 1 331 ? 5.384 -15.900 -11.691 1.00 94.12 331 ASN A O 1
ATOM 2349 N N . GLY A 1 332 ? 3.763 -15.432 -13.164 1.00 91.31 332 GLY A N 1
ATOM 2350 C CA . GLY A 1 332 ? 2.686 -16.076 -12.397 1.00 91.31 332 GLY A CA 1
ATOM 2351 C C . GLY A 1 332 ? 2.177 -15.261 -11.201 1.00 91.31 332 GLY A C 1
ATOM 2352 O O . GLY A 1 332 ? 1.273 -15.712 -10.504 1.00 91.31 332 GLY A O 1
ATOM 2353 N N . GLY A 1 333 ? 2.741 -14.074 -10.972 1.00 95.19 333 GLY A N 1
ATOM 2354 C CA . GLY A 1 333 ? 2.251 -13.081 -10.028 1.00 95.19 333 GLY A CA 1
ATOM 2355 C C . GLY A 1 333 ? 1.249 -12.099 -10.637 1.00 95.19 333 GLY A C 1
ATOM 2356 O O . GLY A 1 333 ? 0.750 -12.282 -11.748 1.00 95.19 333 GLY A O 1
ATOM 2357 N N . ALA A 1 334 ? 0.995 -11.017 -9.909 1.00 96.12 334 ALA A N 1
ATOM 2358 C CA . ALA A 1 334 ? 0.133 -9.919 -10.324 1.00 96.12 334 ALA A CA 1
ATOM 2359 C C . ALA A 1 334 ? 0.667 -8.587 -9.794 1.00 96.12 334 ALA A C 1
ATOM 2361 O O . ALA A 1 334 ? 1.249 -8.533 -8.710 1.00 96.12 334 ALA A O 1
ATOM 2362 N N . ILE A 1 335 ? 0.428 -7.523 -10.555 1.00 97.38 335 ILE A N 1
ATOM 2363 C CA . ILE A 1 335 ? 0.545 -6.138 -10.103 1.00 97.38 335 ILE A CA 1
ATOM 2364 C C . ILE A 1 335 ? -0.836 -5.528 -10.315 1.00 97.38 335 ILE A C 1
ATOM 2366 O O . ILE A 1 335 ? -1.340 -5.516 -11.438 1.00 97.38 335 ILE A O 1
ATOM 2370 N N . ALA A 1 336 ? -1.470 -5.094 -9.238 1.00 95.12 336 ALA A N 1
ATOM 2371 C CA . ALA A 1 336 ? -2.840 -4.596 -9.247 1.00 95.12 336 ALA A CA 1
ATOM 2372 C C . ALA A 1 336 ? -3.023 -3.574 -8.126 1.00 95.12 336 ALA A C 1
ATOM 2374 O O . ALA A 1 336 ? -2.296 -3.627 -7.133 1.00 95.12 336 ALA A O 1
ATOM 2375 N N . ASP A 1 337 ? -3.987 -2.671 -8.259 1.00 91.69 337 ASP A N 1
ATOM 2376 C CA . ASP A 1 337 ? -4.540 -2.007 -7.078 1.00 91.69 337 ASP A CA 1
ATOM 2377 C C . ASP A 1 337 ? -5.530 -2.956 -6.367 1.00 91.69 337 ASP A C 1
ATOM 2379 O O . ASP A 1 337 ? -5.512 -4.176 -6.557 1.00 91.69 337 ASP A O 1
ATOM 2383 N N . VAL A 1 338 ? -6.374 -2.403 -5.502 1.00 86.12 338 VAL A N 1
ATOM 2384 C CA . VAL A 1 338 ? -7.399 -3.146 -4.760 1.00 86.12 338 VAL A CA 1
ATOM 2385 C C . VAL A 1 338 ? -8.436 -3.812 -5.681 1.00 86.12 338 VAL A C 1
ATOM 2387 O O . VAL A 1 338 ? -8.897 -4.912 -5.378 1.00 86.12 338 VAL A O 1
ATOM 2390 N N . SER A 1 339 ? -8.821 -3.158 -6.776 1.00 84.94 339 SER A N 1
ATOM 2391 C CA . SER A 1 339 ? -9.954 -3.517 -7.642 1.00 84.94 339 SER A CA 1
ATOM 2392 C C . SER A 1 339 ? -9.562 -3.849 -9.091 1.00 84.94 339 SER A C 1
ATOM 2394 O O . SER A 1 339 ? -10.309 -4.546 -9.778 1.00 84.94 339 SER A O 1
ATOM 2396 N N . ASN A 1 340 ? -8.410 -3.382 -9.572 1.00 89.38 340 ASN A N 1
ATOM 2397 C CA . ASN A 1 340 ? -8.020 -3.356 -10.978 1.00 89.38 340 ASN A CA 1
ATOM 2398 C C . ASN A 1 340 ? -6.592 -3.876 -11.189 1.00 89.38 340 ASN A C 1
ATOM 2400 O O . ASN A 1 340 ? -5.640 -3.477 -10.514 1.00 89.38 340 ASN A O 1
ATOM 2404 N N . ALA A 1 341 ? -6.414 -4.726 -12.204 1.00 95.62 341 ALA A N 1
ATOM 2405 C CA . ALA A 1 341 ? -5.086 -5.123 -12.664 1.00 95.62 341 ALA A CA 1
ATOM 2406 C C . ALA A 1 341 ? -4.347 -3.928 -13.286 1.00 95.62 341 ALA A C 1
ATOM 2408 O O . ALA A 1 341 ? -4.932 -3.168 -14.058 1.00 95.62 341 ALA A O 1
ATOM 2409 N N . ALA A 1 342 ? -3.056 -3.782 -12.987 1.00 96.94 342 ALA A N 1
ATOM 2410 C CA . ALA A 1 342 ? -2.255 -2.691 -13.523 1.00 96.94 342 ALA A CA 1
ATOM 2411 C C . ALA A 1 342 ? -1.958 -2.880 -15.017 1.00 96.94 342 ALA A C 1
ATOM 2413 O O . ALA A 1 342 ? -1.657 -3.982 -15.486 1.00 96.94 342 ALA A O 1
ATOM 2414 N N . ASN A 1 343 ? -1.961 -1.778 -15.762 1.00 97.12 343 ASN A N 1
ATOM 2415 C CA . ASN A 1 343 ? -1.368 -1.723 -17.087 1.00 97.12 343 ASN A CA 1
ATOM 2416 C C . ASN A 1 343 ? 0.159 -1.652 -16.947 1.00 97.12 343 ASN A C 1
ATOM 2418 O O . ASN A 1 343 ? 0.725 -0.612 -16.609 1.00 97.12 343 ASN A O 1
ATOM 2422 N N . ILE A 1 344 ? 0.806 -2.786 -17.214 1.00 97.50 344 ILE A N 1
ATOM 2423 C CA . ILE A 1 344 ? 2.256 -2.980 -17.094 1.00 97.50 344 ILE A CA 1
ATOM 2424 C C . ILE A 1 344 ? 3.029 -2.692 -18.389 1.00 97.50 344 ILE A C 1
ATOM 2426 O O . ILE A 1 344 ? 4.221 -2.992 -18.458 1.00 97.50 344 ILE A O 1
ATOM 2430 N N . SER A 1 345 ? 2.377 -2.140 -19.418 1.00 97.38 345 SER A N 1
ATOM 2431 C CA . SER A 1 345 ? 3.077 -1.705 -20.627 1.00 97.38 345 SER A CA 1
ATOM 2432 C C . SER A 1 345 ? 4.028 -0.571 -20.268 1.00 97.38 345 SER A C 1
ATOM 2434 O O . SER A 1 345 ? 3.603 0.496 -19.830 1.00 97.38 345 SER A O 1
ATOM 2436 N N . LEU A 1 346 ? 5.318 -0.799 -20.477 1.00 97.62 346 LEU A N 1
ATOM 2437 C CA . LEU A 1 346 ? 6.344 0.215 -20.287 1.00 97.62 346 LEU A CA 1
ATOM 2438 C C . LEU A 1 346 ? 6.235 1.283 -21.390 1.00 97.62 346 LEU A C 1
ATOM 2440 O O . LEU A 1 346 ? 5.776 0.972 -22.499 1.00 97.62 346 LEU A O 1
ATOM 2444 N N . PRO A 1 347 ? 6.696 2.521 -21.131 1.00 97.38 347 PRO A N 1
ATOM 2445 C CA . PRO A 1 347 ? 6.965 3.490 -22.190 1.00 97.38 347 PRO A CA 1
ATOM 2446 C C . PRO A 1 347 ? 7.873 2.900 -23.284 1.00 97.38 347 PRO A C 1
ATOM 2448 O O . PRO A 1 347 ? 8.555 1.899 -23.085 1.00 97.38 347 PRO A O 1
ATOM 2451 N N . ALA A 1 348 ? 7.885 3.480 -24.483 1.00 97.62 348 ALA A N 1
ATOM 2452 C CA . ALA A 1 348 ? 8.824 3.011 -25.502 1.00 97.62 348 ALA A CA 1
ATOM 2453 C C . ALA A 1 348 ? 10.264 3.395 -25.092 1.00 97.62 348 ALA A C 1
ATOM 2455 O O . ALA A 1 348 ? 10.464 4.537 -24.661 1.00 97.62 348 ALA A O 1
ATOM 2456 N N . PRO A 1 349 ? 11.266 2.503 -25.234 1.00 97.38 349 PRO A N 1
ATOM 2457 C CA . PRO A 1 349 ? 12.657 2.845 -24.941 1.00 97.38 349 PRO A CA 1
ATOM 2458 C C . PRO A 1 349 ? 13.113 4.123 -25.662 1.00 97.38 349 PRO A C 1
ATOM 2460 O O . PRO A 1 349 ? 12.767 4.350 -26.824 1.00 97.38 349 PRO A O 1
ATOM 2463 N N . GLY A 1 350 ? 13.859 4.972 -24.957 1.00 95.44 350 GLY A N 1
ATOM 2464 C CA . GLY A 1 350 ? 14.298 6.300 -25.409 1.00 95.44 350 GLY A CA 1
ATOM 2465 C C . GLY A 1 350 ? 13.221 7.399 -25.469 1.00 95.44 350 GLY A C 1
ATOM 2466 O O . GLY A 1 350 ? 13.520 8.513 -25.901 1.00 95.44 350 GLY A O 1
ATOM 2467 N N . THR A 1 351 ? 11.976 7.134 -25.059 1.00 97.75 351 THR A N 1
ATOM 2468 C CA . THR A 1 351 ? 10.890 8.139 -25.039 1.00 97.75 351 THR A CA 1
ATOM 2469 C C . THR A 1 351 ? 10.582 8.632 -23.627 1.00 97.75 351 THR A C 1
ATOM 2471 O O . THR A 1 351 ? 11.027 8.043 -22.646 1.00 97.75 351 THR A O 1
ATOM 2474 N N . ALA A 1 352 ? 9.810 9.718 -23.505 1.00 97.38 352 ALA A N 1
ATOM 2475 C CA . ALA A 1 352 ? 9.443 10.282 -22.207 1.00 97.38 352 ALA A CA 1
ATOM 2476 C C . ALA A 1 352 ? 8.873 9.209 -21.258 1.00 97.38 352 ALA A C 1
ATOM 2478 O O . ALA A 1 352 ? 7.901 8.533 -21.585 1.00 97.38 352 ALA A O 1
ATOM 2479 N N . GLY A 1 353 ? 9.490 9.066 -20.081 1.00 95.25 353 GLY A N 1
ATOM 2480 C CA . GLY A 1 353 ? 9.141 8.041 -19.094 1.00 95.25 353 GLY A CA 1
ATOM 2481 C C . GLY A 1 353 ? 9.970 6.750 -19.176 1.00 95.25 353 GLY A C 1
ATOM 2482 O O . GLY A 1 353 ? 9.914 5.949 -18.242 1.00 95.25 353 GLY A O 1
ATOM 2483 N N . SER A 1 354 ? 10.765 6.529 -20.228 1.00 98.31 354 SER A N 1
ATOM 2484 C CA . SER A 1 354 ? 11.729 5.419 -20.279 1.00 98.31 354 SER A CA 1
ATOM 2485 C C . SER A 1 354 ? 12.965 5.695 -19.420 1.00 98.31 354 SER A C 1
ATOM 2487 O O . SER A 1 354 ? 13.240 6.843 -19.059 1.00 98.31 354 SER A O 1
ATOM 2489 N N . LEU A 1 355 ? 13.724 4.644 -19.087 1.00 98.19 355 LEU A N 1
ATOM 2490 C CA . LEU A 1 355 ? 14.900 4.797 -18.231 1.00 98.19 355 LEU A CA 1
ATOM 2491 C C . LEU A 1 355 ? 15.981 5.643 -18.916 1.00 98.19 355 LEU A C 1
ATOM 2493 O O . LEU A 1 355 ? 16.439 6.600 -18.298 1.00 98.19 355 LEU A O 1
ATOM 2497 N N . ALA A 1 356 ? 16.293 5.352 -20.183 1.00 97.38 356 ALA A N 1
ATOM 2498 C CA . ALA A 1 356 ? 17.268 6.094 -20.993 1.00 97.38 356 ALA A CA 1
ATOM 2499 C C . ALA A 1 356 ? 16.864 7.560 -21.234 1.00 97.38 356 ALA A C 1
ATOM 2501 O O . ALA A 1 356 ? 17.694 8.457 -21.326 1.00 97.38 356 ALA A O 1
ATOM 2502 N N . TYR A 1 357 ? 15.560 7.856 -21.302 1.00 98.00 357 TYR A N 1
ATOM 2503 C CA . TYR A 1 357 ? 15.119 9.251 -21.383 1.00 98.00 357 TYR A CA 1
ATOM 2504 C C . TYR A 1 357 ? 15.317 9.989 -20.054 1.00 98.00 357 TYR A C 1
ATOM 2506 O O . TYR A 1 357 ? 15.684 11.164 -20.022 1.00 98.00 357 TYR A O 1
ATOM 2514 N N . ASN A 1 358 ? 15.026 9.318 -18.940 1.00 97.56 358 ASN A N 1
ATOM 2515 C CA . ASN A 1 358 ? 15.061 9.935 -17.620 1.00 97.56 358 ASN A CA 1
ATOM 2516 C C . ASN A 1 358 ? 16.480 10.050 -17.057 1.00 97.56 358 ASN A C 1
ATOM 2518 O O . ASN A 1 358 ? 16.733 10.948 -16.248 1.00 97.56 358 ASN A O 1
ATOM 2522 N N . LYS A 1 359 ? 17.380 9.133 -17.425 1.00 97.88 359 LYS A N 1
ATOM 2523 C CA . LYS A 1 359 ? 18.727 8.978 -16.871 1.00 97.88 359 LYS A CA 1
ATOM 2524 C C . LYS A 1 359 ? 19.708 8.581 -17.964 1.00 97.88 359 LYS A C 1
ATOM 2526 O O . LYS A 1 359 ? 19.365 7.790 -18.819 1.00 97.88 359 LYS A O 1
ATOM 2531 N N . ASP A 1 360 ? 20.936 9.070 -17.834 1.00 97.38 360 ASP A N 1
ATOM 2532 C CA . ASP A 1 360 ? 22.074 8.686 -18.676 1.00 97.38 360 ASP A CA 1
ATOM 2533 C C . ASP A 1 360 ? 22.961 7.739 -17.856 1.00 97.38 360 ASP A C 1
ATOM 2535 O O . ASP A 1 360 ? 23.816 8.173 -17.069 1.00 97.38 360 ASP A O 1
ATOM 2539 N N . LEU A 1 361 ? 22.640 6.445 -17.911 1.00 97.69 361 LEU A N 1
ATOM 2540 C CA . LEU A 1 361 ? 23.313 5.395 -17.141 1.00 97.69 361 LEU A CA 1
ATOM 2541 C C . LEU A 1 361 ? 24.075 4.486 -18.094 1.00 97.69 361 LEU A C 1
ATOM 2543 O O . LEU A 1 361 ? 23.488 3.629 -18.747 1.00 97.69 361 LEU A O 1
ATOM 2547 N N . GLN A 1 362 ? 25.393 4.614 -18.120 1.00 97.31 362 GLN A N 1
ATOM 2548 C CA . GLN A 1 362 ? 26.232 3.804 -18.993 1.00 97.31 362 GLN A CA 1
ATOM 2549 C C . GLN A 1 362 ? 26.739 2.582 -18.239 1.00 97.31 362 GLN A C 1
ATOM 2551 O O . GLN A 1 362 ? 27.173 2.686 -17.090 1.00 97.31 362 GLN A O 1
ATOM 2556 N N . ILE A 1 363 ? 26.701 1.423 -18.884 1.00 96.88 363 ILE A N 1
ATOM 2557 C CA . ILE A 1 363 ? 27.277 0.185 -18.365 1.00 96.88 363 ILE A CA 1
ATOM 2558 C C . ILE A 1 363 ? 28.523 -0.120 -19.182 1.00 96.88 363 ILE A C 1
ATOM 2560 O O . ILE A 1 363 ? 28.426 -0.276 -20.398 1.00 96.88 363 ILE A O 1
ATOM 2564 N N . ASP A 1 364 ? 29.668 -0.206 -18.516 1.00 92.50 364 ASP A N 1
ATOM 2565 C CA . ASP A 1 364 ? 30.952 -0.502 -19.150 1.00 92.50 364 ASP A CA 1
ATOM 2566 C C . ASP A 1 364 ? 31.741 -1.471 -18.270 1.00 92.50 364 ASP A C 1
ATOM 2568 O O . ASP A 1 364 ? 31.970 -1.220 -17.085 1.00 92.50 364 ASP A O 1
ATOM 2572 N N . ASP A 1 365 ? 32.147 -2.600 -18.842 1.00 82.31 365 ASP A N 1
ATOM 2573 C CA . ASP A 1 365 ? 32.981 -3.585 -18.154 1.00 82.31 365 ASP A CA 1
ATOM 2574 C C . ASP A 1 365 ? 34.459 -3.156 -18.086 1.00 82.31 365 ASP A C 1
ATOM 2576 O O . ASP A 1 365 ? 35.254 -3.818 -17.422 1.00 82.31 365 ASP A O 1
ATOM 2580 N N . ASN A 1 366 ? 34.875 -2.072 -18.758 1.00 71.19 366 ASN A N 1
ATOM 2581 C CA . ASN A 1 366 ? 36.271 -1.623 -18.893 1.00 71.19 366 ASN A CA 1
ATOM 2582 C C . ASN A 1 366 ? 37.254 -2.761 -19.251 1.00 71.19 366 ASN A C 1
ATOM 2584 O O . ASN A 1 366 ? 38.474 -2.610 -19.122 1.00 71.19 366 ASN A O 1
ATOM 2588 N N . SER A 1 367 ? 36.747 -3.905 -19.717 1.00 61.22 367 SER A N 1
ATOM 2589 C CA . SER A 1 367 ? 37.518 -5.075 -20.095 1.00 61.22 367 SER A CA 1
ATOM 2590 C C . SER A 1 367 ? 38.049 -4.835 -21.500 1.00 61.22 367 SER A C 1
ATOM 2592 O O . SER A 1 367 ? 37.627 -5.429 -22.487 1.00 61.22 367 SER A O 1
ATOM 2594 N N . VAL A 1 368 ? 38.999 -3.903 -21.597 1.00 51.41 368 VAL A N 1
ATOM 2595 C CA . VAL A 1 368 ? 39.817 -3.722 -22.794 1.00 51.41 368 VAL A CA 1
ATOM 2596 C C . VAL A 1 368 ? 40.380 -5.103 -23.156 1.00 51.41 368 VAL A C 1
ATOM 2598 O O . VAL A 1 368 ? 41.039 -5.713 -22.306 1.00 51.41 368 VAL A O 1
ATOM 2601 N N . PRO A 1 369 ? 40.184 -5.627 -24.381 1.00 48.56 369 PRO A N 1
ATOM 2602 C CA . PRO A 1 369 ? 40.997 -6.735 -24.842 1.00 48.56 369 PRO A CA 1
ATOM 2603 C C . PRO A 1 369 ? 42.432 -6.217 -24.849 1.00 48.56 369 PRO A C 1
ATOM 2605 O O . PRO A 1 369 ? 42.780 -5.364 -25.667 1.00 48.56 369 PRO A O 1
ATOM 2608 N N . ALA A 1 370 ? 43.262 -6.665 -23.908 1.00 50.66 370 ALA A N 1
ATOM 2609 C CA . ALA A 1 370 ? 44.683 -6.387 -23.966 1.00 50.66 370 ALA A CA 1
ATOM 2610 C C . ALA A 1 370 ? 45.209 -7.013 -25.262 1.00 50.66 370 ALA A C 1
ATOM 2612 O O . ALA A 1 370 ? 45.447 -8.218 -25.335 1.00 50.66 370 ALA A O 1
ATOM 2613 N N . VAL A 1 371 ? 45.359 -6.202 -26.309 1.00 47.69 371 VAL A N 1
ATOM 2614 C CA . VAL A 1 371 ? 46.179 -6.562 -27.458 1.00 47.69 371 VAL A CA 1
ATOM 2615 C C . VAL A 1 371 ? 47.600 -6.613 -26.918 1.00 47.69 371 VAL A C 1
ATOM 2617 O O . VAL A 1 371 ? 48.263 -5.589 -26.794 1.00 47.69 371 VAL A O 1
ATOM 2620 N N . VAL A 1 372 ? 48.047 -7.802 -26.517 1.00 51.47 372 VAL A N 1
ATOM 2621 C CA . VAL A 1 372 ? 49.466 -8.064 -26.290 1.00 51.47 372 VAL A CA 1
ATOM 2622 C C . VAL A 1 372 ? 50.124 -7.903 -27.664 1.00 51.47 372 VAL A C 1
ATOM 2624 O O . VAL A 1 372 ? 49.792 -8.676 -28.568 1.00 51.47 372 VAL A O 1
ATOM 2627 N N . PRO A 1 373 ? 50.996 -6.902 -27.890 1.00 56.03 373 PRO A N 1
ATOM 2628 C CA . PRO A 1 373 ? 51.728 -6.844 -29.145 1.00 56.03 373 PRO A CA 1
ATOM 2629 C C . PRO A 1 373 ? 52.565 -8.126 -29.263 1.00 56.03 373 PRO A C 1
ATOM 2631 O O . PRO A 1 373 ? 53.103 -8.584 -28.250 1.00 56.03 373 PRO A O 1
ATOM 2634 N N . PRO A 1 374 ? 52.674 -8.745 -30.453 1.00 60.62 374 PRO A N 1
ATOM 2635 C CA . PRO A 1 374 ? 53.469 -9.955 -30.603 1.00 60.62 374 PRO A CA 1
ATOM 2636 C C . PRO A 1 374 ? 54.905 -9.675 -30.149 1.00 60.62 374 PRO A C 1
ATOM 2638 O O . PRO A 1 374 ? 55.554 -8.751 -30.637 1.00 60.62 374 PRO A O 1
ATOM 2641 N N . SER A 1 375 ? 55.393 -10.470 -29.195 1.00 51.72 375 SER A N 1
ATOM 2642 C CA . SER A 1 375 ? 56.791 -10.438 -28.772 1.00 51.72 375 SER A CA 1
ATOM 2643 C C . SER A 1 375 ? 57.665 -10.838 -29.961 1.00 51.72 375 SER A C 1
ATOM 2645 O O . SER A 1 375 ? 57.682 -12.003 -30.368 1.00 51.72 375 SER A O 1
ATOM 2647 N N . THR A 1 376 ? 58.375 -9.879 -30.558 1.00 47.12 376 THR A N 1
ATOM 2648 C CA . THR A 1 376 ? 59.390 -10.170 -31.574 1.00 47.12 376 THR A CA 1
ATOM 2649 C C . THR A 1 376 ? 60.583 -10.815 -30.885 1.00 47.12 376 THR A C 1
ATOM 2651 O O . THR A 1 376 ? 61.461 -10.140 -30.350 1.00 47.12 376 THR A O 1
ATOM 2654 N N . THR A 1 377 ? 60.604 -12.145 -30.886 1.00 41.84 377 THR A N 1
ATOM 2655 C CA . THR A 1 377 ? 61.769 -12.912 -30.447 1.00 41.84 377 THR A CA 1
ATOM 2656 C C . THR A 1 377 ? 62.822 -12.808 -31.548 1.00 41.84 377 THR A C 1
ATOM 2658 O O . THR A 1 377 ? 62.750 -13.502 -32.559 1.00 41.84 377 THR A O 1
ATOM 2661 N N . THR A 1 378 ? 63.776 -11.890 -31.397 1.00 39.56 378 THR A N 1
ATOM 2662 C CA . THR A 1 378 ? 64.944 -11.808 -32.280 1.00 39.56 378 THR A CA 1
ATOM 2663 C C . THR A 1 378 ? 65.863 -12.988 -31.976 1.00 39.56 378 THR A C 1
ATOM 2665 O O . THR A 1 378 ? 66.693 -12.930 -31.073 1.00 39.56 378 THR A O 1
ATOM 2668 N N . THR A 1 379 ? 65.713 -14.081 -32.719 1.00 38.53 379 THR A N 1
ATOM 2669 C CA . THR A 1 379 ? 66.705 -15.160 -32.767 1.00 38.53 379 THR A CA 1
ATOM 2670 C C . THR A 1 379 ? 67.947 -14.645 -33.491 1.00 38.53 379 THR A C 1
ATOM 2672 O O . THR A 1 379 ? 67.959 -14.519 -34.714 1.00 38.53 379 THR A O 1
ATOM 2675 N N . THR A 1 380 ? 69.007 -14.328 -32.752 1.00 37.16 380 THR A N 1
ATOM 2676 C CA . THR A 1 380 ? 70.342 -14.117 -33.317 1.00 37.16 380 THR A CA 1
ATOM 2677 C C . THR A 1 380 ? 70.985 -15.476 -33.588 1.00 37.16 380 THR A C 1
ATOM 2679 O O . THR A 1 380 ? 71.592 -16.089 -32.714 1.00 37.16 380 THR A O 1
ATOM 2682 N N . THR A 1 381 ? 70.862 -15.974 -34.817 1.00 34.94 381 THR A N 1
ATOM 2683 C CA . THR A 1 381 ? 71.706 -17.071 -35.305 1.00 34.94 381 THR A CA 1
ATOM 2684 C C . THR A 1 381 ? 73.102 -16.535 -35.599 1.00 34.94 381 THR A C 1
ATOM 2686 O O . THR A 1 381 ? 73.307 -15.785 -36.552 1.00 34.94 381 THR A O 1
ATOM 2689 N N . THR A 1 382 ? 74.072 -16.919 -34.776 1.00 40.50 382 THR A N 1
ATOM 2690 C CA . THR A 1 382 ? 75.497 -16.796 -35.075 1.00 40.50 382 THR A CA 1
ATOM 2691 C C . THR A 1 382 ? 75.903 -17.893 -36.056 1.00 40.50 382 THR A C 1
ATOM 2693 O O . THR A 1 382 ? 75.826 -19.082 -35.756 1.00 40.50 382 THR A O 1
ATOM 2696 N N . THR A 1 383 ? 76.384 -17.519 -37.240 1.00 36.75 383 THR A N 1
ATOM 2697 C CA . THR A 1 383 ? 77.245 -18.391 -38.050 1.00 36.75 383 THR A CA 1
ATOM 2698 C C . THR A 1 383 ? 78.217 -17.516 -38.831 1.00 36.75 383 THR A C 1
ATOM 2700 O O . THR A 1 383 ? 77.811 -16.624 -39.571 1.00 36.75 383 THR A O 1
ATOM 2703 N N . GLY A 1 384 ? 79.511 -17.721 -38.581 1.00 39.50 384 GLY A N 1
ATOM 2704 C CA . GLY A 1 384 ? 80.598 -17.013 -39.248 1.00 39.50 384 GLY A CA 1
ATOM 2705 C C . GLY A 1 384 ? 80.858 -17.520 -40.667 1.00 39.50 384 GLY A C 1
ATOM 2706 O O . GLY A 1 384 ? 80.481 -18.635 -41.017 1.00 39.50 384 GLY A O 1
ATOM 2707 N N . GLY A 1 385 ? 81.553 -16.703 -41.462 1.00 35.97 385 GLY A N 1
ATOM 2708 C CA . GLY A 1 385 ? 82.084 -17.104 -42.768 1.00 35.97 385 GLY A CA 1
ATOM 2709 C C . GLY A 1 385 ? 82.311 -15.933 -43.727 1.00 35.97 385 GLY A C 1
ATOM 2710 O O . GLY A 1 385 ? 81.371 -15.359 -44.254 1.00 35.97 385 GLY A O 1
ATOM 2711 N N . THR A 1 386 ? 83.581 -15.599 -43.932 1.00 34.25 386 THR A N 1
ATOM 2712 C CA . THR A 1 386 ? 84.219 -14.623 -44.842 1.00 34.25 386 THR A CA 1
ATOM 2713 C C . THR A 1 386 ? 83.825 -14.700 -46.331 1.00 34.25 386 THR A C 1
ATOM 2715 O O . THR A 1 386 ? 83.733 -15.804 -46.847 1.00 34.25 386 THR A O 1
ATOM 2718 N N . THR A 1 387 ? 83.734 -13.558 -47.047 1.00 35.56 387 THR A N 1
ATOM 2719 C CA . THR A 1 387 ? 84.748 -13.020 -48.010 1.00 35.56 387 THR A CA 1
ATOM 2720 C C . THR A 1 387 ? 84.259 -11.759 -48.768 1.00 35.56 387 THR A C 1
ATOM 2722 O O . THR A 1 387 ? 83.150 -11.726 -49.282 1.00 35.56 387 THR A O 1
ATOM 2725 N N . THR A 1 388 ? 85.139 -10.747 -48.820 1.00 34.31 388 THR A N 1
ATOM 2726 C CA . THR A 1 388 ? 85.390 -9.670 -49.819 1.00 34.31 388 THR A CA 1
ATOM 2727 C C . THR A 1 388 ? 84.394 -9.325 -50.946 1.00 34.31 388 THR A C 1
ATOM 2729 O O . THR A 1 388 ? 84.104 -10.154 -51.801 1.00 34.31 388 THR A O 1
ATOM 2732 N N . GLY A 1 389 ? 84.088 -8.021 -51.078 1.00 36.56 389 GLY A N 1
ATOM 2733 C CA . GLY A 1 389 ? 83.583 -7.398 -52.313 1.00 36.56 389 GLY A CA 1
ATOM 2734 C C . GLY A 1 389 ? 83.139 -5.935 -52.144 1.00 36.56 389 GLY A C 1
ATOM 2735 O O . GLY A 1 389 ? 82.023 -5.668 -51.721 1.00 36.56 389 GLY A O 1
ATOM 2736 N N . SER A 1 390 ? 84.026 -4.988 -52.460 1.00 39.97 390 SER A N 1
ATOM 2737 C CA . SER A 1 390 ? 83.818 -3.528 -52.484 1.00 39.97 390 SER A CA 1
ATOM 2738 C C . SER A 1 390 ? 82.734 -3.069 -53.479 1.00 39.97 390 SER A C 1
ATOM 2740 O O . SER A 1 390 ? 82.659 -3.673 -54.538 1.00 39.97 390 SER A O 1
ATOM 2742 N N . VAL A 1 391 ? 82.005 -1.964 -53.202 1.00 36.69 391 VAL A N 1
ATOM 2743 C CA . VAL A 1 391 ? 81.807 -0.758 -54.071 1.00 36.69 391 VAL A CA 1
ATOM 2744 C C . VAL A 1 391 ? 80.960 0.339 -53.354 1.00 36.69 391 VAL A C 1
ATOM 2746 O O . VAL A 1 391 ? 79.775 0.167 -53.105 1.00 36.69 391 VAL A O 1
ATOM 2749 N N . LYS A 1 392 ? 81.626 1.476 -53.067 1.00 38.25 392 LYS A N 1
ATOM 2750 C CA . LYS A 1 392 ? 81.272 2.923 -53.205 1.00 38.25 392 LYS A CA 1
ATOM 2751 C C . LYS A 1 392 ? 79.879 3.497 -52.805 1.00 38.25 392 LYS A C 1
ATOM 2753 O O . LYS A 1 392 ? 78.888 3.184 -53.455 1.00 38.25 392 LYS A O 1
ATOM 2758 N N . PRO A 1 393 ? 79.832 4.528 -51.924 1.00 58.06 393 PRO A N 1
ATOM 2759 C CA . PRO A 1 393 ? 78.692 5.449 -51.753 1.00 58.06 393 PRO A CA 1
ATOM 2760 C C . PRO A 1 393 ? 78.951 6.864 -52.334 1.00 58.06 393 PRO A C 1
ATOM 2762 O O . PRO A 1 393 ? 80.113 7.258 -52.417 1.00 58.06 393 PRO A O 1
ATOM 2765 N N . LEU A 1 394 ? 77.889 7.607 -52.727 1.00 40.50 394 LEU A N 1
ATOM 2766 C CA . LEU A 1 394 ? 77.701 9.096 -52.723 1.00 40.50 394 LEU A CA 1
ATOM 2767 C C . LEU A 1 394 ? 76.502 9.526 -53.632 1.00 40.50 394 LEU A C 1
ATOM 2769 O O . LEU A 1 394 ? 76.289 8.847 -54.635 1.00 40.50 394 LEU A O 1
ATOM 2773 N N . PRO A 1 395 ? 75.875 10.725 -53.489 1.00 54.75 395 PRO A N 1
ATOM 2774 C CA . PRO A 1 395 ? 75.318 11.395 -52.296 1.00 54.75 395 PRO A CA 1
ATOM 2775 C C . PRO A 1 395 ? 73.956 12.115 -52.523 1.00 54.75 395 PRO A C 1
ATOM 2777 O O . PRO A 1 395 ? 73.444 12.249 -53.630 1.00 54.75 395 PRO A O 1
ATOM 2780 N N . SER A 1 396 ? 73.439 12.666 -51.421 1.00 53.69 396 SER A N 1
ATOM 2781 C CA . SER A 1 396 ? 72.502 13.792 -51.312 1.00 53.69 396 SER A CA 1
ATOM 2782 C C . SER A 1 396 ? 72.956 15.072 -52.029 1.00 53.69 396 SER A C 1
ATOM 2784 O O . SER A 1 396 ? 74.139 15.412 -51.975 1.00 53.69 396 SER A O 1
ATOM 2786 N N . ASN A 1 397 ? 72.005 15.865 -52.533 1.00 38.06 397 ASN A N 1
ATOM 2787 C CA . ASN A 1 397 ? 72.200 17.301 -52.728 1.00 38.06 397 ASN A CA 1
ATOM 2788 C C . ASN A 1 397 ? 70.916 18.064 -52.365 1.00 38.06 397 ASN A C 1
ATOM 2790 O O . ASN A 1 397 ? 69.834 17.723 -52.838 1.00 38.06 397 ASN A O 1
ATOM 2794 N N . GLY A 1 398 ? 71.055 19.055 -51.485 1.00 36.19 398 GLY A N 1
ATOM 2795 C CA . GLY A 1 398 ? 70.014 20.014 -51.120 1.00 36.19 398 GLY A CA 1
ATOM 2796 C C . GLY A 1 398 ? 70.294 21.404 -51.699 1.00 36.19 398 GLY A C 1
ATOM 2797 O O . GLY A 1 398 ? 71.200 21.563 -52.514 1.00 36.19 398 GLY A O 1
ATOM 2798 N N . SER A 1 399 ? 69.558 22.387 -51.160 1.00 39.09 399 SER A N 1
ATOM 2799 C CA . SER A 1 399 ? 69.658 23.851 -51.360 1.00 39.09 399 SER A CA 1
ATOM 2800 C C . SER A 1 399 ? 68.961 24.398 -52.620 1.00 39.09 399 SER A C 1
ATOM 2802 O O . SER A 1 399 ? 69.039 23.799 -53.681 1.00 39.09 399 SER A O 1
ATOM 2804 N N . SER A 1 400 ? 68.238 25.527 -52.599 1.00 39.59 400 SER A N 1
ATOM 2805 C CA . SER A 1 400 ? 68.204 26.664 -51.654 1.00 39.59 400 SER A CA 1
ATOM 2806 C C . SER A 1 400 ? 67.055 27.639 -51.977 1.00 39.59 400 SER A C 1
ATOM 2808 O O . SER A 1 400 ? 66.773 27.814 -53.155 1.00 39.59 400 SER A O 1
ATOM 2810 N N . GLY A 1 401 ? 66.544 28.328 -50.934 1.00 34.34 401 GLY A N 1
ATOM 2811 C CA . GLY A 1 401 ? 66.110 29.752 -50.864 1.00 34.34 401 GLY A CA 1
ATOM 2812 C C . GLY A 1 401 ? 65.027 30.272 -51.831 1.00 34.34 401 GLY A C 1
ATOM 2813 O O . GLY A 1 401 ? 65.036 29.961 -53.005 1.00 34.34 401 GLY A O 1
ATOM 2814 N N . GLY A 1 402 ? 64.075 31.136 -51.480 1.00 35.59 402 GLY A N 1
ATOM 2815 C CA . GLY A 1 402 ? 63.847 31.993 -50.319 1.00 35.59 402 GLY A CA 1
ATOM 2816 C C . GLY A 1 402 ? 63.091 33.262 -50.776 1.00 35.59 402 GLY A C 1
ATOM 2817 O O . GLY A 1 402 ? 63.260 33.687 -51.915 1.00 35.59 402 GLY A O 1
ATOM 2818 N N . CYS A 1 403 ? 62.334 33.867 -49.845 1.00 31.02 403 CYS A N 1
ATOM 2819 C CA . CYS A 1 403 ? 61.802 35.249 -49.817 1.00 31.02 403 CYS A CA 1
ATOM 2820 C C . CYS A 1 403 ? 60.401 35.552 -50.406 1.00 31.02 403 CYS A C 1
ATOM 2822 O O . CYS A 1 403 ? 60.168 35.411 -51.600 1.00 31.02 403 CYS A O 1
ATOM 2824 N N . GLY A 1 404 ? 59.537 36.156 -49.567 1.00 33.62 404 GLY A N 1
ATOM 2825 C CA . GLY A 1 404 ? 58.602 37.211 -50.002 1.00 33.62 404 GLY A CA 1
ATOM 2826 C C . GLY A 1 404 ? 57.175 37.165 -49.442 1.00 33.62 404 GLY A C 1
ATOM 2827 O O . GLY A 1 404 ? 56.313 36.514 -50.014 1.00 33.62 404 GLY A O 1
ATOM 2828 N N . LEU A 1 405 ? 56.918 37.908 -48.360 1.00 41.19 405 LEU A N 1
ATOM 2829 C CA . LEU A 1 405 ? 55.595 38.193 -47.776 1.00 41.19 405 LEU A CA 1
ATOM 2830 C C . LEU A 1 405 ? 54.742 39.108 -48.677 1.00 41.19 405 LEU A C 1
ATOM 2832 O O . LEU A 1 405 ? 55.281 40.015 -49.307 1.00 41.19 405 LEU A O 1
ATOM 2836 N N . GLY A 1 406 ? 53.411 38.963 -48.637 1.00 31.36 406 GLY A N 1
ATOM 2837 C CA . GLY A 1 406 ? 52.493 39.927 -49.255 1.00 31.36 406 GLY A CA 1
ATOM 2838 C C . GLY A 1 406 ? 51.005 39.636 -49.039 1.00 31.36 406 GLY A C 1
ATOM 2839 O O . GLY A 1 406 ? 50.407 38.898 -49.805 1.00 31.36 406 GLY A O 1
ATOM 2840 N N . SER A 1 407 ? 50.450 40.240 -47.986 1.00 35.22 407 SER A N 1
ATOM 2841 C CA . SER A 1 407 ? 49.107 40.832 -47.846 1.00 35.22 407 SER A CA 1
ATOM 2842 C C . SER A 1 407 ? 47.876 40.259 -48.576 1.00 35.22 407 SER A C 1
ATOM 2844 O O . SER A 1 407 ? 47.772 40.322 -49.792 1.00 35.22 407 SER A O 1
ATOM 2846 N N . GLY A 1 408 ? 46.816 40.031 -47.785 1.00 31.17 408 GLY A N 1
ATOM 2847 C CA . GLY A 1 408 ? 45.541 40.724 -48.025 1.00 31.17 408 GLY A CA 1
ATOM 2848 C C . GLY A 1 408 ? 44.344 39.912 -48.545 1.00 31.17 408 GLY A C 1
ATOM 2849 O O . GLY A 1 408 ? 44.370 39.366 -49.634 1.00 31.17 408 GLY A O 1
ATOM 2850 N N . ALA A 1 409 ? 43.251 40.004 -47.775 1.00 32.25 409 ALA A N 1
ATOM 2851 C CA . ALA A 1 409 ? 41.848 40.040 -48.215 1.00 32.25 409 ALA A CA 1
ATOM 2852 C C . ALA A 1 409 ? 41.183 38.776 -48.823 1.00 32.25 409 ALA A C 1
ATOM 2854 O O . ALA A 1 409 ? 41.181 38.535 -50.020 1.00 32.25 409 ALA A O 1
ATOM 2855 N N . ALA A 1 410 ? 40.533 38.018 -47.936 1.00 31.50 410 ALA A N 1
ATOM 2856 C CA . ALA A 1 410 ? 39.079 37.814 -47.821 1.00 31.50 410 ALA A CA 1
ATOM 2857 C C . ALA A 1 410 ? 38.138 37.680 -49.063 1.00 31.50 410 ALA A C 1
ATOM 2859 O O . ALA A 1 410 ? 38.055 38.562 -49.908 1.00 31.50 410 ALA A O 1
ATOM 2860 N N . VAL A 1 411 ? 37.242 36.679 -48.931 1.00 29.92 411 VAL A N 1
ATOM 2861 C CA . VAL A 1 411 ? 35.818 36.578 -49.366 1.00 29.92 411 VAL A CA 1
ATOM 2862 C C . VAL A 1 411 ? 35.481 36.004 -50.758 1.00 29.92 411 VAL A C 1
ATOM 2864 O O . VAL A 1 411 ? 35.663 36.676 -51.762 1.00 29.92 411 VAL A O 1
ATOM 2867 N N . LEU A 1 412 ? 34.805 34.834 -50.772 1.00 28.66 412 LEU A N 1
ATOM 2868 C CA . LEU A 1 412 ? 33.505 34.588 -51.451 1.00 28.66 412 LEU A CA 1
ATOM 2869 C C . LEU A 1 412 ? 32.906 33.234 -50.981 1.00 28.66 412 LEU A C 1
ATOM 2871 O O . LEU A 1 412 ? 33.444 32.177 -51.281 1.00 28.66 412 LEU A O 1
ATOM 2875 N N . ILE A 1 413 ? 32.022 33.217 -49.977 1.00 33.28 413 ILE A N 1
ATOM 2876 C CA . ILE A 1 413 ? 30.548 33.082 -50.055 1.00 33.28 413 ILE A CA 1
ATOM 2877 C C . ILE A 1 413 ? 30.044 31.904 -50.914 1.00 33.28 413 ILE A C 1
ATOM 2879 O O . ILE A 1 413 ? 30.026 31.972 -52.138 1.00 33.28 413 ILE A O 1
ATOM 2883 N N . GLY A 1 414 ? 29.485 30.897 -50.236 1.00 31.30 414 GLY A N 1
ATOM 2884 C CA . GLY A 1 414 ? 28.534 29.927 -50.781 1.00 31.30 414 GLY A CA 1
ATOM 2885 C C . GLY A 1 414 ? 27.505 29.575 -49.705 1.00 31.30 414 GLY A C 1
ATOM 2886 O O . GLY A 1 414 ? 27.781 28.775 -48.818 1.00 31.30 414 GLY A O 1
ATOM 2887 N N . PHE A 1 415 ? 26.350 30.243 -49.741 1.00 34.19 415 PHE A N 1
ATOM 2888 C CA . PHE A 1 415 ? 25.216 30.020 -48.841 1.00 34.19 415 PHE A CA 1
ATOM 2889 C C . PHE A 1 415 ? 24.486 28.711 -49.178 1.00 34.19 415 PHE A C 1
ATOM 2891 O O . PHE A 1 415 ? 24.127 28.487 -50.330 1.00 34.19 415 PHE A O 1
ATOM 2898 N N . ALA A 1 416 ? 24.131 27.938 -48.151 1.00 32.59 416 ALA A N 1
ATOM 2899 C CA . ALA A 1 416 ? 22.932 27.105 -48.155 1.00 32.59 416 ALA A CA 1
ATOM 2900 C C . ALA A 1 416 ? 22.232 27.273 -46.800 1.00 32.59 416 ALA A C 1
ATOM 2902 O O . ALA A 1 416 ? 22.781 26.955 -45.746 1.00 32.59 416 ALA A O 1
ATOM 2903 N N . ALA A 1 417 ? 21.043 27.869 -46.843 1.00 36.59 417 ALA A N 1
ATOM 2904 C CA . ALA A 1 417 ? 20.209 28.184 -45.697 1.00 36.59 417 ALA A CA 1
ATOM 2905 C C . ALA A 1 417 ? 19.289 27.006 -45.350 1.00 36.59 417 ALA A C 1
ATOM 2907 O O . ALA A 1 417 ? 18.599 26.502 -46.231 1.00 36.59 417 ALA A O 1
ATOM 2908 N N . ILE A 1 418 ? 19.192 26.652 -44.065 1.00 36.94 418 ILE A N 1
ATOM 2909 C CA . ILE A 1 418 ? 18.012 25.998 -43.480 1.00 36.94 418 ILE A CA 1
ATOM 2910 C C . ILE A 1 418 ? 17.686 26.732 -42.175 1.00 36.94 418 ILE A C 1
ATOM 2912 O O . ILE A 1 418 ? 18.530 26.887 -41.293 1.00 36.94 418 ILE A O 1
ATOM 2916 N N . GLY A 1 419 ? 16.469 27.276 -42.122 1.00 34.44 419 GLY A N 1
ATOM 2917 C CA . GLY A 1 419 ? 15.997 28.206 -41.103 1.00 34.44 419 GLY A CA 1
ATOM 2918 C C . GLY A 1 419 ? 15.703 27.558 -39.751 1.00 34.44 419 GLY A C 1
ATOM 2919 O O . GLY A 1 419 ? 15.144 26.468 -39.668 1.00 34.44 419 GLY A O 1
ATOM 2920 N N . PHE A 1 420 ? 16.027 28.294 -38.688 1.00 33.72 420 PHE A N 1
ATOM 2921 C CA . PHE A 1 420 ? 15.671 27.976 -37.309 1.00 33.72 420 PHE A CA 1
ATOM 2922 C C . PHE A 1 420 ? 14.620 28.984 -36.827 1.00 33.72 420 PHE A C 1
ATOM 2924 O O . PHE A 1 420 ? 14.889 30.183 -36.727 1.00 33.72 420 PHE A O 1
ATOM 2931 N N . ALA A 1 421 ? 13.409 28.513 -36.529 1.00 41.22 421 ALA A N 1
ATOM 2932 C CA . ALA A 1 421 ? 12.359 29.333 -35.938 1.00 41.22 421 ALA A CA 1
ATOM 2933 C C . ALA A 1 421 ? 12.596 29.483 -34.423 1.00 41.22 421 ALA A C 1
ATOM 2935 O O . ALA A 1 421 ? 12.431 28.538 -33.655 1.00 41.22 421 ALA A O 1
ATOM 2936 N N . ARG A 1 422 ? 12.962 30.691 -33.974 1.00 44.22 422 ARG A N 1
ATOM 2937 C CA . ARG A 1 422 ? 12.922 31.093 -32.556 1.00 44.22 422 ARG A CA 1
ATOM 2938 C C . ARG A 1 422 ? 11.497 31.515 -32.182 1.00 44.22 422 ARG A C 1
ATOM 2940 O O . ARG A 1 422 ? 11.022 32.536 -32.676 1.00 44.22 422 ARG A O 1
ATOM 2947 N N . ARG A 1 423 ? 10.849 30.819 -31.241 1.00 49.81 423 ARG A N 1
ATOM 2948 C CA . ARG A 1 423 ? 9.734 31.397 -30.467 1.00 49.81 423 ARG A CA 1
ATOM 2949 C C . ARG A 1 423 ? 10.299 32.244 -29.325 1.00 49.81 423 ARG A C 1
ATOM 2951 O O . ARG A 1 423 ? 11.061 31.757 -28.495 1.00 49.81 423 ARG A O 1
ATOM 2958 N N . ARG A 1 424 ? 9.935 33.529 -29.327 1.00 54.09 424 ARG A N 1
ATOM 2959 C CA . ARG A 1 424 ? 10.223 34.506 -28.271 1.00 54.09 424 ARG A CA 1
ATOM 2960 C C . ARG A 1 424 ? 9.411 34.182 -27.013 1.00 54.09 424 ARG A C 1
ATOM 2962 O O . ARG A 1 424 ? 8.215 33.924 -27.112 1.00 54.09 424 ARG A O 1
ATOM 2969 N N . ARG A 1 425 ? 10.061 34.272 -25.849 1.00 55.94 425 ARG A N 1
ATOM 2970 C CA . ARG A 1 425 ? 9.407 34.585 -24.572 1.00 55.94 425 ARG A CA 1
ATOM 2971 C C . ARG A 1 425 ? 9.019 36.067 -24.581 1.00 55.94 425 ARG A C 1
ATOM 2973 O O . ARG A 1 425 ? 9.847 36.892 -24.968 1.00 55.94 425 ARG A O 1
ATOM 2980 N N . SER A 1 426 ? 7.815 36.372 -24.116 1.00 54.53 426 SER A N 1
ATOM 2981 C CA . SER A 1 426 ? 7.451 37.682 -23.574 1.00 54.53 426 SER A CA 1
ATOM 2982 C C . SER A 1 426 ? 6.966 37.494 -22.137 1.00 54.53 426 SER A C 1
ATOM 2984 O O . SER A 1 426 ? 6.439 36.428 -21.826 1.00 54.53 426 SER A O 1
ATOM 2986 N N . ALA A 1 427 ? 7.262 38.537 -21.354 1.00 55.94 427 ALA A N 1
ATOM 2987 C CA . ALA A 1 427 ? 7.026 38.831 -19.938 1.00 55.94 427 ALA A CA 1
ATOM 2988 C C . ALA A 1 427 ? 5.953 38.033 -19.188 1.00 55.94 427 ALA A C 1
ATOM 2990 O O . ALA A 1 427 ? 4.830 37.898 -19.722 1.00 55.94 427 ALA A O 1
#

pLDDT: mean 72.83, std 23.79, range [27.89, 98.5]

Secondary structure (DSSP, 8-state):
-PPPB--SS--B-TT-SSPPBPP-BPPPTTSTTSHHHHS-------SS-----EEEEEESSPSEEE-TT-EEEEEEEEEEEEEEE-TTS---EEEB--EE---------S----TTGGG--SS------S--------------EEEEEE-TTEEEEEEEEE-PPPEEEE--BTTB---EEEE-EEBSS--BSSTT-EE-TT-EEEETT-PBP--SS-SPPTTSTTSHHHH--EEE-SSPP----BEEEEEESSPSEEE-TT-EEEEEEEEEEEEEEES--EEEEE-SSSPEEEEEEE-TTEEEEEEEEEPPTT--BSS-EESSTT-EE-TT-EEE-SSSB-B-PPPPTTSTTSHHHH--EEE----------------------------------------------------------PPPP--

Radius of gyration: 42.94 Å; chains: 1; bounding box: 148×78×122 Å